Protein AF-A0A7M7Q027-F1 (afdb_monomer)

Foldseek 3Di:
DDDPPPDQDALLNQLLVVVQVVVVVVVDDDPVPSVSSVPDPVNVVCVVPDDVVVSVVSRVVSVVSNVDPPPQDADPVRHRVVVVVVVVVVVVVLQVVQLCVLLVLCVVCLVVVNQQVDKAKAKWWDFLDWDQDPVRAIATHTQKIKIFIAGLQFFTDDMDIFGAQTDDDPPCVVSSVVSCVVAQVRDHRRVRGHHQLQVVLVVVCVVQVVVDDPNAGHAYEYACVDCVTNSNVLNSCCVSCVSNPHHSPNHHYHYPLSSLQSNLQSLQPDPPDDRDDSVNSVVLLVVLPCLLFPPQADPVCNVLVPNRSRHRSNSRSSSSLSSSVSPCVSVVRDQDDPRNHDHDDDPPPVNCVVVCSVVSVVPPDDSVPVVCVVPPDDDQPPVNDDPVVVVVVVPDDPVRVVVVVVVCVVPDDDDDDPVPPPDDDDDDDPDDPDDDPPDDDPPPDDDDDDDDDDDPPPDDDDDDDDDDDDDDDDDDDDDDDDDDDD

Structure (mmCIF, N/CA/C/O backbone):
data_AF-A0A7M7Q027-F1
#
_entry.id   AF-A0A7M7Q027-F1
#
loop_
_atom_site.group_PDB
_atom_site.id
_atom_site.type_symbol
_atom_site.label_atom_id
_atom_site.label_alt_id
_atom_site.label_comp_id
_atom_site.label_asym_id
_atom_site.label_entity_id
_atom_site.label_seq_id
_atom_site.pdbx_PDB_ins_code
_atom_site.Cartn_x
_atom_site.Cartn_y
_atom_site.Cartn_z
_atom_site.occupancy
_atom_site.B_iso_or_equiv
_atom_site.auth_seq_id
_atom_site.auth_comp_id
_atom_site.auth_asym_id
_atom_site.auth_atom_id
_atom_site.pdbx_PDB_model_num
ATOM 1 N N . MET A 1 1 ? 43.836 29.215 -36.217 1.00 33.34 1 MET A N 1
ATOM 2 C CA . MET A 1 1 ? 42.901 29.252 -37.363 1.00 33.34 1 MET A CA 1
ATOM 3 C C . MET A 1 1 ? 41.511 29.609 -36.857 1.00 33.34 1 MET A C 1
ATOM 5 O O . MET A 1 1 ? 41.140 29.168 -35.779 1.00 33.34 1 MET A O 1
ATOM 9 N N . SER A 1 2 ? 40.837 30.492 -37.592 1.00 31.20 2 SER A N 1
ATOM 10 C CA . SER A 1 2 ? 39.708 31.341 -37.185 1.00 31.20 2 SER A CA 1
ATOM 11 C C . SER A 1 2 ? 38.513 30.612 -36.548 1.00 31.20 2 SER A C 1
ATOM 13 O O . SER A 1 2 ? 38.064 29.578 -37.045 1.00 31.20 2 SER A O 1
ATOM 15 N N . SER A 1 3 ? 37.970 31.181 -35.467 1.00 32.88 3 SER A N 1
ATOM 16 C CA . SER A 1 3 ? 36.706 30.764 -34.862 1.00 32.88 3 SER A CA 1
ATOM 17 C C . SER A 1 3 ? 35.560 31.060 -35.834 1.00 32.88 3 SER A C 1
ATOM 19 O O . SER A 1 3 ? 35.255 32.208 -36.151 1.00 32.88 3 SER A O 1
ATOM 21 N N . LYS A 1 4 ? 34.892 30.015 -36.335 1.00 35.41 4 LYS A N 1
ATOM 22 C CA . LYS A 1 4 ? 33.639 30.187 -37.079 1.00 35.41 4 LYS A CA 1
ATOM 23 C C . LYS A 1 4 ? 32.589 30.741 -36.116 1.00 35.41 4 LYS A C 1
ATOM 25 O O . LYS A 1 4 ? 32.043 30.008 -35.293 1.00 35.41 4 LYS A O 1
ATOM 30 N N . ASN A 1 5 ? 32.346 32.047 -36.211 1.00 36.31 5 ASN A N 1
ATOM 31 C CA . ASN A 1 5 ? 31.236 32.743 -35.572 1.00 36.31 5 ASN A CA 1
ATOM 32 C C . ASN A 1 5 ? 29.946 31.958 -35.859 1.00 36.31 5 ASN A C 1
ATOM 34 O O . ASN A 1 5 ? 29.512 31.870 -37.007 1.00 36.31 5 ASN A O 1
ATOM 38 N N . LYS A 1 6 ? 29.333 31.356 -34.835 1.00 45.06 6 LYS A N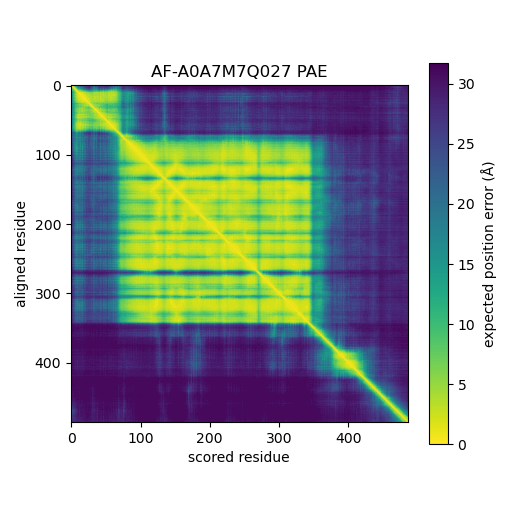 1
ATOM 39 C CA . LYS A 1 6 ? 27.965 30.843 -34.957 1.00 45.06 6 LYS A CA 1
ATOM 40 C C . LYS A 1 6 ? 27.078 32.064 -35.198 1.00 45.06 6 LYS A C 1
ATOM 42 O O . LYS A 1 6 ? 26.952 32.909 -34.312 1.00 45.06 6 LYS A O 1
ATOM 47 N N . ASN A 1 7 ? 26.563 32.196 -36.421 1.00 53.59 7 ASN A N 1
ATOM 48 C CA . ASN A 1 7 ? 25.786 33.350 -36.867 1.00 53.59 7 ASN A CA 1
ATOM 49 C C . ASN A 1 7 ? 24.635 33.615 -35.894 1.00 53.59 7 ASN A C 1
ATOM 51 O O . ASN A 1 7 ? 23.691 32.834 -35.800 1.00 53.59 7 ASN A O 1
ATOM 55 N N . LYS A 1 8 ? 24.740 34.717 -35.148 1.00 56.91 8 LYS A N 1
ATOM 56 C CA . LYS A 1 8 ? 23.686 35.171 -34.242 1.00 56.91 8 LYS A CA 1
ATOM 57 C C . LYS A 1 8 ? 22.424 35.452 -35.073 1.00 56.91 8 LYS A C 1
ATOM 59 O O . LYS A 1 8 ? 22.556 36.054 -36.143 1.00 56.91 8 LYS A O 1
ATOM 64 N N . PRO A 1 9 ? 21.224 35.063 -34.604 1.00 60.81 9 PRO A N 1
ATOM 65 C CA . PRO A 1 9 ? 19.989 35.316 -35.335 1.00 60.81 9 PRO A CA 1
ATOM 66 C C . PRO A 1 9 ? 19.814 36.826 -35.519 1.00 60.81 9 PRO A C 1
ATOM 68 O O . PRO A 1 9 ? 19.776 37.590 -34.557 1.00 60.81 9 PRO A O 1
ATOM 71 N N . ASN A 1 10 ? 19.784 37.269 -36.770 1.00 74.31 10 ASN A N 1
ATOM 72 C CA . ASN A 1 10 ? 19.559 38.659 -37.157 1.00 74.31 10 ASN A CA 1
ATOM 73 C C . ASN A 1 10 ? 18.127 38.811 -37.688 1.00 74.31 10 ASN A C 1
ATOM 75 O O . ASN A 1 10 ? 17.512 37.823 -38.088 1.00 74.31 10 ASN A O 1
ATOM 79 N N . ALA A 1 11 ? 17.601 40.038 -37.737 1.00 76.31 11 ALA A N 1
ATOM 80 C CA . ALA A 1 11 ? 16.235 40.308 -38.211 1.00 76.31 11 ALA A CA 1
ATOM 81 C C . ALA A 1 11 ? 15.940 39.656 -39.578 1.00 76.31 11 ALA A C 1
ATOM 83 O O . ALA A 1 11 ? 14.889 39.055 -39.771 1.00 76.31 11 ALA A O 1
ATOM 84 N N . PHE A 1 12 ? 16.933 39.678 -40.473 1.00 79.19 12 PHE A N 1
ATOM 85 C CA . PHE A 1 12 ? 16.906 39.012 -41.775 1.00 79.19 12 PHE A CA 1
ATOM 86 C C . PHE A 1 12 ? 16.684 37.495 -41.682 1.00 79.19 12 PHE A C 1
ATOM 88 O O . PHE A 1 12 ? 15.884 36.940 -42.423 1.00 79.19 12 PHE A O 1
ATOM 95 N N . SER A 1 13 ? 17.341 36.816 -40.735 1.00 76.12 13 SER A N 1
ATOM 96 C CA . SER A 1 13 ? 17.163 35.372 -40.540 1.00 76.12 13 SER A CA 1
ATOM 97 C C . SER A 1 13 ? 15.782 35.022 -39.981 1.00 76.12 13 SER A C 1
ATOM 99 O O . SER A 1 13 ? 15.212 34.020 -40.390 1.00 76.12 13 SER A O 1
ATOM 101 N N . CYS A 1 14 ? 15.210 35.852 -39.099 1.00 78.62 14 CYS A N 1
ATOM 102 C CA . CYS A 1 14 ? 13.852 35.646 -38.584 1.00 78.62 14 CYS A CA 1
ATOM 103 C C . CYS A 1 14 ? 12.808 35.775 -39.702 1.00 78.62 14 CYS A C 1
ATOM 105 O O . CYS A 1 14 ? 11.932 34.923 -39.821 1.00 78.62 14 CYS A O 1
ATOM 107 N N . PHE A 1 15 ? 12.956 36.787 -40.561 1.00 82.25 15 PHE A N 1
ATOM 108 C CA . PHE A 1 15 ? 12.108 36.964 -41.740 1.00 82.25 15 PHE A CA 1
ATOM 109 C C . PHE A 1 15 ? 12.245 35.807 -42.736 1.00 82.25 15 PHE A C 1
ATOM 111 O O . PHE A 1 15 ? 11.247 35.306 -43.237 1.00 82.25 15 PHE A O 1
ATOM 118 N N . MET A 1 16 ? 13.465 35.317 -42.960 1.00 80.12 16 MET A N 1
ATOM 119 C CA . MET A 1 16 ? 13.737 34.170 -43.833 1.00 80.12 16 MET A CA 1
ATOM 120 C C . MET A 1 16 ? 12.986 32.903 -43.403 1.00 80.12 16 MET A C 1
ATOM 122 O O . MET A 1 16 ? 12.447 32.187 -44.243 1.00 80.12 16 MET A O 1
ATOM 126 N N . TRP A 1 17 ? 12.895 32.645 -42.094 1.00 79.31 17 TRP A N 1
ATOM 127 C CA . TRP A 1 17 ? 12.111 31.530 -41.554 1.00 79.31 17 TRP A CA 1
ATOM 128 C C . TRP A 1 17 ? 10.600 31.718 -41.722 1.00 79.31 17 TRP A C 1
ATOM 130 O O . TRP A 1 17 ? 9.898 30.752 -42.025 1.00 79.31 17 TRP A O 1
ATOM 140 N N . GLU A 1 18 ? 10.087 32.933 -41.518 1.00 81.69 18 GLU A N 1
ATOM 141 C CA . GLU A 1 18 ? 8.658 33.228 -41.679 1.00 81.69 18 GLU A CA 1
ATOM 142 C C . GLU A 1 18 ? 8.237 33.160 -43.153 1.00 81.69 18 GLU A C 1
ATOM 144 O O . GLU A 1 18 ? 7.243 32.509 -43.472 1.00 81.69 18 GLU A O 1
ATOM 149 N N . TRP A 1 19 ? 9.041 33.725 -44.054 1.00 79.62 19 TRP A N 1
ATOM 150 C CA . TRP A 1 19 ? 8.811 33.696 -45.498 1.00 79.62 19 TRP A CA 1
ATOM 151 C C . TRP A 1 19 ? 8.858 32.273 -46.058 1.00 79.62 19 TRP A C 1
ATOM 153 O O . TRP A 1 19 ? 7.939 31.857 -46.761 1.00 79.62 19 TRP A O 1
ATOM 163 N N . LYS A 1 20 ? 9.854 31.471 -45.652 1.00 80.25 20 LYS A N 1
ATOM 164 C CA . LYS A 1 20 ? 9.921 30.048 -46.012 1.00 80.25 20 LYS A CA 1
ATOM 165 C C . LYS A 1 20 ? 8.629 29.313 -45.633 1.00 80.25 20 LYS A C 1
ATOM 167 O O . LYS A 1 20 ? 8.063 28.607 -46.459 1.00 80.25 20 LYS A O 1
ATOM 172 N N . ARG A 1 21 ? 8.123 29.520 -44.411 1.00 80.81 21 ARG A N 1
ATOM 173 C CA . ARG A 1 21 ? 6.864 28.909 -43.942 1.00 80.81 21 ARG A CA 1
ATOM 174 C C . ARG A 1 21 ? 5.630 29.398 -44.700 1.00 80.81 21 ARG A C 1
ATOM 176 O O . ARG A 1 21 ? 4.622 28.695 -44.724 1.00 80.81 21 ARG A O 1
ATOM 183 N N . GLN A 1 22 ? 5.648 30.616 -45.232 1.00 79.44 22 GLN A N 1
ATOM 184 C CA . GLN A 1 22 ? 4.553 31.134 -46.053 1.00 79.44 22 GLN A CA 1
ATOM 185 C C . GLN A 1 22 ? 4.570 30.502 -47.448 1.00 79.44 22 GLN A C 1
ATOM 187 O O . GLN A 1 22 ? 3.522 30.077 -47.925 1.00 79.44 22 GLN A O 1
ATOM 192 N N . GLU A 1 23 ? 5.742 30.357 -48.060 1.00 78.94 23 GLU A N 1
ATOM 193 C CA . GLU A 1 23 ? 5.886 29.734 -49.381 1.00 78.94 23 GLU A CA 1
ATOM 194 C C . GLU A 1 23 ? 5.695 28.208 -49.345 1.00 78.94 23 GLU A C 1
ATOM 196 O O . GLU A 1 23 ? 5.073 27.648 -50.247 1.00 78.94 23 GLU A O 1
ATOM 201 N N . GLU A 1 24 ? 6.093 27.537 -48.259 1.00 80.19 24 GLU A N 1
ATOM 202 C CA . GLU A 1 24 ? 5.768 26.120 -48.029 1.00 80.19 24 GLU A CA 1
ATOM 203 C C . GLU A 1 24 ? 4.256 25.890 -47.898 1.00 80.19 24 GLU A C 1
ATOM 205 O O . GLU A 1 24 ? 3.734 24.908 -48.422 1.00 80.19 24 GLU A O 1
ATOM 210 N N . ARG A 1 25 ? 3.513 26.827 -47.288 1.00 78.19 25 ARG A N 1
ATOM 211 C CA . ARG A 1 25 ? 2.037 26.769 -47.259 1.00 78.19 25 ARG A CA 1
ATOM 212 C C . ARG A 1 25 ? 1.396 26.992 -48.626 1.00 78.19 25 ARG A C 1
ATOM 214 O O . ARG A 1 25 ? 0.297 26.501 -48.852 1.00 78.19 25 ARG A O 1
ATOM 221 N N . LYS A 1 26 ? 2.070 27.711 -49.525 1.00 79.19 26 LYS A N 1
ATOM 222 C CA . LYS A 1 26 ? 1.652 27.884 -50.924 1.00 79.19 26 LYS A CA 1
ATOM 223 C C . LYS A 1 26 ? 2.100 26.722 -51.823 1.00 79.19 26 LYS A C 1
ATOM 225 O O . LYS A 1 26 ? 1.848 26.761 -53.023 1.00 79.19 26 LYS A O 1
ATOM 230 N N . GLY A 1 27 ? 2.742 25.692 -51.260 1.00 73.19 27 GLY A N 1
ATOM 231 C CA . GLY A 1 27 ? 3.119 24.464 -51.962 1.00 73.19 27 GLY A CA 1
ATOM 232 C C . GLY A 1 27 ? 4.525 24.456 -52.569 1.00 73.19 27 GLY A C 1
ATOM 233 O O . GLY A 1 27 ? 4.861 23.508 -53.274 1.00 73.19 27 GLY A O 1
ATOM 234 N N . ARG A 1 28 ? 5.371 25.466 -52.309 1.00 76.00 28 ARG A N 1
ATOM 235 C CA . ARG A 1 28 ? 6.786 25.446 -52.725 1.00 76.00 28 ARG A CA 1
ATOM 236 C C . ARG A 1 28 ? 7.643 24.671 -51.727 1.00 76.00 28 ARG A C 1
ATOM 238 O O . ARG A 1 28 ? 7.561 24.890 -50.525 1.00 76.00 28 ARG A O 1
ATOM 245 N N . THR A 1 29 ? 8.523 23.808 -52.223 1.00 70.38 29 THR A N 1
ATOM 246 C CA . THR A 1 29 ? 9.447 23.024 -51.390 1.00 70.38 29 THR A CA 1
ATOM 247 C C . THR A 1 29 ? 10.884 23.510 -51.549 1.00 70.38 29 THR A C 1
ATOM 249 O O . THR A 1 29 ? 11.347 23.681 -52.674 1.00 70.38 29 THR A O 1
ATOM 252 N N . PHE A 1 30 ? 11.608 23.668 -50.437 1.00 76.75 30 PHE A N 1
ATOM 253 C CA . PHE A 1 30 ? 13.013 24.103 -50.420 1.00 76.75 30 PHE A CA 1
ATOM 254 C C . PHE A 1 30 ? 13.936 22.958 -49.955 1.00 76.75 30 PHE A C 1
ATOM 256 O O . PHE A 1 30 ? 14.151 22.810 -48.744 1.00 76.75 30 PHE A O 1
ATOM 263 N N . PRO A 1 31 ? 14.463 22.128 -50.876 1.00 65.19 31 PRO A N 1
ATOM 264 C CA . PRO A 1 31 ? 15.184 20.897 -50.544 1.00 65.19 31 PRO A CA 1
ATOM 265 C C . PRO A 1 31 ? 16.536 21.117 -49.841 1.00 65.19 31 PRO A C 1
ATOM 267 O O . PRO A 1 31 ? 16.859 20.355 -48.933 1.00 65.19 31 PRO A O 1
ATOM 270 N N . ASN A 1 32 ? 17.291 22.183 -50.143 1.00 66.75 32 ASN A N 1
ATOM 271 C CA . ASN A 1 32 ? 18.522 22.536 -49.408 1.00 66.75 32 ASN A CA 1
ATOM 272 C C . ASN A 1 32 ? 18.268 23.547 -48.272 1.00 66.75 32 ASN A C 1
ATOM 274 O O . ASN A 1 32 ? 19.195 24.154 -47.718 1.00 66.75 32 ASN A O 1
ATOM 278 N N . GLY A 1 33 ? 17.000 23.734 -47.899 1.00 70.69 33 GLY A N 1
ATOM 279 C CA . GLY A 1 33 ? 16.585 24.524 -46.751 1.00 70.69 33 GLY A CA 1
ATOM 280 C C . GLY A 1 33 ? 16.830 26.024 -46.913 1.00 70.69 33 GLY A C 1
ATOM 281 O O . GLY A 1 33 ? 16.451 26.636 -47.904 1.00 70.69 33 GLY A O 1
ATOM 282 N N . LEU A 1 34 ? 17.416 26.644 -45.887 1.00 66.94 34 LEU A N 1
ATOM 283 C CA . LEU A 1 34 ? 17.512 28.104 -45.770 1.00 66.94 34 LEU A CA 1
ATOM 284 C C . LEU A 1 34 ? 18.456 28.752 -46.808 1.00 66.94 34 LEU A C 1
ATOM 286 O O . LEU A 1 34 ? 18.393 29.958 -47.023 1.00 66.94 34 LEU A O 1
ATOM 290 N N . LYS A 1 35 ? 19.320 27.955 -47.455 1.00 70.69 35 LYS A N 1
ATOM 291 C CA . LYS A 1 35 ? 20.225 28.424 -48.516 1.00 70.69 35 LYS A CA 1
ATOM 292 C C . LYS A 1 35 ? 19.478 28.721 -49.815 1.00 70.69 35 LYS A C 1
ATOM 294 O O . LYS A 1 35 ? 19.736 29.763 -50.404 1.00 70.69 35 LYS A O 1
ATOM 299 N N . ASP A 1 36 ? 18.526 27.865 -50.192 1.00 72.06 36 ASP A N 1
ATOM 300 C CA . ASP A 1 36 ? 17.724 28.041 -51.412 1.00 72.06 36 ASP A CA 1
ATOM 301 C C . ASP A 1 36 ? 16.839 29.293 -51.315 1.00 72.06 36 ASP A C 1
ATOM 303 O O . ASP A 1 36 ? 16.705 30.046 -52.276 1.00 72.06 36 ASP A O 1
ATOM 307 N N . VAL A 1 37 ? 16.310 29.564 -50.115 1.00 71.81 37 VAL A N 1
ATOM 308 C CA . VAL A 1 37 ? 15.516 30.768 -49.808 1.00 71.81 37 VAL A CA 1
ATOM 309 C C . VAL A 1 37 ? 16.349 32.048 -49.935 1.00 71.81 37 VAL A C 1
ATOM 311 O O . VAL A 1 37 ? 15.855 33.061 -50.414 1.00 71.81 37 VAL A O 1
ATOM 314 N N . GLN A 1 38 ? 17.622 32.023 -49.529 1.00 72.06 38 GLN A N 1
ATOM 315 C CA . GLN A 1 38 ? 18.504 33.192 -49.613 1.00 72.06 38 GLN A CA 1
ATOM 316 C C . GLN A 1 38 ? 18.889 33.536 -51.061 1.00 72.06 38 GLN A C 1
ATOM 318 O O . GLN A 1 38 ? 19.116 34.706 -51.382 1.00 72.06 38 GLN A O 1
ATOM 323 N N . THR A 1 39 ? 18.986 32.522 -51.921 1.00 72.56 39 THR A N 1
ATOM 324 C CA . THR A 1 39 ? 19.287 32.679 -53.349 1.00 72.56 39 THR A CA 1
ATOM 325 C C . THR A 1 39 ? 18.068 33.041 -54.196 1.00 72.56 39 THR A C 1
ATOM 327 O O . THR A 1 39 ? 18.251 33.424 -55.348 1.00 72.56 39 THR A O 1
ATOM 330 N N . ASP A 1 40 ? 16.849 32.955 -53.651 1.00 75.19 40 ASP A N 1
ATOM 331 C CA . ASP A 1 40 ? 15.620 33.293 -54.372 1.00 75.19 40 ASP A CA 1
ATOM 332 C C . ASP A 1 40 ? 15.508 34.824 -54.582 1.00 75.19 40 ASP A C 1
ATOM 334 O O . ASP A 1 40 ? 15.491 35.589 -53.605 1.00 75.19 40 ASP A O 1
ATOM 338 N N . PRO A 1 41 ? 15.420 35.310 -55.838 1.00 73.19 41 PRO A N 1
ATOM 339 C CA . PRO A 1 41 ? 15.224 36.730 -56.130 1.00 73.19 41 PRO A CA 1
ATOM 340 C C . PRO A 1 41 ? 13.964 37.310 -55.473 1.00 73.19 41 PRO A C 1
ATOM 342 O O . PRO A 1 41 ? 13.994 38.441 -54.987 1.00 73.19 41 PRO A O 1
ATOM 345 N N . GLN A 1 42 ? 12.886 36.521 -55.370 1.00 75.50 42 GLN A N 1
ATOM 346 C CA . GLN A 1 42 ? 11.607 36.971 -54.806 1.00 75.50 42 GLN A CA 1
ATOM 347 C C . GLN A 1 42 ? 11.717 37.281 -53.309 1.00 75.50 42 GLN A C 1
ATOM 349 O O . GLN A 1 42 ? 11.074 38.206 -52.812 1.00 75.50 42 GLN A O 1
ATOM 354 N N . PHE A 1 43 ? 12.569 36.549 -52.589 1.00 78.44 43 PHE A N 1
ATOM 355 C CA . PHE A 1 43 ? 12.828 36.787 -51.173 1.00 78.44 43 PHE A CA 1
ATOM 356 C C . PHE A 1 43 ? 13.636 38.073 -50.943 1.00 78.44 43 PHE A C 1
ATOM 358 O O . PHE A 1 43 ? 13.308 38.871 -50.059 1.00 78.44 43 PHE A O 1
ATOM 365 N N . ASN A 1 44 ? 14.680 38.302 -51.748 1.00 76.38 44 ASN A N 1
ATOM 366 C CA . ASN A 1 44 ? 15.516 39.499 -51.623 1.00 76.38 44 ASN A CA 1
ATOM 367 C C . ASN A 1 44 ? 14.740 40.781 -51.956 1.00 76.38 44 ASN A C 1
ATOM 369 O O . ASN A 1 44 ? 14.924 41.794 -51.273 1.00 76.38 44 ASN A O 1
ATOM 373 N N . ASP A 1 45 ? 13.840 40.730 -52.938 1.00 79.31 45 ASP A N 1
ATOM 374 C CA . ASP A 1 45 ? 12.960 41.853 -53.269 1.00 79.31 45 ASP A CA 1
ATOM 375 C C . ASP A 1 45 ? 11.890 42.076 -52.191 1.00 79.31 45 ASP A C 1
ATOM 377 O O . ASP A 1 45 ? 11.668 43.216 -51.772 1.00 79.31 45 ASP A O 1
ATOM 381 N N . ALA A 1 46 ? 11.301 41.002 -51.648 1.00 77.94 46 ALA A N 1
ATOM 382 C CA . ALA A 1 46 ? 10.348 41.087 -50.539 1.00 77.94 46 ALA A CA 1
ATOM 383 C C . ALA A 1 46 ? 10.971 41.696 -49.269 1.00 77.94 46 ALA A C 1
ATOM 385 O O . ALA A 1 46 ? 10.329 42.492 -48.588 1.00 77.94 46 ALA A O 1
ATOM 386 N N . TRP A 1 47 ? 12.233 41.382 -48.957 1.00 77.88 47 TRP A N 1
ATOM 387 C CA . TRP A 1 47 ? 12.936 41.982 -47.817 1.00 77.88 47 TRP A CA 1
ATOM 388 C C . TRP A 1 47 ? 13.294 43.459 -48.042 1.00 77.88 47 TRP A C 1
ATOM 390 O O . TRP A 1 47 ? 13.196 44.270 -47.113 1.00 77.88 47 TRP A O 1
ATOM 400 N N . LYS A 1 48 ? 13.709 43.835 -49.261 1.00 78.69 48 LYS A N 1
ATOM 401 C CA . LYS A 1 48 ? 14.036 45.231 -49.601 1.00 78.69 48 LYS A CA 1
ATOM 402 C C . LYS A 1 48 ? 12.805 46.130 -49.502 1.00 78.69 48 LYS A C 1
ATOM 404 O O . LYS A 1 48 ? 12.883 47.157 -48.826 1.00 78.69 48 LYS A O 1
ATOM 409 N N . ASN A 1 49 ? 11.683 45.688 -50.069 1.00 80.12 49 ASN A N 1
ATOM 410 C CA . ASN A 1 49 ? 10.425 46.439 -50.129 1.00 80.12 49 ASN A CA 1
ATOM 411 C C . ASN A 1 49 ? 9.591 46.378 -48.837 1.00 80.12 49 ASN A C 1
ATOM 413 O O . ASN A 1 49 ? 8.544 47.015 -48.753 1.00 80.12 49 ASN A O 1
ATOM 417 N N . LEU A 1 50 ? 10.044 45.638 -47.820 1.00 80.25 50 LEU A N 1
ATOM 418 C CA . LEU A 1 50 ? 9.341 45.533 -46.544 1.00 80.25 50 LEU A CA 1
ATOM 419 C C . LEU A 1 50 ? 9.318 46.896 -45.813 1.00 80.25 50 LEU A C 1
ATOM 421 O O . LEU A 1 50 ? 10.385 47.514 -45.671 1.00 80.25 50 LEU A O 1
ATOM 425 N N . PRO A 1 51 ? 8.159 47.357 -45.305 1.00 82.12 51 PRO A N 1
ATOM 426 C CA . PRO A 1 51 ? 8.060 48.617 -44.575 1.00 82.12 51 PRO A CA 1
ATOM 427 C C . PRO A 1 51 ? 8.873 48.591 -43.274 1.00 82.12 51 PRO A C 1
ATOM 429 O O . PRO A 1 51 ? 9.022 47.555 -42.615 1.00 82.12 51 PRO A O 1
ATOM 432 N N . ASP A 1 52 ? 9.383 49.754 -42.865 1.00 75.12 52 ASP A N 1
ATOM 433 C CA . ASP A 1 52 ? 10.298 49.864 -41.720 1.00 75.12 52 ASP A CA 1
ATOM 434 C C . ASP A 1 52 ? 9.675 49.420 -40.386 1.00 75.12 52 ASP A C 1
ATOM 436 O O . ASP A 1 52 ? 10.384 48.913 -39.511 1.00 75.12 52 ASP A O 1
ATOM 440 N N . ASN A 1 53 ? 8.347 49.514 -40.258 1.00 76.00 53 ASN A N 1
ATOM 441 C CA . ASN A 1 53 ? 7.593 49.014 -39.106 1.00 76.00 53 ASN A CA 1
ATOM 442 C C . ASN A 1 53 ? 7.695 47.478 -38.964 1.00 76.00 53 ASN A C 1
ATOM 444 O O . ASN A 1 53 ? 7.967 46.945 -37.888 1.00 76.00 53 ASN A O 1
ATOM 448 N N . GLU A 1 54 ? 7.590 46.737 -40.068 1.00 77.06 54 GLU A N 1
ATOM 449 C CA . GLU A 1 54 ? 7.724 45.277 -40.042 1.00 77.06 54 GLU A CA 1
ATOM 450 C C . GLU A 1 54 ? 9.182 44.849 -39.861 1.00 77.06 54 GLU A C 1
ATOM 452 O O . GLU A 1 54 ? 9.472 43.933 -39.087 1.00 77.06 54 GLU A O 1
ATOM 457 N N . LYS A 1 55 ? 10.136 45.574 -40.461 1.00 78.94 55 LYS A N 1
ATOM 458 C CA . LYS A 1 55 ? 11.569 45.376 -40.183 1.00 78.94 55 LYS A CA 1
ATOM 459 C C . LYS A 1 55 ? 11.885 45.571 -38.692 1.00 78.94 55 LYS A C 1
ATOM 461 O O . LYS A 1 55 ? 12.730 44.850 -38.153 1.00 78.94 55 LYS A O 1
ATOM 466 N N . ALA A 1 56 ? 11.211 46.498 -38.003 1.00 78.62 56 ALA A N 1
ATOM 467 C CA . ALA A 1 56 ? 11.338 46.684 -36.556 1.00 78.62 56 ALA A CA 1
ATOM 468 C C . ALA A 1 56 ? 10.784 45.487 -35.761 1.00 78.62 56 ALA A C 1
ATOM 470 O O . ALA A 1 56 ? 11.461 45.018 -34.843 1.00 78.62 56 ALA A O 1
ATOM 471 N N . ARG A 1 57 ? 9.643 44.911 -36.170 1.00 83.94 57 ARG A N 1
ATOM 472 C CA . ARG A 1 57 ? 9.091 43.667 -35.591 1.00 83.94 57 ARG A CA 1
ATOM 473 C C . ARG A 1 57 ? 10.115 42.529 -35.610 1.00 83.94 57 ARG A C 1
ATOM 475 O O . ARG A 1 57 ? 10.381 41.912 -34.578 1.00 83.94 57 ARG A O 1
ATOM 482 N N . TYR A 1 58 ? 10.764 42.303 -36.755 1.00 80.75 58 TYR A N 1
ATOM 483 C CA . TYR A 1 58 ? 11.793 41.265 -36.893 1.00 80.75 58 TYR A CA 1
ATOM 484 C C . TYR A 1 58 ? 13.078 41.572 -36.113 1.00 80.75 58 TYR A C 1
ATOM 486 O O . TYR A 1 58 ? 13.738 40.651 -35.628 1.00 80.75 58 TYR A O 1
ATOM 494 N N . LYS A 1 59 ? 13.439 42.851 -35.935 1.00 81.25 59 LYS A N 1
ATOM 495 C CA . LYS A 1 59 ? 14.544 43.254 -35.045 1.00 81.25 59 LYS A CA 1
ATOM 496 C C . LYS A 1 59 ? 14.232 42.935 -33.580 1.00 81.25 59 LYS A C 1
ATOM 498 O O . LYS A 1 59 ? 15.124 42.457 -32.880 1.00 81.25 59 LYS A O 1
ATOM 503 N N . THR A 1 60 ? 12.995 43.143 -33.132 1.00 78.31 60 THR A N 1
ATOM 504 C CA . THR A 1 60 ? 12.551 42.792 -31.773 1.00 78.31 60 THR A CA 1
ATOM 505 C C . THR A 1 60 ? 12.537 41.278 -31.565 1.00 78.31 60 THR A C 1
ATOM 507 O O . THR A 1 60 ? 13.106 40.800 -30.587 1.00 78.31 60 THR A O 1
ATOM 510 N N . MET A 1 61 ? 12.020 40.504 -32.527 1.00 72.31 61 MET A N 1
ATOM 511 C CA . MET A 1 61 ? 12.075 39.032 -32.485 1.00 72.31 61 MET A CA 1
ATOM 512 C C . MET A 1 61 ? 13.517 38.502 -32.447 1.00 72.31 61 MET A C 1
ATOM 514 O O . MET A 1 61 ? 13.836 37.595 -31.678 1.00 72.31 61 MET A O 1
ATOM 518 N N . ALA A 1 62 ? 14.424 39.098 -33.226 1.00 73.69 62 ALA A N 1
ATOM 519 C CA . ALA A 1 62 ? 15.839 38.733 -33.206 1.00 73.69 62 ALA A CA 1
ATOM 520 C C . ALA A 1 62 ? 16.523 39.080 -31.871 1.00 73.69 62 ALA A C 1
ATOM 522 O O . ALA A 1 62 ? 17.435 38.366 -31.460 1.00 73.69 62 ALA A O 1
ATOM 523 N N . LYS A 1 63 ? 16.094 40.146 -31.175 1.00 73.00 63 LYS A N 1
ATOM 524 C CA . LYS A 1 63 ? 16.562 40.467 -29.814 1.00 73.00 63 LYS A CA 1
ATOM 525 C C . LYS A 1 63 ? 16.048 39.456 -28.784 1.00 73.00 63 LYS A C 1
ATOM 527 O O . LYS A 1 63 ? 16.867 38.890 -28.070 1.00 73.00 63 LYS A O 1
ATOM 532 N N . GLN A 1 64 ? 14.755 39.128 -28.799 1.00 67.12 64 GLN A N 1
ATOM 533 C CA . GLN A 1 64 ? 14.167 38.104 -27.919 1.00 67.12 64 GLN A CA 1
ATOM 534 C C . GLN A 1 64 ? 14.829 36.727 -28.109 1.00 67.12 64 GLN A C 1
ATOM 536 O O . GLN A 1 64 ? 15.116 36.021 -27.147 1.00 67.12 64 GLN A O 1
ATOM 541 N N . THR A 1 65 ? 15.165 36.371 -29.353 1.00 60.25 65 THR A N 1
ATOM 542 C CA . THR A 1 65 ? 15.869 35.114 -29.668 1.00 60.25 65 THR A CA 1
ATOM 543 C C . THR A 1 65 ? 17.340 35.137 -29.218 1.00 60.25 65 THR A C 1
ATOM 545 O O . THR A 1 65 ? 17.914 34.091 -28.930 1.00 60.25 65 THR A O 1
ATOM 548 N N . LYS A 1 66 ? 17.978 36.317 -29.135 1.00 59.97 66 LYS A N 1
ATOM 549 C CA . LYS A 1 66 ? 19.337 36.476 -28.575 1.00 59.97 66 LYS A CA 1
ATOM 550 C C . LYS A 1 66 ? 19.353 36.405 -27.047 1.00 59.97 66 LYS A C 1
ATOM 552 O O . LYS A 1 66 ? 20.347 35.947 -26.492 1.00 59.97 66 LYS A O 1
ATOM 557 N N . GLU A 1 67 ? 18.284 36.851 -26.393 1.00 56.47 67 GLU A N 1
ATOM 558 C CA . GLU A 1 67 ? 18.113 36.802 -24.934 1.00 56.47 67 GLU A CA 1
ATOM 559 C C . GLU A 1 67 ? 17.757 35.401 -24.419 1.00 56.47 67 GLU A C 1
ATOM 561 O O . GLU A 1 67 ? 17.956 35.116 -23.242 1.00 56.47 67 GLU A O 1
ATOM 566 N N . GLN A 1 68 ? 17.328 34.490 -25.299 1.00 52.62 68 GLN A N 1
ATOM 567 C CA . GLN A 1 68 ? 17.174 33.072 -24.982 1.00 52.62 68 GLN A CA 1
ATOM 568 C C . GLN A 1 68 ? 18.307 32.207 -25.557 1.00 52.62 68 GLN A C 1
ATOM 570 O O . GLN A 1 68 ? 18.119 31.492 -26.543 1.00 52.62 68 GLN A O 1
ATOM 575 N N . PRO A 1 69 ? 19.466 32.108 -24.891 1.00 48.03 69 PRO A N 1
ATOM 576 C CA . PRO A 1 69 ? 20.106 30.822 -24.764 1.00 48.03 69 PRO A CA 1
ATOM 577 C C . PRO A 1 69 ? 19.402 30.119 -23.601 1.00 48.03 69 PRO A C 1
ATOM 579 O O . PRO A 1 69 ? 19.839 30.232 -22.456 1.00 48.03 69 PRO A O 1
ATOM 582 N N . VAL A 1 70 ? 18.319 29.376 -23.855 1.00 56.78 70 VAL A N 1
ATOM 583 C CA . VAL A 1 70 ? 17.898 28.351 -22.887 1.00 56.78 70 VAL A CA 1
ATOM 584 C C . VAL A 1 70 ? 18.956 27.251 -22.954 1.00 56.78 70 VAL A C 1
ATOM 586 O O . VAL A 1 70 ? 18.781 26.203 -23.571 1.00 56.78 70 VAL A O 1
ATOM 589 N N . LEU A 1 71 ? 20.119 27.519 -22.357 1.00 56.38 71 LEU A N 1
ATOM 590 C CA . LEU A 1 71 ? 20.953 26.484 -21.784 1.00 56.38 71 LEU A CA 1
ATOM 591 C C . LEU A 1 71 ? 20.030 25.802 -20.786 1.00 56.38 71 LEU A C 1
ATOM 593 O O . LEU A 1 71 ? 19.804 26.312 -19.692 1.00 56.38 71 LEU A O 1
ATOM 597 N N . VAL A 1 72 ? 19.400 24.713 -21.228 1.00 61.38 72 VAL A N 1
ATOM 598 C CA . VAL A 1 72 ? 18.617 23.839 -20.367 1.00 61.38 72 VAL A CA 1
ATOM 599 C C . VAL A 1 72 ? 19.559 23.472 -19.235 1.00 61.38 72 VAL A C 1
ATOM 601 O O . VAL A 1 72 ? 20.524 22.738 -19.454 1.00 61.38 72 VAL A O 1
ATOM 604 N N . LYS A 1 73 ? 19.354 24.091 -18.069 1.00 72.81 73 LYS A N 1
ATOM 605 C CA . LYS A 1 73 ? 20.199 23.856 -16.909 1.00 72.81 73 LYS A CA 1
ATOM 606 C C . LYS A 1 73 ? 20.073 22.370 -16.604 1.00 72.81 73 LYS A C 1
ATOM 608 O O . LYS A 1 73 ? 18.961 21.851 -16.498 1.00 72.81 73 LYS A O 1
ATOM 613 N N . ARG A 1 74 ? 21.209 21.685 -16.580 1.00 77.31 74 ARG A N 1
ATOM 614 C CA . ARG A 1 74 ? 21.289 20.252 -16.324 1.00 77.31 74 ARG A CA 1
ATOM 615 C C . ARG A 1 74 ? 22.013 20.019 -15.012 1.00 77.31 74 ARG A C 1
ATOM 617 O O . ARG A 1 74 ? 22.902 20.797 -14.666 1.00 77.31 74 ARG A O 1
ATOM 624 N N . THR A 1 75 ? 21.634 18.972 -14.296 1.00 78.50 75 THR A N 1
ATOM 625 C CA . THR A 1 75 ? 22.381 18.510 -13.123 1.00 78.50 75 THR A CA 1
ATOM 626 C C . THR A 1 75 ? 23.749 17.971 -13.542 1.00 78.50 75 THR A C 1
ATOM 628 O O . THR A 1 75 ? 24.012 17.746 -14.727 1.00 78.50 75 THR A O 1
ATOM 631 N N . GLY A 1 76 ? 24.628 17.708 -12.568 1.00 76.44 76 GLY A N 1
ATOM 632 C CA . GLY A 1 76 ? 25.893 17.002 -12.815 1.00 76.44 76 GLY A CA 1
ATOM 633 C C . GLY A 1 76 ? 25.713 15.607 -13.436 1.00 76.44 76 GLY A C 1
ATOM 634 O O . GLY A 1 76 ? 26.658 15.077 -14.009 1.00 76.44 76 GLY A O 1
ATOM 635 N N . LEU A 1 77 ? 24.494 15.055 -13.376 1.00 75.88 77 LEU A N 1
ATOM 636 C CA . LEU A 1 77 ? 24.088 13.774 -13.961 1.00 75.88 77 LEU A CA 1
ATOM 637 C C . LEU A 1 77 ? 23.437 13.921 -15.352 1.00 75.88 77 LEU A C 1
ATOM 639 O O . LEU A 1 77 ? 23.053 12.932 -15.965 1.00 75.88 77 LEU A O 1
ATOM 643 N N . GLY A 1 78 ? 23.327 15.144 -15.883 1.00 75.25 78 GLY A N 1
ATOM 644 C CA . GLY A 1 78 ? 22.800 15.408 -17.227 1.00 75.25 78 GLY A CA 1
ATOM 645 C C . GLY A 1 78 ? 21.273 15.516 -17.325 1.00 75.25 78 GLY A C 1
ATOM 646 O O . GLY A 1 78 ? 20.758 15.811 -18.409 1.00 75.25 78 GLY A O 1
ATOM 647 N N . GLU A 1 79 ? 20.552 15.351 -16.217 1.00 79.19 79 GLU A N 1
ATOM 648 C CA . GLU A 1 79 ? 19.096 15.508 -16.138 1.00 79.19 79 GLU A CA 1
ATOM 649 C C . GLU A 1 79 ? 18.709 16.982 -16.253 1.00 79.19 79 GLU A C 1
ATOM 651 O O . GLU A 1 79 ? 19.414 17.861 -15.758 1.00 79.19 79 GLU A O 1
ATOM 656 N N . LYS A 1 80 ? 17.589 17.286 -16.912 1.00 81.56 80 LYS A N 1
ATOM 657 C CA . LYS A 1 80 ? 17.124 18.671 -17.058 1.00 81.56 80 LYS A CA 1
ATOM 658 C C . LYS A 1 80 ? 16.505 19.142 -15.737 1.00 81.56 80 LYS A C 1
ATOM 660 O O . LYS A 1 80 ? 15.575 18.506 -15.253 1.00 81.56 80 LYS A O 1
ATOM 665 N N . LEU A 1 81 ? 16.943 20.289 -15.207 1.00 80.94 81 LEU A N 1
ATOM 666 C CA . LEU A 1 81 ? 16.391 20.847 -13.961 1.00 80.94 81 LEU A CA 1
ATOM 667 C C . LEU A 1 81 ? 14.874 21.057 -14.036 1.00 80.94 81 LEU A C 1
ATOM 669 O O . LEU A 1 81 ? 14.177 20.747 -13.082 1.00 80.94 81 LEU A O 1
ATOM 673 N N . CYS A 1 82 ? 14.350 21.477 -15.191 1.00 81.50 82 CYS A N 1
ATOM 674 C CA . CYS A 1 82 ? 12.910 21.670 -15.372 1.00 81.50 82 CYS A CA 1
ATOM 675 C C . CYS A 1 82 ? 12.088 20.382 -15.209 1.00 81.50 82 CYS A C 1
ATOM 677 O O . CYS A 1 82 ? 10.910 20.446 -14.868 1.00 81.50 82 CYS A O 1
ATOM 679 N N . ASP A 1 83 ? 12.676 19.219 -15.500 1.00 82.56 83 ASP A N 1
ATOM 680 C CA . ASP A 1 83 ? 11.982 17.940 -15.361 1.00 82.56 83 ASP A CA 1
ATOM 681 C C . ASP A 1 83 ? 12.032 17.456 -13.905 1.00 82.56 83 ASP A C 1
ATOM 683 O O . ASP A 1 83 ? 11.036 16.924 -13.419 1.00 82.56 83 ASP A O 1
ATOM 687 N N . ILE A 1 84 ? 13.130 17.733 -13.188 1.00 83.00 84 ILE A N 1
ATOM 688 C CA . ILE A 1 84 ? 13.261 17.476 -11.744 1.00 83.00 84 ILE A CA 1
ATOM 689 C C . ILE A 1 84 ? 12.283 18.347 -10.955 1.00 83.00 84 ILE A C 1
ATOM 691 O O . ILE A 1 84 ? 11.500 17.817 -10.175 1.00 83.00 84 ILE A O 1
ATOM 695 N N . GLU A 1 85 ? 12.263 19.657 -11.213 1.00 86.19 85 GLU A N 1
ATOM 696 C CA . GLU A 1 85 ? 11.336 20.598 -10.569 1.00 86.19 85 GLU A CA 1
ATOM 697 C C . GLU A 1 85 ? 9.877 20.188 -10.816 1.00 86.19 85 GLU A C 1
ATOM 699 O O . GLU A 1 85 ? 9.053 20.204 -9.906 1.00 86.19 85 GLU A O 1
ATOM 704 N N . ARG A 1 86 ? 9.544 19.742 -12.037 1.00 85.38 86 ARG A N 1
ATOM 705 C CA . ARG A 1 86 ? 8.198 19.241 -12.351 1.00 85.38 86 ARG A CA 1
ATOM 706 C C . ARG A 1 86 ? 7.873 17.945 -11.603 1.00 85.38 86 ARG A C 1
ATOM 708 O O . ARG A 1 86 ? 6.731 17.766 -11.187 1.00 85.38 86 ARG A O 1
ATOM 715 N N . ALA A 1 87 ? 8.827 17.025 -11.471 1.00 84.75 87 ALA A N 1
ATOM 716 C CA . ALA A 1 87 ? 8.628 15.777 -10.734 1.00 84.75 87 ALA A CA 1
ATOM 717 C C . ALA A 1 87 ? 8.447 16.033 -9.229 1.00 84.75 87 ALA A C 1
ATOM 719 O O . ALA A 1 87 ? 7.566 15.439 -8.607 1.00 84.75 87 ALA A O 1
ATOM 720 N N . GLU A 1 88 ? 9.227 16.955 -8.667 1.00 87.44 88 GLU A N 1
ATOM 721 C CA . GLU A 1 88 ? 9.102 17.404 -7.282 1.00 87.44 88 GLU A CA 1
ATOM 722 C C . GLU A 1 88 ? 7.753 18.087 -7.039 1.00 87.44 88 GLU A C 1
ATOM 724 O O . GLU A 1 88 ? 7.033 17.701 -6.120 1.00 87.44 88 GLU A O 1
ATOM 729 N N . GLN A 1 89 ? 7.344 19.001 -7.921 1.00 88.94 89 GLN A N 1
ATOM 730 C CA . GLN A 1 89 ? 6.043 19.662 -7.843 1.00 88.94 89 GLN A CA 1
ATOM 731 C C . GLN A 1 89 ? 4.887 18.652 -7.877 1.00 88.94 89 GLN A C 1
ATOM 733 O O . GLN A 1 89 ? 4.003 18.694 -7.027 1.00 88.94 89 GLN A O 1
ATOM 738 N N . LYS A 1 90 ? 4.923 17.676 -8.796 1.00 87.44 90 LYS A N 1
ATOM 739 C CA . LYS A 1 90 ? 3.922 16.596 -8.843 1.00 87.44 90 LYS A CA 1
ATOM 740 C C . LYS A 1 90 ? 3.888 15.773 -7.556 1.00 87.44 90 LYS A C 1
ATOM 742 O O . LYS A 1 90 ? 2.816 15.360 -7.119 1.00 87.44 90 LYS A O 1
ATOM 747 N N . ARG A 1 91 ? 5.051 15.514 -6.950 1.00 86.75 91 ARG A N 1
ATOM 748 C CA . ARG A 1 91 ? 5.145 14.798 -5.673 1.00 86.75 91 ARG A CA 1
ATOM 749 C C . ARG A 1 91 ? 4.508 15.607 -4.543 1.00 86.75 91 ARG A C 1
ATOM 751 O O . ARG A 1 91 ? 3.771 15.028 -3.753 1.00 86.75 91 ARG A O 1
ATOM 758 N N . LEU A 1 92 ? 4.771 16.910 -4.473 1.00 89.81 92 LEU A N 1
ATOM 759 C CA . LEU A 1 92 ? 4.180 17.794 -3.466 1.00 89.81 92 LEU A CA 1
ATOM 760 C C . LEU A 1 92 ? 2.660 17.885 -3.625 1.00 89.81 92 LEU A C 1
ATOM 762 O O . LEU A 1 92 ? 1.940 17.648 -2.661 1.00 89.81 92 LEU A O 1
ATOM 766 N N . GLU A 1 93 ? 2.170 18.098 -4.849 1.00 91.25 93 GLU A N 1
ATOM 767 C CA . GLU A 1 93 ? 0.732 18.120 -5.152 1.00 91.25 93 GLU A CA 1
ATOM 768 C C . GLU A 1 93 ? 0.040 16.804 -4.778 1.00 91.25 93 GLU A C 1
ATOM 770 O O . GLU A 1 93 ? -1.096 16.797 -4.305 1.00 91.25 93 GLU A O 1
ATOM 775 N N . PHE A 1 94 ? 0.712 15.669 -4.983 1.00 90.75 94 PHE A N 1
ATOM 776 C CA . PHE A 1 94 ? 0.192 14.370 -4.572 1.00 90.75 94 PHE A CA 1
ATOM 777 C C . PHE A 1 94 ? 0.063 14.257 -3.047 1.00 90.75 94 PHE A C 1
ATOM 779 O O . PHE A 1 94 ? -0.967 13.796 -2.553 1.00 90.75 94 PHE A O 1
ATOM 786 N N . LEU A 1 95 ? 1.089 14.683 -2.302 1.00 90.62 95 LEU A N 1
ATOM 787 C CA . LEU A 1 95 ? 1.096 14.645 -0.836 1.00 90.62 95 LEU A CA 1
ATOM 788 C C . LEU A 1 95 ? 0.057 15.597 -0.228 1.00 90.62 95 LEU A C 1
ATOM 790 O O . LEU A 1 95 ? -0.607 15.238 0.746 1.00 90.62 95 LEU A O 1
ATOM 794 N N . GLU A 1 96 ? -0.120 16.776 -0.821 1.00 92.00 96 GLU A N 1
ATOM 795 C CA . GLU A 1 96 ? -1.143 17.742 -0.417 1.00 92.00 96 GLU A CA 1
ATOM 796 C C . GLU A 1 96 ? -2.543 17.159 -0.631 1.00 92.00 96 GLU A C 1
ATOM 798 O O . GLU A 1 96 ? -3.298 17.014 0.330 1.00 92.00 96 GLU A O 1
ATOM 803 N N . LYS A 1 97 ? -2.840 16.661 -1.841 1.00 92.62 97 LYS A N 1
ATOM 804 C CA . LYS A 1 97 ? -4.117 15.991 -2.150 1.00 92.62 97 LYS A CA 1
ATOM 805 C C . LYS A 1 97 ? -4.395 14.801 -1.234 1.00 92.62 97 LYS A C 1
ATOM 807 O O . LYS A 1 97 ? -5.538 14.582 -0.840 1.00 92.62 97 LYS A O 1
ATOM 812 N N . MET A 1 98 ? -3.371 14.011 -0.909 1.00 94.44 98 MET A N 1
ATOM 813 C CA . MET A 1 98 ? -3.482 12.892 0.029 1.00 94.44 98 MET A CA 1
ATOM 814 C C . MET A 1 98 ? -3.886 13.381 1.423 1.00 94.44 98 MET A C 1
ATOM 816 O O . MET A 1 98 ? -4.848 12.873 2.000 1.00 94.44 98 MET A O 1
ATOM 820 N N . THR A 1 99 ? -3.175 14.374 1.954 1.00 93.06 99 THR A N 1
ATOM 821 C CA . THR A 1 99 ? -3.420 14.913 3.298 1.00 93.06 99 THR A CA 1
ATOM 822 C C . THR A 1 99 ? -4.800 15.562 3.385 1.00 93.06 99 THR A C 1
ATOM 824 O O . THR A 1 99 ? -5.556 15.308 4.324 1.00 93.06 99 THR A O 1
ATOM 827 N N . GLU A 1 100 ? -5.185 16.343 2.377 1.00 94.38 100 GLU A N 1
ATOM 828 C CA . GLU A 1 100 ? -6.520 16.935 2.263 1.00 94.38 100 GLU A CA 1
ATOM 829 C C . GLU A 1 100 ? -7.618 15.869 2.194 1.00 94.38 100 GLU A C 1
ATOM 831 O O . GLU A 1 100 ? -8.644 15.979 2.869 1.00 94.38 100 GLU A O 1
ATOM 836 N N . HIS A 1 101 ? -7.407 14.798 1.425 1.00 93.94 101 HIS A N 1
ATOM 837 C CA . HIS A 1 101 ? -8.368 13.704 1.331 1.00 93.94 101 HIS A CA 1
ATOM 838 C C . HIS A 1 101 ? -8.565 13.000 2.677 1.00 93.94 101 HIS A C 1
ATOM 840 O O . HIS A 1 101 ? -9.694 12.867 3.142 1.00 93.94 101 HIS A O 1
ATOM 846 N N . ILE A 1 102 ? -7.472 12.601 3.334 1.00 94.75 102 ILE A N 1
ATOM 847 C CA . ILE A 1 102 ? -7.519 11.910 4.629 1.00 94.75 102 ILE A CA 1
ATOM 848 C C . ILE A 1 102 ? -8.188 12.798 5.683 1.00 94.75 102 ILE A C 1
ATOM 850 O O . ILE A 1 102 ? -9.099 12.364 6.391 1.00 94.75 102 ILE A O 1
ATOM 854 N N . THR A 1 103 ? -7.770 14.061 5.775 1.00 93.81 103 THR A N 1
ATOM 855 C CA . THR A 1 103 ? -8.311 14.996 6.770 1.00 93.81 103 THR A CA 1
ATOM 856 C C . THR A 1 103 ? -9.777 15.326 6.521 1.00 93.81 103 THR A C 1
ATOM 858 O O . THR A 1 103 ? -10.541 15.388 7.483 1.00 93.81 103 THR A O 1
ATOM 861 N N . SER A 1 104 ? -10.199 15.503 5.266 1.00 93.19 104 SER A N 1
ATOM 862 C CA . SER A 1 104 ? -11.606 15.754 4.928 1.00 93.19 104 SER A CA 1
ATOM 863 C C . SER A 1 104 ? -12.494 14.540 5.201 1.00 93.19 104 SER A C 1
ATOM 865 O O . SER A 1 104 ? -13.576 14.704 5.764 1.00 93.19 104 SER A O 1
ATOM 867 N N . GLU A 1 105 ? -12.040 13.325 4.886 1.00 92.62 105 GLU A N 1
ATOM 868 C CA . GLU A 1 105 ? -12.803 12.100 5.136 1.00 92.62 105 GLU A CA 1
ATOM 869 C C . GLU A 1 105 ? -12.984 11.833 6.635 1.00 92.62 105 GLU A C 1
ATOM 871 O O . GLU A 1 105 ? -14.106 11.592 7.093 1.00 92.62 105 GLU A O 1
ATOM 876 N N . VAL A 1 106 ? -11.906 11.944 7.418 1.00 92.31 106 VAL A N 1
ATOM 877 C CA . VAL A 1 106 ? -11.969 11.766 8.876 1.00 92.31 106 VAL A CA 1
ATOM 878 C C . VAL A 1 106 ? -12.809 12.870 9.522 1.00 92.31 106 VAL A C 1
ATOM 880 O O . VAL A 1 106 ? -13.651 12.575 10.371 1.00 92.31 106 VAL A O 1
ATOM 883 N N . ARG A 1 107 ? -12.659 14.131 9.092 1.00 92.00 107 ARG A N 1
ATOM 884 C CA . ARG A 1 107 ? -13.464 15.259 9.593 1.00 92.00 107 ARG A CA 1
ATOM 885 C C . ARG A 1 107 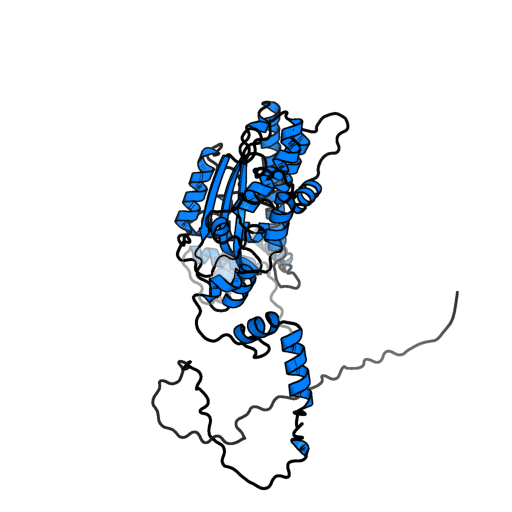? -14.950 15.075 9.299 1.00 92.00 107 ARG A C 1
ATOM 887 O O . ARG A 1 107 ? -15.760 15.193 10.212 1.00 92.00 107 ARG A O 1
ATOM 894 N N . ALA A 1 108 ? -15.306 14.699 8.072 1.00 90.62 108 ALA A N 1
ATOM 895 C CA . ALA A 1 108 ? -16.691 14.413 7.707 1.00 90.62 108 ALA A CA 1
ATOM 896 C C . ALA A 1 108 ? -17.268 13.244 8.526 1.00 90.62 108 ALA A C 1
ATOM 898 O O . ALA A 1 108 ? -18.438 13.266 8.911 1.00 90.62 108 ALA A O 1
ATOM 899 N N . GLY A 1 109 ? -16.452 12.228 8.829 1.00 89.50 109 GLY A N 1
ATOM 900 C CA . GLY A 1 109 ? -16.828 11.161 9.754 1.00 89.50 109 GLY A CA 1
ATOM 901 C C . GLY A 1 109 ? -17.063 11.669 11.176 1.00 89.50 109 GLY A C 1
ATOM 902 O O . GLY A 1 109 ? -18.007 11.222 11.829 1.00 89.50 109 GLY A O 1
ATOM 903 N N . LYS A 1 110 ? -16.233 12.606 11.651 1.00 88.88 110 LYS A N 1
ATOM 904 C CA . LYS A 1 110 ? -16.335 13.201 12.990 1.00 88.88 110 LYS A CA 1
ATOM 905 C C . LYS A 1 110 ? -17.617 13.996 13.157 1.00 88.88 110 LYS A C 1
ATOM 907 O O . LYS A 1 110 ? -18.360 13.755 14.099 1.00 88.88 110 LYS A O 1
ATOM 912 N N . GLU A 1 111 ? -17.899 14.887 12.212 1.00 89.94 111 GLU A N 1
ATOM 913 C CA . GLU A 1 111 ? -19.100 15.730 12.204 1.00 89.94 111 GLU A CA 1
ATOM 914 C C . GLU A 1 111 ? -20.388 14.895 12.219 1.00 89.94 111 GLU A C 1
ATOM 916 O O . GLU A 1 111 ? -21.395 15.294 12.796 1.00 89.94 111 GLU A O 1
ATOM 921 N N . ARG A 1 112 ? -20.343 13.695 11.629 1.00 89.88 112 ARG A N 1
ATOM 922 C CA . ARG A 1 112 ? -21.463 12.743 11.594 1.00 89.88 112 ARG A CA 1
ATOM 923 C C . ARG A 1 112 ? -21.478 11.759 12.767 1.00 89.88 112 ARG A C 1
ATOM 925 O O . ARG A 1 112 ? -22.310 10.855 12.762 1.00 89.88 112 ARG A O 1
ATOM 932 N N . ASN A 1 113 ? -20.559 11.879 13.731 1.00 85.75 113 ASN A N 1
ATOM 933 C CA . ASN A 1 113 ? -20.342 10.904 14.811 1.00 85.75 113 ASN A CA 1
ATOM 934 C C . ASN A 1 113 ? -20.237 9.452 14.299 1.00 85.75 113 ASN A C 1
ATOM 936 O O . ASN A 1 113 ? -20.729 8.507 14.911 1.00 85.75 113 ASN A O 1
ATOM 940 N N . ALA A 1 114 ? -19.613 9.277 13.133 1.00 89.56 114 ALA A N 1
ATOM 941 C CA . ALA A 1 114 ? -19.564 8.019 12.396 1.00 89.56 114 ALA A CA 1
ATOM 942 C C . ALA A 1 114 ? -18.132 7.598 12.034 1.00 89.56 114 ALA A C 1
ATOM 944 O O . ALA A 1 114 ? -17.957 6.743 11.167 1.00 89.56 114 ALA A O 1
ATOM 945 N N . ILE A 1 115 ? -17.106 8.145 12.704 1.00 89.56 115 ILE A N 1
ATOM 946 C CA . ILE A 1 115 ? -15.698 7.757 12.480 1.00 89.56 115 ILE A CA 1
ATOM 947 C C . ILE A 1 115 ? -15.519 6.247 12.618 1.00 89.56 115 ILE A C 1
ATOM 949 O O . ILE A 1 115 ? -14.870 5.627 11.781 1.00 89.56 115 ILE A O 1
ATOM 953 N N . GLN A 1 116 ? -16.158 5.638 13.617 1.00 90.62 116 GLN A N 1
ATOM 954 C CA . GLN A 1 116 ? -16.066 4.197 13.845 1.00 90.62 116 GLN A CA 1
ATOM 955 C C . GLN A 1 116 ? -16.607 3.337 12.690 1.00 90.62 116 GLN A C 1
ATOM 957 O O . GLN A 1 116 ? -16.173 2.199 12.520 1.00 90.62 116 GLN A O 1
ATOM 962 N N . LYS A 1 117 ? -17.504 3.900 11.870 1.00 92.38 117 LYS A N 1
ATOM 963 C CA . LYS A 1 117 ? -18.140 3.248 10.716 1.00 92.38 117 LYS A CA 1
ATOM 964 C C . LYS A 1 117 ? -17.390 3.476 9.406 1.00 92.38 117 LYS A C 1
ATOM 966 O O . LYS A 1 117 ? -17.719 2.829 8.411 1.00 92.38 117 LYS A O 1
ATOM 971 N N . LEU A 1 118 ? -16.418 4.392 9.377 1.00 93.19 118 LEU A N 1
ATOM 972 C CA . LEU A 1 118 ? -15.610 4.622 8.184 1.00 93.19 118 LEU A CA 1
ATOM 973 C C . LEU A 1 118 ? -14.840 3.351 7.831 1.00 93.19 118 LEU A C 1
ATOM 975 O O . LEU A 1 118 ? -14.287 2.683 8.702 1.00 93.19 118 LEU A O 1
ATOM 979 N N . THR A 1 119 ? -14.856 3.020 6.545 1.00 95.31 119 THR A N 1
ATOM 980 C CA . THR A 1 119 ? -14.221 1.822 6.002 1.00 95.31 119 THR A CA 1
ATOM 981 C C . THR A 1 119 ? -13.006 2.237 5.189 1.00 95.31 119 THR A C 1
ATOM 983 O O . THR A 1 119 ? -13.113 3.120 4.339 1.00 95.31 119 THR A O 1
ATOM 986 N N . PHE A 1 120 ? -11.871 1.600 5.453 1.00 96.69 120 PHE A N 1
ATOM 987 C CA . PHE A 1 120 ? -10.590 1.872 4.810 1.00 96.69 120 PHE A CA 1
ATOM 988 C C . PHE A 1 120 ? -9.963 0.568 4.302 1.00 96.69 120 PHE A C 1
ATOM 990 O O . PHE A 1 120 ? -10.283 -0.518 4.793 1.00 96.69 120 PHE A O 1
ATOM 997 N N . TYR A 1 121 ? -9.048 0.679 3.336 1.00 97.75 121 TYR A N 1
ATOM 998 C CA . TYR A 1 121 ? -8.398 -0.462 2.686 1.00 97.75 121 TYR A CA 1
ATOM 999 C C . TYR A 1 121 ? -6.883 -0.383 2.847 1.00 97.75 121 TYR A C 1
ATOM 1001 O O . TYR A 1 121 ? -6.280 0.605 2.454 1.00 97.75 121 TYR A O 1
ATOM 1009 N N . VAL A 1 122 ? -6.247 -1.411 3.395 1.00 97.88 122 VAL A N 1
ATOM 1010 C CA . VAL A 1 122 ? -4.800 -1.442 3.659 1.00 97.88 122 VAL A CA 1
ATOM 1011 C C . VAL A 1 122 ? -4.144 -2.501 2.796 1.00 97.88 122 VAL A C 1
ATOM 1013 O O . VAL A 1 122 ? -4.657 -3.611 2.716 1.00 97.88 122 VAL A O 1
ATOM 1016 N N . VAL A 1 123 ? -3.011 -2.181 2.174 1.00 98.06 123 VAL A N 1
ATOM 1017 C CA . VAL A 1 123 ? -2.305 -3.069 1.246 1.00 98.06 123 VAL A CA 1
ATOM 1018 C C . VAL A 1 123 ? -0.854 -3.305 1.660 1.00 98.06 123 VAL A C 1
ATOM 1020 O O . VAL A 1 123 ? -0.120 -2.372 1.999 1.00 98.06 123 VAL A O 1
A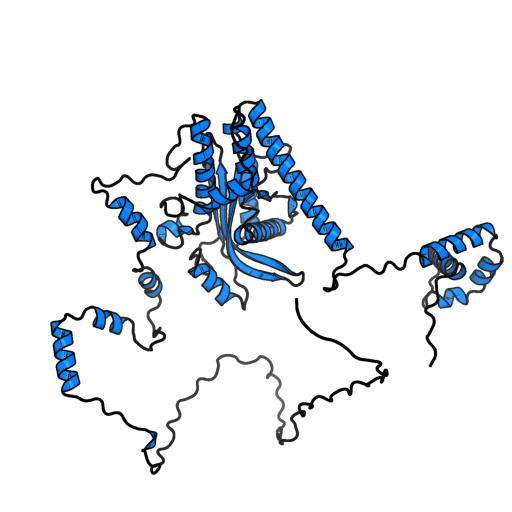TOM 1023 N N . HIS A 1 124 ? -0.434 -4.566 1.583 1.00 97.81 124 HIS A N 1
ATOM 1024 C CA . HIS A 1 124 ? 0.961 -4.992 1.681 1.00 97.81 124 HIS A CA 1
ATOM 1025 C C . HIS A 1 124 ? 1.302 -5.935 0.525 1.00 97.81 124 HIS A C 1
ATOM 1027 O O . HIS A 1 124 ? 0.463 -6.735 0.102 1.00 97.81 124 HIS A O 1
ATOM 1033 N N . ILE A 1 125 ? 2.539 -5.849 0.033 1.00 97.50 125 ILE A N 1
ATOM 1034 C CA . ILE A 1 125 ? 3.054 -6.678 -1.056 1.00 97.50 125 ILE A CA 1
ATOM 1035 C C . ILE A 1 125 ? 4.443 -7.191 -0.685 1.00 97.50 125 ILE A C 1
ATOM 1037 O O . ILE A 1 125 ? 5.331 -6.398 -0.383 1.00 97.50 125 ILE A O 1
ATOM 1041 N N . ASN A 1 126 ? 4.636 -8.507 -0.766 1.00 96.88 126 ASN A N 1
ATOM 1042 C CA . ASN A 1 126 ? 5.968 -9.105 -0.823 1.00 96.88 126 ASN A CA 1
ATOM 1043 C C . ASN A 1 126 ? 6.429 -9.232 -2.269 1.00 96.88 126 ASN A C 1
ATOM 1045 O O . ASN A 1 126 ? 5.623 -9.390 -3.188 1.00 96.88 126 ASN A O 1
ATOM 1049 N N . TYR A 1 127 ? 7.740 -9.233 -2.464 1.00 96.38 127 TYR A N 1
ATOM 1050 C CA . TYR A 1 127 ? 8.372 -9.312 -3.772 1.00 96.38 127 TYR A CA 1
ATOM 1051 C C . TYR A 1 127 ? 9.496 -10.344 -3.758 1.00 96.38 127 TYR A C 1
ATOM 1053 O O . TYR A 1 127 ? 10.145 -10.532 -2.744 1.00 96.38 127 TYR A O 1
ATOM 1061 N N . PHE A 1 128 ? 9.772 -10.976 -4.894 1.00 95.62 128 PHE A N 1
ATOM 1062 C CA . PHE A 1 128 ? 10.933 -11.846 -5.050 1.00 95.62 128 PHE A CA 1
ATOM 1063 C C . PHE A 1 128 ? 12.222 -11.040 -5.211 1.00 95.62 128 PHE A C 1
ATOM 1065 O O . PHE A 1 128 ? 13.221 -11.332 -4.565 1.00 95.62 128 PHE A O 1
ATOM 1072 N N . TYR A 1 129 ? 12.233 -10.039 -6.096 1.00 94.62 129 TYR A N 1
ATOM 1073 C CA . TYR A 1 129 ? 13.418 -9.215 -6.347 1.00 94.62 129 TYR A CA 1
ATOM 1074 C C . TYR A 1 129 ? 13.057 -7.833 -6.906 1.00 94.62 129 TYR A C 1
ATOM 1076 O O . TYR A 1 129 ? 11.961 -7.624 -7.434 1.00 94.62 129 TYR A O 1
ATOM 1084 N N . GLY A 1 130 ? 14.006 -6.902 -6.793 1.00 93.12 130 GLY A N 1
ATOM 1085 C CA . GLY A 1 130 ? 13.962 -5.580 -7.413 1.00 93.12 130 GLY A CA 1
ATOM 1086 C C . GLY A 1 130 ? 14.970 -5.471 -8.561 1.00 93.12 130 GLY A C 1
ATOM 1087 O O . GLY A 1 130 ? 16.045 -6.071 -8.514 1.00 93.12 130 GLY A O 1
ATOM 1088 N N . ARG A 1 131 ? 14.638 -4.708 -9.601 1.00 91.69 131 ARG A N 1
ATOM 1089 C CA . ARG A 1 131 ? 15.505 -4.421 -10.749 1.00 91.69 131 ARG A CA 1
ATOM 1090 C C . ARG A 1 131 ? 15.535 -2.922 -11.008 1.00 91.69 131 ARG A C 1
ATOM 1092 O O . ARG A 1 131 ? 14.488 -2.303 -11.141 1.00 91.69 131 ARG A O 1
ATOM 1099 N N . VAL A 1 132 ? 16.733 -2.371 -11.176 1.00 89.88 132 VAL A N 1
ATOM 1100 C CA . VAL A 1 132 ? 16.912 -1.005 -11.684 1.00 89.88 132 VAL A CA 1
ATOM 1101 C C . VAL A 1 132 ? 16.692 -1.001 -13.200 1.00 89.88 132 VAL A C 1
ATOM 1103 O O . VAL A 1 132 ? 17.263 -1.826 -13.922 1.00 89.88 132 VAL A O 1
ATOM 1106 N N . MET A 1 133 ? 15.832 -0.106 -13.668 1.00 85.38 133 MET A N 1
ATOM 1107 C CA . MET A 1 133 ? 15.512 0.123 -15.075 1.00 85.38 133 MET A CA 1
ATOM 1108 C C . MET A 1 133 ? 16.386 1.240 -15.664 1.00 85.38 133 MET A C 1
ATOM 1110 O O . MET A 1 133 ? 17.031 1.992 -14.935 1.00 85.38 133 MET A O 1
ATOM 1114 N N . ASP A 1 134 ? 16.408 1.362 -16.994 1.00 78.88 134 ASP A N 1
ATOM 1115 C CA . ASP A 1 134 ? 17.287 2.301 -17.719 1.00 78.88 134 ASP A CA 1
ATOM 1116 C C . ASP A 1 134 ? 17.004 3.782 -17.399 1.00 78.88 134 ASP A C 1
ATOM 1118 O O . ASP A 1 134 ? 17.849 4.649 -17.601 1.00 78.88 134 ASP A O 1
ATOM 1122 N N . ASN A 1 135 ? 15.810 4.073 -16.885 1.00 76.56 135 ASN A N 1
ATOM 1123 C CA . ASN A 1 135 ? 15.376 5.385 -16.408 1.00 76.56 135 ASN A CA 1
ATOM 1124 C C . ASN A 1 135 ? 15.692 5.628 -14.917 1.00 76.56 135 ASN A C 1
ATOM 1126 O O . ASN A 1 135 ? 15.133 6.550 -14.330 1.00 76.56 135 ASN A O 1
ATOM 1130 N N . ASN A 1 136 ? 16.555 4.808 -14.303 1.00 75.44 136 ASN A N 1
ATOM 1131 C CA . ASN A 1 136 ? 16.844 4.784 -12.865 1.00 75.44 136 ASN A CA 1
ATOM 1132 C C . ASN A 1 136 ? 15.627 4.482 -11.964 1.00 75.44 136 ASN A C 1
ATOM 1134 O O . ASN A 1 136 ? 15.707 4.665 -10.749 1.00 75.44 136 ASN A O 1
ATOM 1138 N N . GLU A 1 137 ? 14.513 3.987 -12.510 1.00 81.06 137 GLU A N 1
ATOM 1139 C CA . GLU A 1 137 ? 13.379 3.543 -11.697 1.00 81.06 137 GLU A CA 1
ATOM 1140 C C . GLU A 1 137 ? 13.585 2.110 -11.201 1.00 81.06 137 GLU A C 1
ATOM 1142 O O . GLU A 1 137 ? 14.176 1.266 -11.878 1.00 81.06 137 GLU A O 1
ATOM 1147 N N . LEU A 1 138 ? 13.097 1.830 -9.994 1.00 88.50 138 LEU A N 1
ATOM 1148 C CA . LEU A 1 138 ? 13.204 0.517 -9.373 1.00 88.50 138 LEU A CA 1
ATOM 1149 C C . LEU A 1 138 ? 11.902 -0.264 -9.578 1.00 88.50 138 LEU A C 1
ATOM 1151 O O . LEU A 1 138 ? 10.845 0.111 -9.072 1.00 88.50 138 LEU A O 1
ATOM 1155 N N . GLU A 1 139 ? 11.989 -1.358 -10.326 1.00 92.31 139 GLU A N 1
ATOM 1156 C CA . GLU A 1 139 ? 10.890 -2.286 -10.567 1.00 92.31 139 GLU A CA 1
ATOM 1157 C C . GLU A 1 139 ? 10.942 -3.477 -9.614 1.00 92.31 139 GLU A C 1
ATOM 1159 O O . GLU A 1 139 ? 11.929 -4.211 -9.593 1.00 92.31 139 GLU A O 1
ATOM 1164 N N . TYR A 1 140 ? 9.844 -3.750 -8.918 1.00 95.19 140 TYR A N 1
ATOM 1165 C CA . TYR A 1 140 ? 9.716 -4.909 -8.039 1.00 95.19 140 TYR A CA 1
ATOM 1166 C C . TYR A 1 140 ? 8.844 -5.999 -8.659 1.00 95.19 140 TYR A C 1
ATOM 1168 O O . TYR A 1 140 ? 7.890 -5.727 -9.386 1.00 95.19 140 TYR A O 1
ATOM 1176 N N . TYR A 1 141 ? 9.204 -7.251 -8.390 1.00 95.12 141 TYR A N 1
ATOM 1177 C CA . TYR A 1 141 ? 8.564 -8.443 -8.943 1.00 95.12 141 TYR A CA 1
ATOM 1178 C C . TYR A 1 141 ? 7.806 -9.167 -7.826 1.00 95.12 141 TYR A C 1
ATOM 1180 O O . TYR A 1 141 ? 8.458 -9.664 -6.911 1.00 95.12 141 TYR A O 1
ATOM 1188 N N . PRO A 1 142 ? 6.463 -9.184 -7.842 1.00 96.25 142 PRO A N 1
ATOM 1189 C CA . PRO A 1 142 ? 5.660 -9.577 -6.687 1.00 96.25 142 PRO A CA 1
ATOM 1190 C C . PRO A 1 142 ? 5.719 -11.080 -6.394 1.00 96.25 142 PRO A C 1
ATOM 1192 O O . PRO A 1 142 ? 5.805 -11.898 -7.305 1.00 96.25 142 PRO A O 1
ATOM 1195 N N . ALA A 1 143 ? 5.618 -11.425 -5.112 1.00 96.44 143 ALA A N 1
ATOM 1196 C CA . ALA A 1 143 ? 5.508 -12.792 -4.602 1.00 96.44 143 ALA A CA 1
ATOM 1197 C C . ALA A 1 143 ? 4.166 -13.037 -3.895 1.00 96.44 143 ALA A C 1
ATOM 1199 O O . ALA A 1 143 ? 3.608 -14.129 -3.961 1.00 96.44 143 ALA A O 1
ATOM 1200 N N . GLU A 1 144 ? 3.624 -12.018 -3.229 1.00 97.31 144 GLU A N 1
ATOM 1201 C CA . GLU A 1 144 ? 2.379 -12.104 -2.465 1.00 97.31 144 GLU A CA 1
ATOM 1202 C C . GLU A 1 144 ? 1.745 -10.719 -2.375 1.00 97.31 144 GLU A C 1
ATOM 1204 O O . GLU A 1 144 ? 2.455 -9.722 -2.244 1.00 97.31 144 GLU A O 1
ATOM 1209 N N . ILE A 1 145 ? 0.419 -10.654 -2.395 1.00 97.56 145 ILE A N 1
ATOM 1210 C CA . ILE A 1 145 ? -0.344 -9.429 -2.168 1.00 97.56 145 ILE A CA 1
ATOM 1211 C C . ILE A 1 145 ? -1.451 -9.689 -1.153 1.00 97.56 145 ILE A C 1
ATOM 1213 O O . ILE A 1 145 ? -2.109 -10.728 -1.184 1.00 97.56 145 ILE A O 1
ATOM 1217 N N . ALA A 1 146 ? -1.674 -8.728 -0.260 1.00 98.06 146 ALA A N 1
ATOM 1218 C CA . ALA A 1 146 ? -2.832 -8.719 0.618 1.00 98.06 146 ALA A CA 1
ATOM 1219 C C . ALA A 1 146 ? -3.456 -7.325 0.675 1.00 98.06 146 ALA A C 1
ATOM 1221 O O . ALA A 1 146 ? -2.744 -6.335 0.848 1.00 98.06 146 ALA A O 1
ATOM 1222 N N . VAL A 1 147 ? -4.783 -7.262 0.569 1.00 98.31 147 VAL A N 1
ATOM 1223 C CA . VAL A 1 147 ? -5.588 -6.054 0.766 1.00 98.31 147 VAL A CA 1
ATOM 1224 C C . VAL A 1 147 ? -6.639 -6.345 1.832 1.00 98.31 147 VAL A C 1
ATOM 1226 O O . VAL A 1 147 ? -7.491 -7.210 1.645 1.00 98.31 147 VAL A O 1
ATOM 1229 N N . ALA A 1 148 ? -6.590 -5.632 2.951 1.00 98.00 148 ALA A N 1
ATOM 1230 C CA . ALA A 1 148 ? -7.529 -5.780 4.055 1.00 98.00 148 ALA A CA 1
ATOM 1231 C C . ALA A 1 148 ? -8.497 -4.597 4.111 1.00 98.00 148 ALA A C 1
ATOM 1233 O O . ALA A 1 148 ? -8.079 -3.443 4.069 1.00 98.00 148 ALA A O 1
ATOM 1234 N N . GLU A 1 149 ? -9.786 -4.885 4.240 1.00 97.81 149 GLU A N 1
ATOM 1235 C CA . GLU A 1 149 ? -10.833 -3.905 4.516 1.00 97.81 149 GLU A CA 1
ATOM 1236 C C . GLU A 1 149 ? -11.103 -3.856 6.018 1.00 97.81 149 GLU A C 1
ATOM 1238 O O . GLU A 1 149 ? -11.311 -4.896 6.655 1.00 97.81 149 GLU A O 1
AT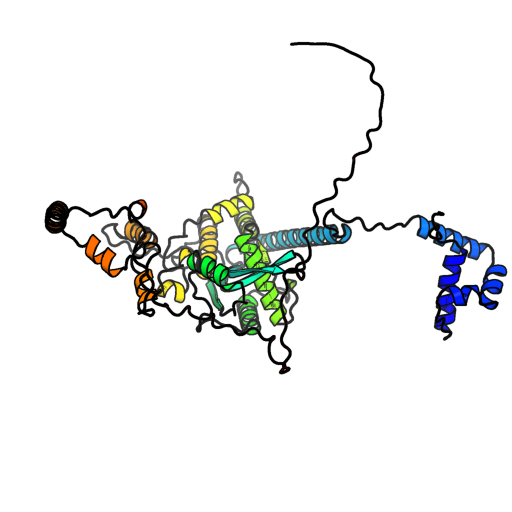OM 1243 N N . PHE A 1 150 ? -11.156 -2.657 6.593 1.00 97.06 150 PHE A N 1
ATOM 1244 C CA . PHE A 1 150 ? -11.410 -2.506 8.020 1.00 97.06 150 PHE A CA 1
ATOM 1245 C C . PHE A 1 150 ? -12.203 -1.249 8.370 1.00 97.06 150 PHE A C 1
ATOM 1247 O O . PHE A 1 150 ? -12.189 -0.257 7.643 1.00 97.06 150 PHE A O 1
ATOM 1254 N N . SER A 1 151 ? -12.858 -1.293 9.528 1.00 95.75 151 SER A N 1
ATOM 1255 C CA . SER A 1 151 ? -13.396 -0.126 10.232 1.00 95.75 151 SER A CA 1
ATOM 1256 C C . SER A 1 151 ? -13.048 -0.223 11.715 1.00 95.75 151 SER A C 1
ATOM 1258 O O . SER A 1 151 ? -12.703 -1.298 12.199 1.00 95.75 151 SER A O 1
ATOM 1260 N N . LEU A 1 152 ? -13.126 0.869 12.479 1.00 93.94 152 LEU A N 1
ATOM 1261 C CA . LEU A 1 152 ? -12.830 0.777 13.918 1.00 93.94 152 LEU A CA 1
ATOM 1262 C C . LEU A 1 152 ? -13.913 -0.015 14.665 1.00 93.94 152 LEU A C 1
ATOM 1264 O O . LEU A 1 152 ? -13.600 -0.744 15.601 1.00 93.94 152 LEU A O 1
ATOM 1268 N N . GLU A 1 153 ? -15.177 0.099 14.245 1.00 93.75 153 GLU A N 1
ATOM 1269 C CA . GLU A 1 153 ? -16.302 -0.626 14.845 1.00 93.75 153 GLU A CA 1
ATOM 1270 C C . GLU A 1 153 ? -16.199 -2.130 14.588 1.00 93.75 153 GLU A C 1
ATOM 1272 O O . GLU A 1 153 ? -16.312 -2.921 15.520 1.00 93.75 153 GLU A O 1
ATOM 1277 N N . LYS A 1 154 ? -15.938 -2.530 13.338 1.00 94.56 154 LYS A N 1
ATOM 1278 C CA . LYS A 1 154 ? -15.939 -3.941 12.928 1.00 94.56 154 LYS A CA 1
ATOM 1279 C C . LYS A 1 154 ? -14.550 -4.566 12.842 1.00 94.56 154 LYS A C 1
ATOM 1281 O O . LYS A 1 154 ? -14.470 -5.726 12.468 1.00 94.56 154 LYS A O 1
ATOM 1286 N N . GLY A 1 155 ? -13.485 -3.823 13.142 1.00 94.56 155 GLY A N 1
ATOM 1287 C CA . GLY A 1 155 ? -12.101 -4.268 12.976 1.00 94.56 155 GLY A CA 1
ATOM 1288 C C . GLY A 1 155 ? -11.815 -4.710 11.541 1.00 94.56 155 GLY A C 1
ATOM 1289 O O . GLY A 1 155 ? -12.336 -4.126 10.588 1.00 94.56 155 GLY A O 1
ATOM 1290 N N . VAL A 1 156 ? -10.988 -5.744 11.383 1.00 96.31 156 VAL A N 1
ATOM 1291 C CA . VAL A 1 156 ? -10.717 -6.375 10.085 1.00 96.31 156 VAL A CA 1
ATOM 1292 C C . VAL A 1 156 ? -11.965 -7.125 9.611 1.00 96.31 156 VAL A C 1
ATOM 1294 O O . VAL A 1 156 ? -12.408 -8.072 10.254 1.00 96.31 156 VAL A O 1
ATOM 1297 N N . THR A 1 157 ? -12.523 -6.717 8.471 1.00 95.19 157 THR A N 1
ATOM 1298 C CA . THR A 1 157 ? -13.799 -7.248 7.957 1.00 95.19 157 THR A CA 1
ATOM 1299 C C . THR A 1 157 ? -13.616 -8.270 6.845 1.00 95.19 157 THR A C 1
ATOM 1301 O O . THR A 1 157 ? -14.170 -9.366 6.911 1.00 95.19 157 THR A O 1
ATOM 1304 N N . ARG A 1 158 ? -12.839 -7.928 5.816 1.00 96.44 158 ARG A N 1
ATOM 1305 C CA . ARG A 1 158 ? -12.534 -8.803 4.682 1.00 96.44 158 ARG A CA 1
ATOM 1306 C C . ARG A 1 158 ? -11.064 -8.672 4.320 1.00 96.44 158 ARG A C 1
ATOM 1308 O O . ARG A 1 158 ? -10.465 -7.616 4.516 1.00 96.44 158 ARG A O 1
ATOM 1315 N N . ILE A 1 159 ? -10.492 -9.734 3.766 1.00 97.12 159 ILE A N 1
ATOM 1316 C CA . ILE A 1 159 ? -9.126 -9.730 3.245 1.00 97.12 159 ILE A CA 1
ATOM 1317 C C . ILE A 1 159 ? -9.136 -10.401 1.880 1.00 97.12 159 ILE A C 1
ATOM 1319 O O . ILE A 1 159 ? -9.609 -11.526 1.741 1.00 97.12 159 ILE A O 1
ATOM 1323 N N . TYR A 1 160 ? -8.605 -9.700 0.891 1.00 97.75 160 TYR A N 1
ATOM 1324 C CA . TYR A 1 160 ? -8.157 -10.283 -0.359 1.00 97.75 160 TYR A CA 1
ATOM 1325 C C . TYR A 1 160 ? -6.682 -10.653 -0.212 1.00 97.75 160 TYR A C 1
ATOM 1327 O O . TYR A 1 160 ? -5.878 -9.815 0.193 1.00 97.75 160 TYR A O 1
ATOM 1335 N N . HIS A 1 161 ? -6.325 -11.895 -0.514 1.00 97.12 161 HIS A N 1
ATOM 1336 C CA . HIS A 1 161 ? -4.960 -12.403 -0.420 1.00 97.12 161 HIS A CA 1
ATOM 1337 C C . HIS A 1 161 ? -4.677 -13.298 -1.616 1.00 97.12 161 HIS A C 1
ATOM 1339 O O . HIS A 1 161 ? -5.507 -14.135 -1.956 1.00 97.12 161 HIS A O 1
ATOM 1345 N N . GLU A 1 162 ? -3.515 -13.115 -2.239 1.00 96.88 162 GLU A N 1
ATOM 1346 C CA . GLU A 1 162 ? -3.057 -13.962 -3.336 1.00 96.88 162 GLU A CA 1
ATOM 1347 C C . GLU A 1 162 ? -1.540 -14.145 -3.298 1.00 96.88 162 GLU A C 1
ATOM 1349 O O . GLU A 1 162 ? -0.780 -13.195 -3.088 1.00 96.88 162 GLU A O 1
ATOM 1354 N N . ILE A 1 163 ? -1.099 -15.372 -3.577 1.00 96.44 163 ILE A N 1
ATOM 1355 C CA . ILE A 1 163 ? 0.304 -15.680 -3.876 1.00 96.44 163 ILE A CA 1
ATOM 1356 C C . ILE A 1 163 ? 0.482 -15.575 -5.384 1.00 96.44 163 ILE A C 1
ATOM 1358 O O . ILE A 1 163 ? -0.313 -16.111 -6.157 1.00 96.44 163 ILE A O 1
ATOM 1362 N N . ILE A 1 164 ? 1.536 -14.887 -5.804 1.00 96.00 164 ILE A N 1
ATOM 1363 C CA . ILE A 1 164 ? 1.783 -14.572 -7.203 1.00 96.00 164 ILE A CA 1
ATOM 1364 C C . ILE A 1 164 ? 2.900 -15.462 -7.745 1.00 96.00 164 ILE A C 1
ATOM 1366 O O . ILE A 1 164 ? 3.991 -15.557 -7.183 1.00 96.00 164 ILE A O 1
ATOM 1370 N N . ASN A 1 165 ? 2.619 -16.116 -8.868 1.00 94.31 165 ASN A N 1
ATOM 1371 C CA . ASN A 1 165 ? 3.587 -16.900 -9.617 1.00 94.31 165 ASN A CA 1
ATOM 1372 C C . ASN A 1 165 ? 4.251 -16.029 -10.689 1.00 94.31 165 ASN A C 1
ATOM 1374 O O . ASN A 1 165 ? 3.820 -15.990 -11.843 1.00 94.31 165 ASN A O 1
ATOM 1378 N N . GLU A 1 166 ? 5.290 -15.307 -10.274 1.00 92.38 166 GLU A N 1
ATOM 1379 C CA . GLU A 1 166 ? 6.095 -14.459 -11.151 1.00 92.38 166 GLU A CA 1
ATOM 1380 C C . GLU A 1 166 ? 7.272 -15.236 -11.759 1.00 92.38 166 GLU A C 1
ATOM 1382 O O . GLU A 1 166 ? 8.021 -15.932 -11.067 1.00 92.38 166 GLU A O 1
ATOM 1387 N N . LYS A 1 167 ? 7.468 -15.068 -13.071 1.00 90.50 167 LYS A N 1
ATOM 1388 C CA . LYS A 1 167 ? 8.564 -15.693 -13.813 1.00 90.50 167 LYS A CA 1
ATOM 1389 C C . LYS A 1 167 ? 9.844 -14.901 -13.592 1.00 90.50 167 LYS A C 1
ATOM 1391 O O . LYS A 1 167 ? 10.031 -13.806 -14.122 1.00 90.50 167 LYS A O 1
ATOM 1396 N N . ILE A 1 168 ? 10.769 -15.498 -12.852 1.00 91.06 168 ILE A N 1
ATOM 1397 C CA . ILE A 1 168 ? 12.041 -14.857 -12.512 1.00 91.06 168 ILE A CA 1
ATOM 1398 C C . ILE A 1 168 ? 12.911 -14.706 -13.760 1.00 91.06 168 ILE A C 1
ATOM 1400 O O . ILE A 1 168 ? 13.232 -15.684 -14.441 1.00 91.06 168 ILE A O 1
ATOM 1404 N N . LYS A 1 169 ? 13.322 -13.468 -14.050 1.00 90.38 169 LYS A N 1
ATOM 1405 C CA . LYS A 1 169 ? 14.207 -13.165 -15.180 1.00 90.38 169 LYS A CA 1
ATOM 1406 C C . LYS A 1 169 ? 15.607 -13.748 -14.960 1.00 90.38 169 LYS A C 1
ATOM 1408 O O . LYS A 1 169 ? 16.121 -13.789 -13.840 1.00 90.38 169 LYS A O 1
ATOM 1413 N N . LEU A 1 170 ? 16.247 -14.152 -16.059 1.00 90.56 170 LEU A N 1
ATOM 1414 C CA . LEU A 1 170 ? 17.630 -14.635 -16.052 1.00 90.56 170 LEU A CA 1
ATOM 1415 C C . LEU A 1 170 ? 18.557 -13.599 -15.394 1.00 90.56 170 LEU A C 1
ATOM 1417 O O . LEU A 1 170 ? 18.449 -12.405 -15.660 1.00 90.56 170 LEU A O 1
ATOM 1421 N N . GLY A 1 171 ? 19.449 -14.069 -14.520 1.00 91.56 171 GLY A N 1
ATOM 1422 C CA . GLY A 1 171 ? 20.374 -13.228 -13.750 1.00 91.56 171 GLY A CA 1
ATOM 1423 C C . GLY A 1 171 ? 19.878 -12.821 -12.357 1.00 91.56 171 GLY A C 1
ATOM 1424 O O . GLY A 1 171 ? 20.698 -12.457 -11.521 1.00 91.56 171 GLY A O 1
ATOM 1425 N N . PHE A 1 172 ? 18.580 -12.956 -12.057 1.00 93.12 172 PHE A N 1
ATOM 1426 C CA . PHE A 1 172 ? 18.005 -12.557 -10.760 1.00 93.12 172 PHE A CA 1
ATOM 1427 C C . PHE A 1 172 ? 17.683 -13.731 -9.826 1.00 93.12 172 PHE A C 1
ATOM 1429 O O . PHE A 1 172 ? 17.267 -13.518 -8.690 1.00 93.12 172 PHE A O 1
ATOM 1436 N N . THR A 1 173 ? 17.912 -14.975 -10.256 1.00 94.12 173 THR A N 1
ATOM 1437 C CA . THR A 1 173 ? 17.571 -16.181 -9.482 1.00 94.12 173 THR A CA 1
ATOM 1438 C C . THR A 1 173 ? 18.223 -16.222 -8.101 1.00 94.12 173 THR A C 1
ATOM 1440 O O . THR A 1 173 ? 17.549 -16.581 -7.141 1.00 94.12 173 THR A O 1
ATOM 1443 N N . SER A 1 174 ? 19.505 -15.848 -7.979 1.00 94.12 174 SER A N 1
ATOM 1444 C CA . SER A 1 174 ? 20.184 -15.831 -6.671 1.00 94.12 174 SER A CA 1
ATOM 1445 C C . SER A 1 174 ? 19.533 -14.818 -5.738 1.00 94.12 174 SER A C 1
ATOM 1447 O O . SER A 1 174 ? 19.105 -15.184 -4.655 1.00 94.12 174 SER A O 1
ATOM 1449 N N . MET A 1 175 ? 19.355 -13.578 -6.206 1.00 94.19 175 MET A N 1
ATOM 1450 C CA . MET A 1 175 ? 18.727 -12.507 -5.431 1.00 94.19 175 MET A CA 1
ATOM 1451 C C . MET A 1 175 ? 17.312 -12.885 -4.981 1.00 94.19 175 MET A C 1
ATOM 1453 O O . MET A 1 175 ? 16.971 -12.693 -3.819 1.00 94.19 175 MET A O 1
ATOM 1457 N N . ALA A 1 176 ? 16.514 -13.466 -5.880 1.00 95.00 176 ALA A N 1
ATOM 1458 C CA . ALA A 1 176 ? 15.164 -13.919 -5.567 1.00 95.00 176 ALA A CA 1
ATOM 1459 C C . ALA A 1 176 ? 15.152 -15.036 -4.515 1.00 95.00 176 ALA A C 1
ATOM 1461 O O . ALA A 1 176 ? 14.319 -15.037 -3.609 1.00 95.00 176 ALA A O 1
ATOM 1462 N N . LYS A 1 177 ? 16.090 -15.984 -4.619 1.00 95.19 177 LYS A N 1
ATOM 1463 C CA . LYS A 1 177 ? 16.241 -17.075 -3.654 1.00 95.19 177 LYS A CA 1
ATOM 1464 C C . LYS A 1 177 ? 16.684 -16.561 -2.287 1.00 95.19 177 LYS A C 1
ATOM 1466 O O . LYS A 1 177 ? 16.134 -16.996 -1.278 1.00 95.19 177 LYS A O 1
ATOM 1471 N N . ASP A 1 178 ? 17.652 -15.652 -2.264 1.00 95.38 178 ASP A N 1
ATOM 1472 C CA . ASP A 1 178 ? 18.198 -15.069 -1.042 1.00 95.38 178 ASP A CA 1
ATOM 1473 C C . ASP A 1 178 ? 17.146 -14.212 -0.337 1.00 95.38 178 ASP A C 1
ATOM 1475 O O . ASP A 1 178 ? 16.959 -14.351 0.868 1.00 95.38 178 ASP A O 1
ATOM 1479 N N . HIS A 1 179 ? 16.407 -13.374 -1.071 1.00 94.75 179 HIS A N 1
ATOM 1480 C CA . HIS A 1 179 ? 15.320 -12.594 -0.487 1.00 94.75 179 HIS A CA 1
ATOM 1481 C C . HIS A 1 179 ? 14.225 -13.510 0.064 1.00 94.75 179 HIS A C 1
ATOM 1483 O O . HIS A 1 179 ? 13.924 -13.427 1.249 1.00 94.75 179 HIS A O 1
ATOM 1489 N N . SER A 1 180 ? 13.723 -14.449 -0.748 1.00 94.75 180 SER A N 1
ATOM 1490 C CA . SER A 1 180 ? 12.690 -15.394 -0.312 1.00 94.75 180 SER A CA 1
ATOM 1491 C C . SER A 1 180 ? 13.095 -16.150 0.955 1.00 94.75 180 SER A C 1
ATOM 1493 O O . SER A 1 180 ? 12.346 -16.160 1.926 1.00 94.75 180 SER A O 1
ATOM 1495 N N . SER A 1 181 ? 14.307 -16.709 0.994 1.00 93.25 181 SER A N 1
ATOM 1496 C CA . SER A 1 181 ? 14.774 -17.508 2.138 1.00 93.25 181 SER A CA 1
ATOM 1497 C C . SER A 1 181 ? 14.950 -16.692 3.424 1.00 93.25 181 SER A C 1
ATOM 1499 O O . SER A 1 181 ? 14.947 -17.269 4.506 1.00 93.25 181 SER A O 1
ATOM 1501 N N . ASN A 1 182 ? 15.142 -15.373 3.315 1.00 92.94 182 ASN A N 1
ATOM 1502 C CA . ASN A 1 182 ? 15.325 -14.479 4.459 1.00 92.94 182 ASN A CA 1
ATOM 1503 C C . ASN A 1 182 ? 14.031 -13.772 4.891 1.00 92.94 182 ASN A C 1
ATOM 1505 O O . ASN A 1 182 ? 14.009 -13.177 5.967 1.00 92.94 182 ASN A O 1
ATOM 1509 N N . THR A 1 183 ? 12.985 -13.787 4.058 1.00 92.88 183 THR A N 1
ATOM 1510 C CA . THR A 1 183 ? 11.727 -13.080 4.319 1.00 92.88 183 THR A CA 1
ATOM 1511 C C . THR A 1 183 ? 10.531 -14.031 4.244 1.00 92.88 183 THR A C 1
ATOM 1513 O O . THR A 1 183 ? 10.224 -14.746 5.193 1.00 92.88 183 THR A O 1
ATOM 1516 N N . HIS A 1 184 ? 9.817 -14.039 3.127 1.00 92.00 184 HIS A N 1
ATOM 1517 C CA . HIS A 1 184 ? 8.506 -14.655 2.987 1.00 92.00 184 HIS A CA 1
ATOM 1518 C C . HIS A 1 184 ? 8.546 -16.170 2.770 1.00 92.00 184 HIS A C 1
ATOM 1520 O O . HIS A 1 184 ? 7.496 -16.797 2.799 1.00 92.00 184 HIS A O 1
ATOM 1526 N N . GLU A 1 185 ? 9.696 -16.775 2.481 1.00 93.31 185 GLU A N 1
ATOM 1527 C CA . GLU A 1 185 ? 9.890 -18.221 2.259 1.00 93.31 185 GLU A CA 1
ATOM 1528 C C . GLU A 1 185 ? 9.007 -18.864 1.165 1.00 93.31 185 GLU A C 1
ATOM 1530 O O . GLU A 1 185 ? 8.993 -20.080 0.979 1.00 93.31 185 GLU A O 1
ATOM 1535 N N . ILE A 1 186 ? 8.291 -18.054 0.382 1.00 94.06 186 ILE A N 1
ATOM 1536 C CA . ILE A 1 186 ? 7.550 -18.495 -0.806 1.00 94.06 186 ILE A CA 1
ATOM 1537 C C . ILE A 1 186 ? 8.539 -19.057 -1.843 1.00 94.06 186 ILE A C 1
ATOM 1539 O O . ILE A 1 186 ? 9.468 -18.345 -2.249 1.00 94.06 186 ILE A O 1
ATOM 1543 N N . PRO A 1 187 ? 8.357 -20.304 -2.315 1.00 92.12 187 PRO A N 1
ATOM 1544 C CA . PRO A 1 187 ? 9.256 -20.905 -3.288 1.00 92.12 187 PRO A CA 1
ATOM 1545 C C . PRO A 1 187 ? 9.230 -20.134 -4.607 1.00 92.12 187 PRO A C 1
ATOM 1547 O O . PRO A 1 187 ? 8.229 -19.533 -4.986 1.00 92.12 187 PRO A O 1
ATOM 1550 N N . LEU A 1 188 ? 10.344 -20.183 -5.332 1.00 91.69 188 LEU A N 1
ATOM 1551 C CA . LEU A 1 188 ? 10.431 -19.593 -6.664 1.00 91.69 188 LEU A CA 1
ATOM 1552 C C . LEU A 1 188 ? 9.520 -20.361 -7.633 1.00 91.69 188 LEU A C 1
ATOM 1554 O O . LEU A 1 188 ? 9.563 -21.590 -7.664 1.00 91.69 188 LEU A O 1
ATOM 1558 N N . ASN A 1 189 ? 8.753 -19.640 -8.453 1.00 87.88 189 ASN A N 1
ATOM 1559 C CA . ASN A 1 189 ? 7.746 -20.195 -9.366 1.00 87.88 189 ASN A CA 1
ATOM 1560 C C . ASN A 1 189 ? 6.727 -21.126 -8.662 1.00 87.88 189 ASN A C 1
ATOM 1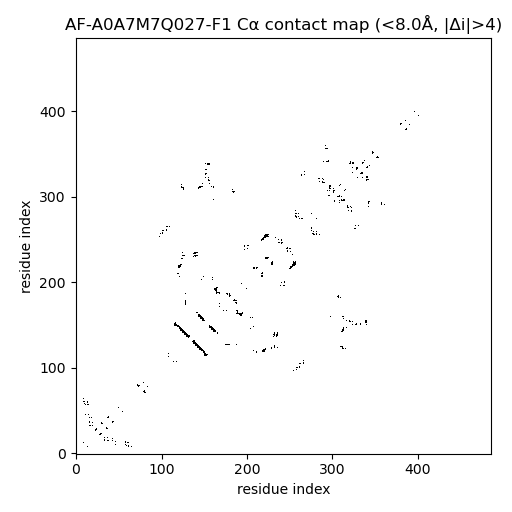562 O O . ASN A 1 189 ? 6.649 -22.316 -8.989 1.00 87.88 189 ASN A O 1
ATOM 1566 N N . PRO A 1 190 ? 5.953 -20.621 -7.684 1.00 87.69 190 PRO A N 1
ATOM 1567 C CA . PRO A 1 190 ? 4.980 -21.432 -6.961 1.00 87.69 190 PRO A CA 1
ATOM 1568 C C . PRO A 1 190 ? 3.875 -21.910 -7.923 1.00 87.69 190 PRO A C 1
ATOM 1570 O O . PRO A 1 190 ? 3.168 -21.077 -8.492 1.00 87.69 190 PRO A O 1
ATOM 1573 N N . PRO A 1 191 ? 3.660 -23.227 -8.111 1.00 85.81 191 PRO A N 1
ATOM 1574 C CA . PRO A 1 191 ? 2.672 -23.730 -9.073 1.00 85.81 191 PRO A CA 1
ATOM 1575 C C . PRO A 1 191 ? 1.227 -23.379 -8.688 1.00 85.81 191 PRO A C 1
ATOM 1577 O O . PRO A 1 191 ? 0.353 -23.351 -9.547 1.00 85.81 191 PRO A O 1
ATOM 1580 N N . PHE A 1 192 ? 0.988 -23.096 -7.407 1.00 88.25 192 PHE A N 1
ATOM 1581 C CA . PHE A 1 192 ? -0.300 -22.685 -6.848 1.00 88.25 192 PHE A CA 1
ATOM 1582 C C . PHE A 1 192 ? -0.548 -21.170 -6.920 1.00 88.25 192 PHE A C 1
ATOM 1584 O O . PHE A 1 192 ? -1.643 -20.724 -6.589 1.00 88.25 192 PHE A O 1
ATOM 1591 N N . GLY A 1 193 ? 0.450 -20.368 -7.308 1.00 90.25 193 GLY A N 1
ATOM 1592 C CA . GLY A 1 193 ? 0.300 -18.917 -7.387 1.00 90.25 193 GLY A CA 1
ATOM 1593 C C . GLY A 1 193 ? -0.403 -18.465 -8.669 1.00 90.25 193 GLY A C 1
ATOM 1594 O O . GLY A 1 193 ? -0.212 -19.049 -9.740 1.00 90.25 193 GLY A O 1
ATOM 1595 N N . LYS A 1 194 ? -1.170 -17.374 -8.584 1.00 93.19 194 LYS A N 1
ATOM 1596 C CA . LYS A 1 194 ? -1.777 -16.719 -9.751 1.00 93.19 194 LYS A CA 1
ATOM 1597 C C . LYS A 1 194 ? -0.706 -16.028 -10.594 1.00 93.19 194 LYS A C 1
ATOM 1599 O O . LYS A 1 194 ? 0.172 -15.358 -10.062 1.00 93.19 194 LYS A O 1
ATOM 1604 N N . ASN A 1 195 ? -0.790 -16.151 -11.916 1.00 92.62 195 ASN A N 1
ATOM 1605 C CA . ASN A 1 195 ? 0.165 -15.544 -12.854 1.00 92.62 195 ASN A CA 1
ATOM 1606 C C . ASN A 1 195 ? -0.451 -14.456 -13.755 1.00 92.62 195 ASN A C 1
ATOM 1608 O O . ASN A 1 195 ? 0.283 -13.752 -14.446 1.00 92.62 195 ASN A O 1
ATOM 1612 N N . ASN A 1 196 ? -1.781 -14.302 -13.765 1.00 93.62 196 ASN A N 1
ATOM 1613 C CA . ASN A 1 196 ? -2.460 -13.320 -14.602 1.00 93.62 196 ASN A CA 1
ATOM 1614 C C . ASN A 1 196 ? -2.648 -11.987 -13.859 1.00 93.62 196 ASN A C 1
ATOM 1616 O O . ASN A 1 196 ? -3.553 -11.827 -13.040 1.00 93.62 196 ASN A O 1
ATOM 1620 N N . TYR A 1 197 ? -1.805 -11.004 -14.182 1.00 94.88 197 TYR A N 1
ATOM 1621 C CA . TYR A 1 197 ? -1.844 -9.661 -13.587 1.00 94.88 197 TYR A CA 1
ATOM 1622 C C . TYR A 1 197 ? -3.136 -8.905 -13.851 1.00 94.88 197 TYR A C 1
ATOM 1624 O O . TYR A 1 197 ? -3.600 -8.179 -12.974 1.00 94.88 197 TYR A O 1
ATOM 1632 N N . GLN A 1 198 ? -3.754 -9.119 -15.010 1.00 95.12 198 GLN A N 1
ATOM 1633 C CA . GLN A 1 198 ? -5.018 -8.473 -15.327 1.00 95.12 198 GLN A CA 1
ATOM 1634 C C . GLN A 1 198 ? -6.150 -8.989 -14.427 1.00 95.12 198 GLN A C 1
ATOM 1636 O O . GLN A 1 198 ? -6.968 -8.206 -13.949 1.00 95.12 198 GLN A O 1
ATOM 1641 N N . GLU A 1 199 ? -6.193 -10.299 -14.175 1.00 95.81 199 GLU A N 1
ATOM 1642 C CA . GLU A 1 199 ? -7.179 -10.903 -13.270 1.00 95.81 199 GLU A CA 1
ATOM 1643 C C . GLU A 1 199 ? -6.961 -10.442 -11.832 1.00 95.81 199 GLU A C 1
ATOM 1645 O O . GLU A 1 199 ? -7.899 -9.955 -11.210 1.00 95.81 199 GLU A O 1
ATOM 1650 N N . ILE A 1 200 ? -5.716 -10.485 -11.343 1.00 96.06 200 ILE A N 1
ATOM 1651 C CA . ILE A 1 200 ? -5.369 -10.017 -9.993 1.00 96.06 200 ILE A CA 1
ATOM 1652 C C . ILE A 1 200 ? -5.801 -8.557 -9.801 1.00 96.06 200 ILE A C 1
ATOM 1654 O O . ILE A 1 200 ? -6.387 -8.210 -8.778 1.00 96.06 200 ILE A O 1
ATOM 1658 N N . PHE A 1 201 ? -5.550 -7.691 -10.786 1.00 96.06 201 PHE A N 1
ATOM 1659 C CA . PHE A 1 201 ? -5.949 -6.288 -10.708 1.00 96.06 201 PHE A CA 1
ATOM 1660 C C . PHE A 1 201 ? -7.473 -6.103 -10.686 1.00 96.06 201 PHE A C 1
ATOM 1662 O O . PHE A 1 201 ? -7.990 -5.309 -9.895 1.00 96.06 201 PHE A O 1
ATOM 1669 N N . LYS A 1 202 ? -8.207 -6.848 -11.523 1.00 95.56 202 LYS A N 1
ATOM 1670 C CA . LYS A 1 202 ? -9.679 -6.827 -11.540 1.00 95.56 202 LYS A CA 1
ATOM 1671 C C . LYS A 1 202 ? -10.269 -7.334 -10.230 1.00 95.56 202 LYS A C 1
ATOM 1673 O O . LYS A 1 202 ? -11.213 -6.724 -9.731 1.00 95.56 202 LYS A O 1
ATOM 1678 N N . ASP A 1 203 ? -9.696 -8.389 -9.660 1.00 96.75 203 ASP A N 1
ATOM 1679 C CA . ASP A 1 203 ? -10.106 -8.945 -8.372 1.00 96.75 203 ASP A CA 1
ATOM 1680 C C . ASP A 1 203 ? -9.919 -7.914 -7.247 1.00 96.75 203 ASP A C 1
ATOM 1682 O O . ASP A 1 203 ? -10.842 -7.686 -6.462 1.00 96.75 203 ASP A O 1
ATOM 1686 N N . ILE A 1 204 ? -8.783 -7.204 -7.224 1.00 96.56 204 ILE A N 1
ATOM 1687 C CA . ILE A 1 204 ? -8.531 -6.101 -6.279 1.00 96.56 204 ILE A CA 1
ATOM 1688 C C . ILE A 1 204 ? -9.545 -4.971 -6.474 1.00 96.56 204 ILE A C 1
ATOM 1690 O O . ILE A 1 204 ? -10.142 -4.498 -5.507 1.00 96.56 204 ILE A O 1
ATOM 1694 N N . CYS A 1 205 ? -9.787 -4.545 -7.716 1.00 95.06 205 CYS A N 1
ATOM 1695 C CA . CYS A 1 205 ? -10.763 -3.493 -7.998 1.00 95.06 205 CYS A CA 1
ATOM 1696 C C . CYS A 1 205 ? -12.166 -3.888 -7.524 1.00 95.06 205 CYS A C 1
ATOM 1698 O O . CYS A 1 205 ? -12.836 -3.086 -6.879 1.00 95.06 205 CYS A O 1
ATOM 1700 N N . LYS A 1 206 ? -12.585 -5.132 -7.782 1.00 96.00 206 LYS A N 1
ATOM 1701 C CA . LYS A 1 206 ? -13.871 -5.688 -7.342 1.00 96.00 206 LYS A CA 1
ATOM 1702 C C . LYS A 1 206 ? -13.964 -5.796 -5.819 1.00 96.00 206 LYS A C 1
ATOM 1704 O O . LYS A 1 206 ? -15.027 -5.571 -5.247 1.00 96.00 206 LYS A O 1
ATOM 1709 N N . PHE A 1 207 ? -12.862 -6.127 -5.148 1.00 96.88 207 PHE A N 1
ATOM 1710 C CA . PHE A 1 207 ? -12.801 -6.191 -3.688 1.00 96.88 207 PHE A CA 1
ATOM 1711 C C . PHE A 1 207 ? -13.058 -4.821 -3.039 1.00 96.88 207 PHE A C 1
ATOM 1713 O O . PHE A 1 207 ? -13.784 -4.733 -2.043 1.00 96.88 207 PHE A O 1
ATOM 1720 N N . ILE A 1 208 ? -12.496 -3.770 -3.641 1.00 95.50 208 ILE A N 1
ATOM 1721 C CA . ILE A 1 208 ? -12.515 -2.384 -3.154 1.00 95.50 208 ILE A CA 1
ATOM 1722 C C . ILE A 1 208 ? -13.764 -1.610 -3.632 1.00 95.50 208 ILE A C 1
ATOM 1724 O O . ILE A 1 208 ? -14.177 -0.628 -3.013 1.00 95.50 208 ILE A O 1
ATOM 1728 N N . GLU A 1 209 ? -14.409 -2.062 -4.709 1.00 93.50 209 GLU A N 1
ATOM 1729 C CA . GLU A 1 209 ? -15.590 -1.436 -5.320 1.00 93.50 209 GLU A CA 1
ATOM 1730 C C . GLU A 1 209 ? -16.732 -1.079 -4.345 1.00 93.50 209 GLU A C 1
ATOM 1732 O O . GLU A 1 209 ? -17.308 -0.000 -4.507 1.00 93.50 209 GLU A O 1
ATOM 1737 N N . PRO A 1 210 ? -17.053 -1.872 -3.301 1.00 92.00 210 PRO A N 1
ATOM 1738 C CA . PRO A 1 210 ? -18.082 -1.500 -2.327 1.00 92.00 210 PRO A CA 1
ATOM 1739 C C . PRO A 1 210 ? -17.823 -0.170 -1.599 1.00 92.00 210 PRO A C 1
ATOM 1741 O O . PRO A 1 210 ? -18.771 0.477 -1.161 1.00 92.00 210 PRO A O 1
ATOM 1744 N N . GLY A 1 211 ? -16.564 0.267 -1.490 1.00 86.50 211 GLY A N 1
ATOM 1745 C CA . GLY A 1 211 ? -16.185 1.542 -0.876 1.00 86.50 211 GLY A CA 1
ATOM 1746 C C . GLY A 1 211 ? -16.194 2.742 -1.833 1.00 86.50 211 GLY A C 1
ATOM 1747 O O . GLY A 1 211 ? -15.745 3.827 -1.461 1.00 86.50 211 GLY A O 1
ATOM 1748 N N . LYS A 1 212 ? -16.661 2.570 -3.076 1.00 90.56 212 LYS A N 1
ATOM 1749 C CA . LYS A 1 212 ? -16.665 3.603 -4.123 1.00 90.56 212 LYS A CA 1
ATOM 1750 C C . LYS A 1 212 ? -17.521 4.810 -3.728 1.00 90.56 212 LYS A C 1
ATOM 1752 O O . LYS A 1 212 ? -18.695 4.679 -3.388 1.00 90.56 212 LYS A O 1
ATOM 1757 N N . LYS A 1 213 ? -16.948 6.012 -3.842 1.00 85.31 213 LYS A N 1
ATOM 1758 C CA . LYS A 1 213 ? -17.620 7.296 -3.568 1.00 85.31 213 LYS A CA 1
ATOM 1759 C C . LYS A 1 213 ? -17.500 8.203 -4.789 1.00 85.31 213 LYS A C 1
ATOM 1761 O O . LYS A 1 213 ? -16.423 8.330 -5.362 1.00 85.31 213 LYS A O 1
ATOM 1766 N N . ASN A 1 214 ? -18.600 8.840 -5.196 1.00 82.50 214 ASN A N 1
ATOM 1767 C CA . ASN A 1 214 ? -18.644 9.779 -6.330 1.00 82.50 214 ASN A CA 1
ATOM 1768 C C . ASN A 1 214 ? -18.055 9.215 -7.639 1.00 82.50 214 ASN A C 1
ATOM 1770 O O . ASN A 1 214 ? -17.381 9.918 -8.384 1.00 82.50 214 ASN A O 1
ATOM 1774 N N . GLY A 1 215 ? -18.260 7.921 -7.906 1.00 81.38 215 GLY A N 1
ATOM 1775 C CA . GLY A 1 215 ? -17.729 7.272 -9.107 1.00 81.38 215 GLY A CA 1
ATOM 1776 C C . GLY A 1 215 ? -16.239 6.900 -9.045 1.00 81.38 215 GLY A C 1
ATOM 1777 O O . GLY A 1 215 ? -15.770 6.212 -9.950 1.00 81.38 215 GLY A O 1
ATOM 1778 N N . LEU A 1 216 ? -15.520 7.265 -7.978 1.00 88.25 216 LEU A N 1
ATOM 1779 C CA . LEU A 1 216 ? -14.097 6.973 -7.782 1.00 88.25 216 LEU A CA 1
ATOM 1780 C C . LEU A 1 216 ? -13.891 5.844 -6.771 1.00 88.25 216 LEU A C 1
ATOM 1782 O O . LEU A 1 216 ? -14.561 5.792 -5.736 1.00 88.25 216 LEU A O 1
ATOM 1786 N N . LEU A 1 217 ? -12.933 4.959 -7.060 1.00 91.94 217 LEU A N 1
ATOM 1787 C CA . LEU A 1 217 ? -12.504 3.941 -6.104 1.00 91.94 217 LEU A CA 1
ATOM 1788 C C . LEU A 1 217 ? -11.865 4.611 -4.873 1.00 91.94 217 LEU A C 1
ATOM 1790 O O . LEU A 1 217 ? -11.167 5.629 -5.017 1.00 91.94 217 LEU A O 1
ATOM 1794 N N . PRO A 1 218 ? -12.110 4.081 -3.664 1.00 93.94 218 PRO A N 1
ATOM 1795 C CA . PRO A 1 218 ? -11.462 4.565 -2.457 1.00 93.94 218 PRO A CA 1
ATOM 1796 C C . PRO A 1 218 ? -9.946 4.309 -2.531 1.00 93.94 218 PRO A C 1
ATOM 1798 O O . PRO A 1 218 ? -9.499 3.401 -3.240 1.00 93.94 218 PRO A O 1
ATOM 1801 N N . PRO A 1 219 ? -9.142 5.131 -1.843 1.00 95.25 219 PRO A N 1
ATOM 1802 C CA . PRO A 1 219 ? -7.706 4.916 -1.773 1.00 95.25 219 PRO A CA 1
ATOM 1803 C C . PRO A 1 219 ? -7.363 3.648 -0.985 1.00 95.25 219 PRO A C 1
ATOM 1805 O O . PRO A 1 219 ? -8.107 3.212 -0.103 1.00 95.25 219 PRO A O 1
ATOM 1808 N N . VAL A 1 220 ? -6.193 3.093 -1.288 1.00 96.88 220 VAL A N 1
ATOM 1809 C CA . VAL A 1 220 ? -5.554 2.037 -0.500 1.00 96.88 220 VAL A CA 1
ATOM 1810 C C . VAL A 1 220 ? -4.392 2.625 0.283 1.00 96.88 220 VAL A C 1
ATOM 1812 O O . VAL A 1 220 ? -3.683 3.499 -0.208 1.00 96.88 220 VAL A O 1
ATOM 1815 N N . TYR A 1 221 ? -4.188 2.146 1.500 1.00 97.62 221 TYR A N 1
ATOM 1816 C CA . TYR A 1 221 ? -3.205 2.676 2.431 1.00 97.62 221 TYR A CA 1
ATOM 1817 C C . TYR A 1 221 ? -2.056 1.688 2.630 1.00 97.62 221 TYR A C 1
ATOM 1819 O O . TYR A 1 221 ? -2.275 0.488 2.781 1.00 97.62 221 TYR A O 1
ATOM 1827 N N . THR A 1 222 ? -0.826 2.187 2.660 1.00 97.25 222 THR A N 1
ATOM 1828 C CA . THR A 1 222 ? 0.366 1.406 3.019 1.00 97.25 222 THR A CA 1
ATOM 1829 C C . THR A 1 222 ? 1.339 2.268 3.818 1.00 97.25 222 THR A C 1
ATOM 1831 O O . THR A 1 222 ? 1.128 3.474 3.940 1.00 97.25 222 THR A O 1
ATOM 1834 N N . MET A 1 223 ? 2.405 1.677 4.360 1.00 94.56 223 MET A N 1
ATOM 1835 C CA . MET A 1 223 ? 3.447 2.446 5.045 1.00 94.56 223 MET A CA 1
ATOM 1836 C C . MET A 1 223 ? 4.269 3.264 4.043 1.00 94.56 223 MET A C 1
ATOM 1838 O O . MET A 1 223 ? 5.162 2.728 3.390 1.00 94.56 223 MET A O 1
ATOM 1842 N N . HIS A 1 224 ? 3.977 4.559 3.913 1.00 88.50 224 HIS A N 1
ATOM 1843 C CA . HIS A 1 224 ? 4.576 5.433 2.892 1.00 88.50 224 HIS A CA 1
ATOM 1844 C C . HIS A 1 224 ? 6.012 5.830 3.231 1.00 88.50 224 HIS A C 1
ATOM 1846 O O . HIS A 1 224 ? 6.859 5.991 2.356 1.00 88.50 224 HIS A O 1
ATOM 1852 N N . THR A 1 225 ? 6.313 5.943 4.525 1.00 86.38 225 THR A N 1
ATOM 1853 C CA . THR A 1 225 ? 7.606 6.446 5.013 1.00 86.38 225 THR A CA 1
ATOM 1854 C C . THR A 1 225 ? 8.680 5.360 5.148 1.00 86.38 225 THR A C 1
ATOM 1856 O O . THR A 1 225 ? 9.789 5.631 5.631 1.00 86.38 225 THR A O 1
ATOM 1859 N N . VAL A 1 226 ? 8.346 4.116 4.800 1.00 88.25 226 VAL A N 1
ATOM 1860 C CA . VAL A 1 226 ? 9.244 2.959 4.822 1.00 88.25 226 VAL A CA 1
ATOM 1861 C C . VAL A 1 226 ? 9.481 2.538 3.380 1.00 88.25 226 VAL A C 1
ATOM 1863 O O . VAL A 1 226 ? 8.639 1.876 2.785 1.00 88.25 226 VAL A O 1
ATOM 1866 N N . GLU A 1 227 ? 10.618 2.942 2.813 1.00 85.62 227 GLU A N 1
ATOM 1867 C CA . GLU A 1 227 ? 10.918 2.751 1.385 1.00 85.62 227 GLU A CA 1
ATOM 1868 C C . GLU A 1 227 ? 10.841 1.281 0.956 1.00 85.62 227 GLU A C 1
ATOM 1870 O O . GLU A 1 227 ? 10.221 0.983 -0.064 1.00 85.62 227 GLU A O 1
ATOM 1875 N N . ASP A 1 228 ? 11.347 0.367 1.790 1.00 87.44 228 ASP A N 1
ATOM 1876 C CA . ASP A 1 228 ? 11.311 -1.084 1.552 1.00 87.44 228 ASP A CA 1
ATOM 1877 C C . ASP A 1 228 ? 9.892 -1.683 1.530 1.00 87.44 228 ASP A C 1
ATOM 1879 O O . ASP A 1 228 ? 9.718 -2.826 1.121 1.00 87.44 228 ASP A O 1
ATOM 1883 N N . VAL A 1 229 ? 8.872 -0.930 1.957 1.00 93.00 229 VAL A N 1
ATOM 1884 C CA . VAL A 1 229 ? 7.452 -1.318 1.882 1.00 93.00 229 VAL A CA 1
ATOM 1885 C C . VAL A 1 229 ? 6.742 -0.524 0.787 1.00 93.00 229 VAL A C 1
ATOM 1887 O O . VAL A 1 229 ? 6.063 -1.092 -0.067 1.00 93.00 229 VAL A O 1
ATOM 1890 N N . TYR A 1 230 ? 6.927 0.796 0.769 1.00 94.44 230 TYR A N 1
ATOM 1891 C CA . TYR A 1 230 ? 6.252 1.688 -0.165 1.00 94.44 230 TYR A CA 1
ATOM 1892 C C . TYR A 1 230 ? 6.651 1.447 -1.625 1.00 94.44 230 TYR A C 1
ATOM 1894 O O . TYR A 1 230 ? 5.777 1.382 -2.493 1.00 94.44 230 TYR A O 1
ATOM 1902 N N . LEU A 1 231 ? 7.951 1.319 -1.920 1.00 93.75 231 LEU A N 1
ATOM 1903 C CA . LEU A 1 231 ? 8.433 1.195 -3.299 1.00 93.75 231 LEU A CA 1
ATOM 1904 C C . LEU A 1 231 ? 7.960 -0.106 -3.969 1.00 93.75 231 LEU A C 1
ATOM 1906 O O . LEU A 1 231 ? 7.451 -0.012 -5.092 1.00 93.75 231 LEU A O 1
ATOM 1910 N N . PRO A 1 232 ? 8.030 -1.287 -3.316 1.00 95.25 232 PRO A N 1
ATOM 1911 C CA . PRO A 1 232 ? 7.437 -2.500 -3.868 1.00 95.25 232 PRO A CA 1
ATOM 1912 C C . PRO A 1 232 ? 5.939 -2.365 -4.114 1.00 95.25 232 PRO A C 1
ATOM 1914 O O . PRO A 1 232 ? 5.470 -2.716 -5.196 1.00 95.25 232 PRO A O 1
ATOM 1917 N N . VAL A 1 233 ? 5.192 -1.810 -3.151 1.00 96.44 233 VAL A N 1
ATOM 1918 C CA . VAL A 1 233 ? 3.739 -1.661 -3.287 1.00 96.44 233 VAL A CA 1
ATOM 1919 C C . VAL A 1 233 ? 3.399 -0.762 -4.473 1.00 96.44 233 VAL A C 1
ATOM 1921 O O . VAL A 1 233 ? 2.609 -1.150 -5.332 1.00 96.44 233 VAL A O 1
ATOM 1924 N N . LYS A 1 234 ? 4.045 0.404 -4.574 1.00 94.75 234 LYS A N 1
ATOM 1925 C CA . LYS A 1 234 ? 3.860 1.332 -5.693 1.00 94.75 234 LYS A CA 1
ATOM 1926 C C . LYS A 1 234 ? 4.190 0.667 -7.032 1.00 94.75 234 LYS A C 1
ATOM 1928 O O . LYS A 1 234 ? 3.375 0.705 -7.947 1.00 94.75 234 LYS A O 1
ATOM 1933 N N . SER A 1 235 ? 5.365 0.044 -7.137 1.00 94.69 235 SER A N 1
ATOM 1934 C CA . SER A 1 235 ? 5.840 -0.575 -8.380 1.00 94.69 235 SER A CA 1
ATOM 1935 C C . SER A 1 235 ? 4.907 -1.689 -8.863 1.00 94.69 235 SER A C 1
ATOM 1937 O O . SER A 1 235 ? 4.557 -1.745 -10.044 1.00 94.69 235 SER A O 1
ATOM 1939 N N . VAL A 1 236 ? 4.455 -2.550 -7.949 1.00 95.50 236 VAL A N 1
ATOM 1940 C CA . VAL A 1 236 ? 3.571 -3.667 -8.289 1.00 95.50 236 VAL A CA 1
ATOM 1941 C C . VAL A 1 236 ? 2.170 -3.176 -8.642 1.00 95.50 236 VAL A C 1
ATOM 1943 O O . VAL A 1 236 ? 1.613 -3.647 -9.630 1.00 95.50 236 VAL A O 1
ATOM 1946 N N . LEU A 1 237 ? 1.607 -2.207 -7.913 1.00 95.44 237 LEU A N 1
ATOM 1947 C CA . LEU A 1 237 ? 0.294 -1.648 -8.256 1.00 95.44 237 LEU A CA 1
ATOM 1948 C C . LEU A 1 237 ? 0.300 -0.963 -9.631 1.00 95.44 237 LEU A C 1
ATOM 1950 O O . LEU A 1 237 ? -0.617 -1.213 -10.413 1.00 95.44 237 LEU A O 1
ATOM 1954 N N . SER A 1 238 ? 1.343 -0.193 -9.970 1.00 93.94 238 SER A N 1
ATOM 1955 C CA . SER A 1 238 ? 1.512 0.372 -11.320 1.00 93.94 238 SER A CA 1
ATOM 1956 C C . SER A 1 238 ? 1.579 -0.727 -12.386 1.00 93.94 238 SER A C 1
ATOM 1958 O O . SER A 1 238 ? 0.931 -0.631 -13.426 1.00 93.94 238 SER A O 1
ATOM 1960 N N . ARG A 1 239 ? 2.297 -1.830 -12.124 1.00 92.62 239 ARG A N 1
ATOM 1961 C CA . ARG A 1 239 ? 2.381 -2.969 -13.056 1.00 92.62 239 ARG A CA 1
ATOM 1962 C C . ARG A 1 239 ? 1.033 -3.665 -13.261 1.00 92.62 239 ARG A C 1
ATOM 1964 O O . ARG A 1 239 ? 0.686 -3.999 -14.393 1.00 92.62 239 ARG A O 1
ATOM 1971 N N . LEU A 1 240 ? 0.287 -3.889 -12.183 1.00 94.31 240 LEU A N 1
ATOM 1972 C CA . LEU A 1 240 ? -1.046 -4.489 -12.231 1.00 94.31 240 LEU A CA 1
ATOM 1973 C C . LEU A 1 240 ? -2.031 -3.586 -12.995 1.00 94.31 240 LEU A C 1
ATOM 1975 O O . LEU A 1 240 ? -2.771 -4.074 -13.847 1.00 94.31 240 LEU A O 1
ATOM 1979 N N . ALA A 1 241 ? -1.987 -2.271 -12.760 1.00 94.12 241 ALA A N 1
ATOM 1980 C CA . ALA A 1 241 ? -2.804 -1.295 -13.481 1.00 94.12 241 ALA A CA 1
ATOM 1981 C C . ALA A 1 241 ? -2.457 -1.245 -14.979 1.00 94.12 241 ALA A C 1
ATOM 1983 O O . ALA A 1 241 ? -3.355 -1.280 -15.824 1.00 94.12 241 ALA A O 1
ATOM 1984 N N . ALA A 1 242 ? -1.164 -1.249 -15.318 1.00 93.44 242 ALA A N 1
ATOM 1985 C CA . ALA A 1 242 ? -0.694 -1.271 -16.700 1.00 93.44 242 ALA A CA 1
ATOM 1986 C C . ALA A 1 242 ? -1.146 -2.535 -17.455 1.00 93.44 242 ALA A C 1
ATOM 1988 O O . ALA A 1 242 ? -1.489 -2.451 -18.636 1.00 93.44 242 ALA A O 1
ATOM 1989 N N . ALA A 1 243 ? -1.217 -3.689 -16.779 1.00 92.50 243 ALA A N 1
ATOM 1990 C CA . ALA A 1 243 ? -1.720 -4.933 -17.365 1.00 92.50 243 ALA A CA 1
ATOM 1991 C C . ALA A 1 243 ? -3.204 -4.854 -17.782 1.00 92.50 243 ALA A C 1
ATOM 1993 O O . ALA A 1 243 ? -3.603 -5.524 -18.732 1.00 92.50 243 ALA A O 1
ATOM 1994 N N . ASP A 1 244 ? -4.010 -4.011 -17.124 1.00 92.00 244 ASP A N 1
ATOM 1995 C CA . ASP A 1 244 ? -5.409 -3.732 -17.493 1.00 92.00 244 ASP A CA 1
ATOM 1996 C C . ASP A 1 244 ? -5.583 -2.398 -18.253 1.00 92.00 244 ASP A C 1
ATOM 1998 O O . ASP A 1 244 ? -6.698 -1.894 -18.392 1.00 92.00 244 ASP A O 1
ATOM 2002 N N . GLN A 1 245 ? -4.489 -1.812 -18.761 1.00 92.00 245 GLN A N 1
ATOM 2003 C CA . GLN A 1 245 ? -4.483 -0.538 -19.502 1.00 92.00 245 GLN A CA 1
ATOM 2004 C C . GLN A 1 245 ? -5.090 0.634 -18.704 1.00 92.00 245 GLN A C 1
ATOM 2006 O O . GLN A 1 245 ? -5.697 1.549 -19.270 1.00 92.00 245 GLN A O 1
ATOM 2011 N N . LYS A 1 246 ? -4.947 0.613 -17.374 1.00 90.31 246 LYS A N 1
ATOM 2012 C CA . LYS A 1 246 ? -5.352 1.707 -16.487 1.00 90.31 246 LYS A CA 1
ATOM 2013 C C . LYS A 1 246 ? -4.165 2.617 -16.169 1.00 90.31 246 LYS A C 1
ATOM 2015 O O . LYS A 1 246 ? -3.038 2.133 -16.092 1.00 90.31 246 LYS A O 1
ATOM 2020 N N . PRO A 1 247 ? -4.399 3.926 -15.971 1.00 88.44 247 PRO A N 1
ATOM 2021 C CA . PRO A 1 247 ? -3.350 4.824 -15.505 1.00 88.44 247 PRO A CA 1
ATOM 2022 C C . PRO A 1 247 ? -2.961 4.497 -14.058 1.00 88.44 247 PRO A C 1
ATOM 2024 O O . PRO A 1 247 ? -3.805 4.064 -13.276 1.00 88.44 247 PRO A O 1
ATOM 2027 N N . ASP A 1 248 ? -1.718 4.794 -13.680 1.00 79.50 248 ASP A N 1
ATOM 2028 C CA . ASP A 1 248 ? -1.198 4.602 -12.316 1.00 79.50 248 ASP A CA 1
ATOM 2029 C C . ASP A 1 248 ? -2.063 5.276 -11.236 1.00 79.50 248 ASP A C 1
ATOM 2031 O O . ASP A 1 248 ? -2.207 4.767 -10.129 1.00 79.50 248 ASP A O 1
ATOM 2035 N N . GLU A 1 249 ? -2.700 6.403 -11.565 1.00 81.19 249 GLU A N 1
ATOM 2036 C CA . GLU A 1 249 ? -3.572 7.149 -10.649 1.00 81.19 249 GLU A CA 1
ATOM 2037 C C . GLU A 1 249 ? -4.957 6.505 -10.445 1.00 81.19 249 GLU A C 1
ATOM 2039 O O . GLU A 1 249 ? -5.745 6.987 -9.629 1.00 81.19 249 GLU A O 1
ATOM 2044 N N . TYR A 1 250 ? -5.274 5.419 -11.163 1.00 87.12 250 TYR A N 1
ATOM 2045 C CA . TYR A 1 250 ? -6.565 4.733 -11.053 1.00 87.12 250 TYR A CA 1
ATOM 2046 C C . TYR A 1 250 ? -6.802 4.173 -9.645 1.00 87.12 250 TYR A C 1
ATOM 2048 O O . TYR A 1 250 ? -7.914 4.271 -9.121 1.00 87.12 250 TYR A O 1
ATOM 2056 N N . LEU A 1 251 ? -5.753 3.631 -9.016 1.00 91.00 251 LEU A N 1
ATOM 2057 C CA . LEU A 1 251 ? -5.772 3.184 -7.627 1.00 91.00 251 LEU A CA 1
ATOM 2058 C C . LEU A 1 251 ? -4.821 4.055 -6.800 1.00 91.00 251 LEU A C 1
ATOM 2060 O O . LEU A 1 251 ? -3.603 3.917 -6.856 1.00 91.00 251 LEU A O 1
ATOM 2064 N N . ARG A 1 252 ? -5.394 4.973 -6.020 1.00 93.19 252 ARG A N 1
ATOM 2065 C CA . ARG A 1 252 ? -4.628 5.942 -5.228 1.00 93.19 252 ARG A CA 1
ATOM 2066 C C . ARG A 1 252 ? -4.007 5.261 -4.010 1.00 93.19 252 ARG A C 1
ATOM 2068 O O . ARG A 1 252 ? -4.735 4.715 -3.185 1.00 93.19 252 ARG A O 1
ATOM 2075 N N . LEU A 1 253 ? -2.680 5.326 -3.901 1.00 95.31 253 LEU A N 1
ATOM 2076 C CA . LEU A 1 253 ? -1.910 4.759 -2.793 1.00 95.31 253 LEU A CA 1
ATOM 2077 C C . LEU A 1 253 ? -1.545 5.842 -1.773 1.00 95.31 253 LEU A C 1
ATOM 2079 O O . LEU A 1 253 ? -0.699 6.689 -2.046 1.00 95.31 253 LEU A O 1
ATOM 2083 N N . TYR A 1 254 ? -2.165 5.811 -0.600 1.00 96.12 254 TYR A N 1
ATOM 2084 C CA . TYR A 1 254 ? -1.980 6.799 0.460 1.00 96.12 254 TYR A CA 1
ATOM 2085 C C . TYR A 1 254 ? -1.216 6.249 1.667 1.00 96.12 254 TYR A C 1
ATOM 2087 O O . TYR A 1 254 ? -0.991 5.048 1.815 1.00 96.12 254 TYR A O 1
ATOM 2095 N N . SER A 1 255 ? -0.790 7.172 2.522 1.00 96.62 255 SER A N 1
ATOM 2096 C CA . SER A 1 255 ? -0.014 6.906 3.728 1.00 96.62 255 SER A CA 1
ATOM 2097 C C . SER A 1 255 ? -0.900 6.416 4.867 1.00 96.62 255 SER A C 1
ATOM 2099 O O . SER A 1 255 ? -1.836 7.097 5.299 1.00 96.62 255 SER A O 1
ATOM 2101 N N . PHE A 1 256 ? -0.608 5.211 5.352 1.00 96.75 256 PHE A N 1
ATOM 2102 C CA . PHE A 1 256 ? -1.289 4.637 6.505 1.00 96.75 256 PHE A CA 1
ATOM 2103 C C . PHE A 1 256 ? -0.890 5.349 7.801 1.00 96.75 256 PHE A C 1
ATOM 2105 O O . PHE A 1 256 ? -1.720 5.494 8.694 1.00 96.75 256 PHE A O 1
ATOM 2112 N N . GLU A 1 257 ? 0.345 5.845 7.900 1.00 95.12 257 GLU A N 1
ATOM 2113 C CA . GLU A 1 257 ? 0.819 6.605 9.058 1.00 95.12 257 GLU A CA 1
ATOM 2114 C C . GLU A 1 257 ? 0.075 7.943 9.200 1.00 95.12 257 GLU A C 1
ATOM 2116 O O . GLU A 1 257 ? -0.307 8.326 10.308 1.00 95.12 257 GLU A O 1
ATOM 2121 N N . ASP A 1 258 ? -0.202 8.619 8.079 1.00 95.00 258 ASP A N 1
ATOM 2122 C CA . ASP A 1 258 ? -0.986 9.862 8.064 1.00 95.00 258 ASP A CA 1
ATOM 2123 C C . ASP A 1 258 ? -2.454 9.605 8.416 1.00 95.00 258 ASP A C 1
ATOM 2125 O O . ASP A 1 258 ? -3.055 10.360 9.188 1.00 95.00 258 ASP A O 1
ATOM 2129 N N . LEU A 1 259 ? -3.033 8.509 7.908 1.00 95.75 259 LEU A N 1
ATOM 2130 C CA . LEU A 1 259 ? -4.377 8.074 8.291 1.00 95.75 259 LEU A CA 1
ATOM 2131 C C . LEU A 1 259 ? -4.452 7.777 9.793 1.00 95.75 259 LEU A C 1
ATOM 2133 O O . LEU A 1 259 ? -5.350 8.272 10.474 1.00 95.75 259 LEU A O 1
ATOM 2137 N N . PHE A 1 260 ? -3.490 7.014 10.314 1.00 94.62 260 PHE A N 1
ATOM 2138 C CA . PHE A 1 260 ? -3.392 6.659 11.726 1.00 94.62 260 PHE A CA 1
ATOM 2139 C C . PHE A 1 260 ? -3.355 7.910 12.607 1.00 94.62 260 PHE A C 1
ATOM 2141 O O . PHE A 1 260 ? -4.157 8.041 13.535 1.00 94.62 260 PHE A O 1
ATOM 2148 N N . ALA A 1 261 ? -2.444 8.841 12.307 1.00 93.50 261 ALA A N 1
ATOM 2149 C CA . ALA A 1 261 ? -2.290 10.082 13.055 1.00 93.50 261 ALA A CA 1
ATOM 2150 C C . ALA A 1 261 ? -3.563 10.937 12.990 1.00 93.50 261 ALA A C 1
ATOM 2152 O O . ALA A 1 261 ? -4.020 11.450 14.011 1.00 93.50 261 ALA A O 1
ATOM 2153 N N . THR A 1 262 ? -4.184 11.041 11.813 1.00 93.62 262 THR A N 1
ATOM 2154 C CA . THR A 1 262 ? -5.402 11.839 11.622 1.00 93.62 262 THR A CA 1
ATOM 2155 C C . THR A 1 262 ? -6.592 11.263 12.388 1.00 93.62 262 THR A C 1
ATOM 2157 O O . THR A 1 262 ? -7.296 12.016 13.062 1.00 93.62 262 THR A O 1
ATOM 2160 N N . ILE A 1 263 ? -6.804 9.942 12.341 1.00 92.12 263 ILE A N 1
ATOM 2161 C CA . ILE A 1 263 ? -7.859 9.269 13.116 1.00 92.12 263 ILE A CA 1
ATOM 2162 C C . ILE A 1 263 ? -7.620 9.481 14.611 1.00 92.12 263 ILE A C 1
ATOM 2164 O O . ILE A 1 263 ? -8.527 9.914 15.316 1.00 92.12 263 ILE A O 1
ATOM 2168 N N . CYS A 1 264 ? -6.401 9.229 15.089 1.00 89.62 264 CYS A N 1
ATOM 2169 C CA . CYS A 1 264 ? -6.025 9.445 16.483 1.00 89.62 264 CYS A CA 1
ATOM 2170 C C . CYS A 1 264 ? -6.330 10.877 16.941 1.00 89.62 264 CYS A C 1
ATOM 2172 O O . CYS A 1 264 ? -7.066 11.081 17.903 1.00 89.62 264 CYS A O 1
ATOM 2174 N N . ASN A 1 265 ? -5.838 11.875 16.208 1.00 89.56 265 ASN A N 1
ATOM 2175 C CA . ASN A 1 265 ? -6.026 13.284 16.548 1.00 89.56 265 ASN A CA 1
ATOM 2176 C C . ASN A 1 265 ? -7.495 13.702 16.540 1.00 89.56 265 ASN A C 1
ATOM 2178 O O . ASN A 1 265 ? -7.922 14.425 17.434 1.00 89.56 265 ASN A O 1
ATOM 2182 N N . ALA A 1 266 ? -8.289 13.203 15.591 1.00 87.50 266 ALA A N 1
ATOM 2183 C CA . ALA A 1 266 ? -9.721 13.474 15.560 1.00 87.50 266 ALA A CA 1
ATOM 2184 C C . ALA A 1 266 ? -10.442 12.956 16.821 1.00 87.50 266 ALA A C 1
ATOM 2186 O O . ALA A 1 266 ? -11.459 13.531 17.217 1.00 87.50 266 ALA A O 1
ATOM 2187 N N . MET A 1 267 ? -9.919 11.903 17.457 1.00 80.75 267 MET A N 1
ATOM 2188 C CA . MET A 1 267 ? -10.472 11.294 18.674 1.00 80.75 267 MET A CA 1
ATOM 2189 C C . MET A 1 267 ? -9.904 11.880 19.971 1.00 80.75 267 MET A C 1
ATOM 2191 O O . MET A 1 267 ? -10.584 11.843 20.993 1.00 80.75 267 MET A O 1
ATOM 2195 N N . PHE A 1 268 ? -8.690 12.431 19.944 1.00 75.06 268 PHE A N 1
ATOM 2196 C CA . PHE A 1 268 ? -7.979 12.940 21.124 1.00 75.06 268 PHE A CA 1
ATOM 2197 C C . PHE A 1 268 ? -8.148 14.447 21.362 1.00 75.06 268 PHE A C 1
ATOM 2199 O O . PHE A 1 268 ? -7.449 15.012 22.184 1.00 75.06 268 PHE A O 1
ATOM 2206 N N . GLU A 1 269 ? -9.090 15.124 20.704 1.00 64.44 269 GLU A N 1
ATOM 2207 C CA . GLU A 1 269 ? -9.320 16.577 20.859 1.00 64.44 269 GLU A CA 1
ATOM 2208 C C . GLU A 1 269 ? -9.834 17.036 22.252 1.00 64.44 269 GLU A C 1
ATOM 2210 O O . GLU A 1 269 ? -10.293 18.167 22.403 1.00 64.44 269 GLU A O 1
ATOM 2215 N N . GLN A 1 270 ? -9.746 16.202 23.292 1.00 58.12 270 GLN A N 1
ATOM 2216 C CA . GLN A 1 270 ? -9.967 16.635 24.674 1.00 58.12 270 GLN A CA 1
ATOM 2217 C C . GLN A 1 270 ? -8.838 17.586 25.119 1.00 58.12 270 GLN A C 1
ATOM 2219 O O . GLN A 1 270 ? -7.685 17.463 24.702 1.00 58.12 270 GLN A O 1
ATOM 2224 N N . VAL A 1 271 ? -9.171 18.562 25.969 1.00 45.56 271 VAL A N 1
ATOM 2225 C CA . VAL A 1 271 ? -8.241 19.611 26.420 1.00 45.56 271 VAL A CA 1
ATOM 2226 C C . VAL A 1 271 ? -7.051 18.986 27.164 1.00 45.56 271 VAL A C 1
ATOM 2228 O O . VAL A 1 271 ? -7.214 18.489 28.274 1.00 45.56 271 VAL A O 1
ATOM 2231 N N . GLY A 1 272 ? -5.856 19.037 26.562 1.00 56.88 272 GLY A N 1
ATOM 2232 C CA . GLY A 1 272 ? -4.588 18.609 27.178 1.00 56.88 272 GLY A CA 1
ATOM 2233 C C . GLY A 1 272 ? -3.845 17.472 26.467 1.00 56.88 272 GLY A C 1
ATOM 2234 O O . GLY A 1 272 ? -2.695 17.210 26.815 1.00 56.88 272 GLY A O 1
ATOM 2235 N N . ASP A 1 273 ? -4.447 16.830 25.462 1.00 65.81 273 ASP A N 1
ATOM 2236 C CA . ASP A 1 273 ? -3.802 15.733 24.732 1.00 65.81 273 ASP A CA 1
ATOM 2237 C C . ASP A 1 273 ? -2.826 16.246 23.653 1.00 65.81 273 ASP A C 1
ATOM 2239 O O . ASP A 1 273 ? -3.129 17.132 22.848 1.00 65.81 273 ASP A O 1
ATOM 2243 N N . VAL A 1 274 ? -1.620 15.668 23.632 1.00 72.88 274 VAL A N 1
ATOM 2244 C CA . VAL A 1 274 ? -0.584 15.954 22.629 1.00 72.88 274 VAL A CA 1
ATOM 2245 C C . VAL A 1 274 ? -1.007 15.357 21.286 1.00 72.88 274 VAL A C 1
ATOM 2247 O O . VAL A 1 274 ? -1.310 14.166 21.198 1.00 72.88 274 VAL A O 1
ATOM 2250 N N . LYS A 1 275 ? -1.001 16.176 20.226 1.00 80.56 275 LYS A N 1
ATOM 2251 C CA . LYS A 1 275 ? -1.281 15.709 18.862 1.00 80.56 275 LYS A CA 1
ATOM 2252 C C . LYS A 1 275 ? -0.242 14.672 18.437 1.00 80.56 275 LYS A C 1
ATOM 2254 O O . LYS A 1 275 ? 0.959 14.894 18.556 1.00 80.56 275 LYS A O 1
ATOM 2259 N N . ILE A 1 276 ? -0.718 13.557 17.899 1.00 84.12 276 ILE A N 1
ATOM 2260 C CA . ILE A 1 276 ? 0.112 12.518 17.302 1.00 84.12 276 ILE A CA 1
ATOM 2261 C C . ILE A 1 276 ? 0.540 12.985 15.915 1.00 84.12 276 ILE A C 1
ATOM 2263 O O . ILE A 1 276 ? -0.292 13.205 15.036 1.00 84.12 276 ILE A O 1
ATOM 2267 N N . GLU A 1 277 ? 1.845 13.123 15.714 1.00 88.94 277 GLU A N 1
ATOM 2268 C CA . GLU A 1 277 ? 2.420 13.336 14.389 1.00 88.94 277 GLU A CA 1
ATOM 2269 C C . GLU A 1 277 ? 2.540 12.004 13.623 1.00 88.94 277 GLU A C 1
ATOM 2271 O O . GLU A 1 277 ? 2.728 10.952 14.247 1.00 88.94 277 GLU A O 1
ATOM 2276 N N . PRO A 1 278 ? 2.523 12.017 12.277 1.00 88.00 278 PRO A N 1
ATOM 2277 C CA . PRO A 1 278 ? 2.735 10.815 11.460 1.00 88.00 278 PRO A CA 1
ATOM 2278 C C . PRO A 1 278 ? 4.035 10.065 11.793 1.00 88.00 278 PRO A C 1
ATOM 2280 O O . PRO A 1 278 ? 4.099 8.839 11.702 1.00 88.00 278 PRO A O 1
ATOM 2283 N N . LEU A 1 279 ? 5.069 10.780 12.253 1.00 90.25 279 LEU A N 1
ATOM 2284 C CA . LEU A 1 279 ? 6.321 10.174 12.708 1.00 90.25 279 LEU A CA 1
ATOM 2285 C C . LEU A 1 279 ? 6.130 9.291 13.952 1.00 90.25 279 LEU A C 1
ATOM 2287 O O . LEU A 1 279 ? 6.729 8.221 14.041 1.00 90.25 279 LEU A O 1
ATOM 2291 N N . VAL A 1 280 ? 5.279 9.705 14.893 1.00 90.56 280 VAL A N 1
ATOM 2292 C CA . VAL A 1 280 ? 4.952 8.907 16.083 1.00 90.56 280 VAL A CA 1
ATOM 2293 C C . VAL A 1 280 ? 4.156 7.670 15.672 1.00 90.56 280 VAL A C 1
ATOM 2295 O O . VAL A 1 280 ? 4.488 6.564 16.092 1.00 90.56 280 VAL A O 1
ATOM 2298 N N . ALA A 1 281 ? 3.183 7.827 14.767 1.00 90.38 281 ALA A N 1
ATOM 2299 C CA . ALA A 1 281 ? 2.431 6.702 14.207 1.00 90.38 281 ALA A CA 1
ATOM 2300 C C . ALA A 1 281 ? 3.352 5.673 13.524 1.00 90.38 281 ALA A C 1
ATOM 2302 O O . ALA A 1 281 ? 3.218 4.471 13.747 1.00 90.38 281 ALA A O 1
ATOM 2303 N N . LYS A 1 282 ? 4.350 6.134 12.759 1.00 92.31 282 LYS A N 1
ATOM 2304 C CA . LYS A 1 282 ? 5.381 5.272 12.162 1.00 92.31 282 LYS A CA 1
ATOM 2305 C C . LYS A 1 282 ? 6.138 4.461 13.213 1.00 92.31 282 LYS A C 1
ATOM 2307 O O . LYS A 1 282 ? 6.387 3.276 12.996 1.00 92.31 282 LYS A O 1
ATOM 2312 N N . ILE A 1 283 ? 6.551 5.091 14.314 1.00 91.31 283 ILE A N 1
ATOM 2313 C CA . ILE A 1 283 ? 7.303 4.420 15.386 1.00 91.31 283 ILE A CA 1
ATOM 2314 C C . ILE A 1 283 ? 6.448 3.319 16.020 1.00 91.31 283 ILE A C 1
ATOM 2316 O O . ILE A 1 283 ? 6.934 2.200 16.183 1.00 91.31 283 ILE A O 1
ATOM 2320 N N . GLU A 1 284 ? 5.177 3.600 16.307 1.00 90.38 284 GLU A N 1
ATOM 2321 C CA . GLU A 1 284 ? 4.259 2.609 16.880 1.00 90.38 284 GLU A CA 1
ATOM 2322 C C . GLU A 1 284 ? 3.995 1.441 15.920 1.00 90.38 284 GLU A C 1
ATOM 2324 O O . GLU A 1 284 ? 4.060 0.278 16.320 1.00 90.38 284 GLU A O 1
ATOM 2329 N N . LEU A 1 285 ? 3.804 1.720 14.628 1.00 92.25 285 LEU A N 1
ATOM 2330 C CA . LEU A 1 285 ? 3.648 0.674 13.612 1.00 92.25 285 LEU A CA 1
ATOM 2331 C C . LEU A 1 285 ? 4.913 -0.179 13.452 1.00 92.25 285 LEU A C 1
ATOM 2333 O O . LEU A 1 285 ? 4.811 -1.387 13.254 1.00 92.25 285 LEU A O 1
ATOM 2337 N N . LYS A 1 286 ? 6.104 0.419 13.580 1.00 90.62 286 LYS A N 1
ATOM 2338 C CA . LYS A 1 286 ? 7.384 -0.306 13.529 1.00 90.62 286 LYS A CA 1
ATOM 2339 C C . LYS A 1 286 ? 7.681 -1.126 14.780 1.00 90.62 286 LYS A C 1
ATOM 2341 O O . LYS A 1 286 ? 8.403 -2.114 14.672 1.00 90.62 286 LYS A O 1
ATOM 2346 N N . ARG A 1 287 ? 7.173 -0.733 15.954 1.00 89.44 287 ARG A N 1
ATOM 2347 C CA . ARG A 1 287 ? 7.310 -1.545 17.176 1.00 89.44 287 ARG A CA 1
ATOM 2348 C C . ARG A 1 287 ? 6.646 -2.909 17.031 1.00 89.44 287 ARG A C 1
ATOM 2350 O O . ARG A 1 287 ? 7.097 -3.840 17.689 1.00 89.44 287 ARG A O 1
ATOM 2357 N N . ASP A 1 288 ? 5.588 -2.982 16.220 1.00 85.88 288 ASP A N 1
ATOM 2358 C CA . ASP A 1 288 ? 4.829 -4.186 15.874 1.00 85.88 288 ASP A CA 1
ATOM 2359 C C . ASP A 1 288 ? 4.697 -5.189 17.042 1.00 85.88 288 ASP A C 1
ATOM 2361 O O . ASP A 1 288 ? 5.287 -6.276 17.030 1.00 85.88 288 ASP A O 1
ATOM 2365 N N . PRO A 1 289 ? 3.915 -4.848 18.087 1.00 86.62 289 PRO A N 1
ATOM 2366 C CA . PRO A 1 289 ? 3.764 -5.698 19.271 1.00 86.62 289 PRO A CA 1
ATOM 2367 C C . PRO A 1 289 ? 3.122 -7.061 18.962 1.00 86.62 289 PRO A C 1
ATOM 2369 O O . PRO A 1 289 ? 3.122 -7.957 19.810 1.00 86.62 289 PRO A O 1
ATOM 2372 N N . PHE A 1 290 ? 2.557 -7.222 17.764 1.00 86.94 290 PHE A N 1
ATOM 2373 C CA . PHE A 1 290 ? 1.841 -8.413 17.331 1.00 86.94 290 PHE A CA 1
ATOM 2374 C C . PHE A 1 290 ? 2.644 -9.270 16.348 1.00 86.94 290 PHE A C 1
ATOM 2376 O O . PHE A 1 290 ? 2.116 -10.282 15.894 1.00 86.94 290 PHE A O 1
ATOM 2383 N N . ALA A 1 291 ? 3.906 -8.924 16.062 1.00 83.25 291 ALA A N 1
ATOM 2384 C CA . ALA A 1 291 ? 4.744 -9.631 15.094 1.00 83.25 291 ALA A CA 1
ATOM 2385 C C . ALA A 1 291 ? 4.767 -11.152 15.310 1.00 83.25 291 ALA A C 1
ATOM 2387 O O . ALA A 1 291 ? 4.539 -11.915 14.381 1.00 83.25 291 ALA A O 1
ATOM 2388 N N . TYR A 1 292 ? 4.969 -11.592 16.555 1.00 81.69 292 TYR A N 1
ATOM 2389 C CA . TYR A 1 292 ? 5.126 -13.007 16.916 1.00 81.69 292 TYR A CA 1
ATOM 2390 C C . TYR A 1 292 ? 3.806 -13.711 17.275 1.00 81.69 292 TYR A C 1
ATOM 2392 O O . TYR A 1 292 ? 3.812 -14.769 17.907 1.00 81.69 292 TYR A O 1
ATOM 2400 N N . LYS A 1 293 ? 2.654 -13.117 16.942 1.00 83.44 293 LYS A N 1
ATOM 2401 C CA . LYS A 1 293 ? 1.345 -13.736 17.185 1.00 83.44 293 LYS A CA 1
ATOM 2402 C C . LYS A 1 293 ? 0.975 -14.645 16.015 1.00 83.44 293 LYS A C 1
ATOM 2404 O O . LYS A 1 293 ? 0.943 -14.210 14.870 1.00 83.44 293 LYS A O 1
ATOM 2409 N N . LEU A 1 294 ? 0.686 -15.905 16.332 1.00 81.00 294 LEU A N 1
ATOM 2410 C CA . LEU A 1 294 ? 0.277 -16.931 15.369 1.00 81.00 294 LEU A CA 1
ATOM 2411 C C . LEU A 1 294 ? -1.216 -16.807 15.023 1.00 81.00 294 LEU A C 1
ATOM 2413 O O . LEU A 1 294 ? -1.992 -16.273 15.817 1.00 81.00 294 LEU A O 1
ATOM 2417 N N . GLY A 1 295 ? -1.618 -17.337 13.866 1.00 83.25 295 GLY A N 1
ATOM 2418 C CA . GLY A 1 295 ? -3.008 -17.342 13.394 1.00 83.25 295 GLY A CA 1
ATOM 2419 C C . GLY A 1 295 ? -3.403 -16.088 12.606 1.00 83.25 295 GLY A C 1
ATOM 2420 O O . GLY A 1 295 ? -4.590 -15.829 12.390 1.00 83.25 295 GLY A O 1
ATOM 2421 N N . LEU A 1 296 ? -2.426 -15.280 12.189 1.00 87.88 296 LEU A N 1
ATOM 2422 C CA . LEU A 1 296 ? -2.644 -14.073 11.382 1.00 87.88 296 LEU A CA 1
ATOM 2423 C C . LEU A 1 296 ? -2.319 -14.302 9.908 1.00 87.88 296 LEU A C 1
ATOM 2425 O O . LEU A 1 296 ? -2.906 -13.651 9.039 1.00 87.88 296 LEU A O 1
ATOM 2429 N N . GLU A 1 297 ? -1.421 -15.237 9.645 1.00 91.06 297 GLU A N 1
ATOM 2430 C CA . GLU A 1 297 ? -0.878 -15.590 8.349 1.00 91.06 297 GLU A CA 1
ATOM 2431 C C . GLU A 1 297 ? -1.911 -16.145 7.362 1.00 91.06 297 GLU A C 1
ATOM 2433 O O . GLU A 1 297 ? -3.074 -16.386 7.700 1.00 91.06 297 GLU A O 1
ATOM 2438 N N . CYS A 1 298 ? -1.496 -16.278 6.103 1.00 92.62 298 CYS A N 1
ATOM 2439 C CA . CYS A 1 298 ? -2.278 -16.955 5.079 1.00 92.62 298 CYS A CA 1
ATOM 2440 C C . CYS A 1 298 ? -2.159 -18.481 5.215 1.00 92.62 298 CYS A C 1
ATOM 2442 O O . CYS A 1 298 ? -1.289 -18.985 5.925 1.00 92.62 298 CYS A O 1
ATOM 2444 N N . GLN A 1 299 ? -3.010 -19.219 4.499 1.00 90.81 299 GLN A N 1
ATOM 2445 C CA . GLN A 1 299 ? -3.041 -20.687 4.549 1.00 90.81 299 GLN A CA 1
ATOM 2446 C C . GLN A 1 299 ? -1.667 -21.304 4.249 1.00 90.81 299 GLN A C 1
ATOM 2448 O O . GLN A 1 299 ? -1.177 -22.110 5.030 1.00 90.81 299 GLN A O 1
ATOM 2453 N N . PHE A 1 300 ? -0.989 -20.830 3.199 1.00 91.12 300 PHE A N 1
ATOM 2454 C CA . PHE A 1 300 ? 0.346 -21.305 2.825 1.00 91.12 300 PHE A CA 1
ATOM 2455 C C . PHE A 1 300 ? 1.375 -21.168 3.959 1.00 91.12 300 PHE A C 1
ATOM 2457 O O . PHE A 1 300 ? 2.074 -22.125 4.287 1.00 91.12 300 PHE A O 1
ATOM 2464 N N . HIS A 1 301 ? 1.470 -19.987 4.575 1.00 91.31 301 HIS A N 1
ATOM 2465 C CA . HIS A 1 301 ? 2.418 -19.753 5.669 1.00 91.31 301 HIS A CA 1
ATOM 2466 C C . HIS A 1 301 ? 2.012 -20.474 6.958 1.00 91.31 301 HIS A C 1
ATOM 2468 O O . HIS A 1 301 ? 2.886 -20.826 7.750 1.00 91.31 301 HIS A O 1
ATOM 2474 N N . SER A 1 302 ? 0.716 -20.731 7.157 1.00 89.31 302 SER A N 1
ATOM 2475 C CA . SER A 1 302 ? 0.222 -21.536 8.280 1.00 89.31 302 SER A CA 1
ATOM 2476 C C . SER A 1 302 ? 0.645 -23.001 8.134 1.00 89.31 302 SER A C 1
ATOM 2478 O O . SER A 1 302 ? 1.169 -23.593 9.080 1.00 89.31 302 SER A O 1
ATOM 2480 N N . ASP A 1 303 ? 0.518 -23.553 6.924 1.00 87.19 303 ASP A N 1
ATOM 2481 C CA . ASP A 1 303 ? 0.879 -24.939 6.609 1.00 87.19 303 ASP A CA 1
ATOM 2482 C C . ASP A 1 303 ? 2.396 -25.166 6.668 1.00 87.19 303 ASP A C 1
ATOM 2484 O O . ASP A 1 303 ? 2.865 -26.164 7.219 1.00 87.19 303 ASP A O 1
ATOM 2488 N N . LEU A 1 304 ? 3.180 -24.219 6.139 1.00 81.25 304 LEU A N 1
ATOM 2489 C CA . LEU A 1 304 ? 4.642 -24.302 6.129 1.00 81.25 304 LEU A CA 1
ATOM 2490 C C . LEU A 1 304 ? 5.257 -24.033 7.515 1.00 81.25 304 LEU A C 1
ATOM 2492 O O . LEU A 1 304 ? 6.391 -24.438 7.772 1.00 81.25 304 LEU A O 1
ATOM 2496 N N . LYS A 1 305 ? 4.527 -23.337 8.403 1.00 76.25 305 LYS A N 1
ATOM 2497 C CA . LYS A 1 305 ? 5.012 -22.804 9.693 1.00 76.25 305 LYS A CA 1
ATOM 2498 C C . LYS A 1 305 ? 6.302 -21.981 9.575 1.00 76.25 305 LYS A C 1
ATOM 2500 O O . LYS A 1 305 ? 7.060 -21.864 10.536 1.00 76.25 305 LYS A O 1
ATOM 2505 N N . ALA A 1 306 ? 6.547 -21.410 8.403 1.00 71.75 306 ALA A N 1
ATOM 2506 C CA . ALA A 1 306 ? 7.745 -20.652 8.072 1.00 71.75 306 ALA A CA 1
ATOM 2507 C C . ALA A 1 306 ? 7.344 -19.371 7.325 1.00 71.75 306 ALA A C 1
ATOM 2509 O O . ALA A 1 306 ? 6.233 -19.293 6.800 1.00 71.75 306 ALA A O 1
ATOM 2510 N N . GLY A 1 307 ? 8.173 -18.325 7.357 1.00 74.12 307 GLY A N 1
ATOM 2511 C CA . GLY A 1 307 ? 7.826 -17.017 6.775 1.00 74.12 307 GLY A CA 1
ATOM 2512 C C . GLY A 1 307 ? 6.612 -16.289 7.394 1.00 74.12 307 GLY A C 1
ATOM 2513 O O . GLY A 1 307 ? 6.204 -15.246 6.886 1.00 74.12 307 GLY A O 1
ATOM 2514 N N . VAL A 1 308 ? 6.038 -16.781 8.503 1.00 80.75 308 VAL A N 1
ATOM 2515 C CA . VAL A 1 308 ? 4.812 -16.249 9.153 1.00 80.75 308 VAL A CA 1
ATOM 2516 C C . VAL A 1 308 ? 4.930 -14.755 9.491 1.00 80.75 308 VAL A C 1
ATOM 2518 O O . VAL A 1 308 ? 3.986 -13.987 9.290 1.00 80.75 308 VAL A O 1
ATOM 2521 N N . LEU A 1 309 ? 6.114 -14.327 9.945 1.00 87.12 309 LEU A N 1
ATOM 2522 C CA . LEU A 1 309 ? 6.424 -12.931 10.287 1.00 87.12 309 LEU A CA 1
ATOM 2523 C C . LEU A 1 309 ? 6.391 -11.991 9.080 1.00 87.12 309 LEU A C 1
ATOM 2525 O O . LEU A 1 309 ? 6.180 -10.790 9.248 1.00 87.12 309 LEU A O 1
ATOM 2529 N N . TYR A 1 310 ? 6.614 -12.529 7.884 1.00 91.75 310 TYR A N 1
ATOM 2530 C CA . TYR A 1 310 ? 6.733 -11.765 6.652 1.00 91.75 310 TYR A CA 1
ATOM 2531 C C . TYR A 1 310 ? 5.504 -11.911 5.755 1.00 91.75 310 TYR A C 1
ATOM 2533 O O . TYR A 1 310 ? 5.462 -11.297 4.702 1.00 91.75 310 TYR A O 1
ATOM 2541 N N . CYS A 1 311 ? 4.482 -12.670 6.152 1.00 94.88 311 CYS A N 1
ATOM 2542 C CA . CYS A 1 311 ? 3.255 -12.827 5.373 1.00 94.88 311 CYS A CA 1
ATOM 2543 C C . CYS A 1 311 ? 2.527 -11.484 5.164 1.00 94.88 311 CYS A C 1
ATOM 2545 O O . CYS A 1 311 ? 2.240 -10.759 6.123 1.00 94.88 311 CYS A O 1
ATOM 2547 N N . SER A 1 312 ? 2.144 -11.176 3.921 1.00 96.44 312 SER A N 1
ATOM 2548 C CA . SER A 1 312 ? 1.425 -9.939 3.572 1.00 96.44 312 SER A CA 1
ATOM 2549 C C . SER A 1 312 ? 0.067 -9.835 4.266 1.00 96.44 312 SER A C 1
ATOM 2551 O O . SER A 1 312 ? -0.317 -8.764 4.743 1.00 96.44 312 SER A O 1
ATOM 2553 N N . GLN A 1 313 ? -0.647 -10.957 4.403 1.00 95.38 313 GLN A N 1
ATOM 2554 C CA . GLN A 1 313 ? -1.890 -11.004 5.176 1.00 95.38 313 GLN A CA 1
ATOM 2555 C C . GLN A 1 313 ? -1.640 -10.689 6.660 1.00 95.38 313 GLN A C 1
ATOM 2557 O O . GLN A 1 313 ? -2.414 -9.957 7.276 1.00 95.38 313 GLN A O 1
ATOM 2562 N N . SER A 1 314 ? -0.539 -11.188 7.228 1.00 94.25 314 SER A N 1
ATOM 2563 C CA . SER A 1 314 ? -0.161 -10.883 8.609 1.00 94.25 314 SER A CA 1
ATOM 2564 C C . SER A 1 314 ? 0.185 -9.400 8.783 1.00 94.25 314 SER A C 1
ATOM 2566 O O . SER A 1 314 ? -0.277 -8.773 9.733 1.00 94.25 314 SER A O 1
ATOM 2568 N N . TYR A 1 315 ? 0.935 -8.791 7.855 1.00 95.06 315 TYR A N 1
ATOM 2569 C CA . TYR A 1 315 ? 1.241 -7.351 7.892 1.00 95.06 315 TYR A CA 1
ATOM 2570 C C . TYR A 1 315 ? -0.012 -6.478 7.938 1.00 95.06 315 TYR A C 1
ATOM 2572 O O . TYR A 1 315 ? -0.152 -5.661 8.848 1.00 95.06 315 TYR A O 1
ATOM 2580 N N . THR A 1 316 ? -0.945 -6.687 7.005 1.00 96.00 316 THR A N 1
ATOM 2581 C CA . THR A 1 316 ? -2.175 -5.880 6.947 1.00 96.00 316 THR A CA 1
ATOM 2582 C C . THR A 1 316 ? -2.990 -5.989 8.241 1.00 96.00 316 THR A C 1
ATOM 2584 O O . THR A 1 316 ? -3.384 -4.963 8.796 1.00 96.00 316 THR A O 1
ATOM 2587 N N . LYS A 1 317 ? -3.164 -7.201 8.794 1.00 95.19 317 LYS A N 1
ATOM 2588 C CA . LYS A 1 317 ? -3.839 -7.407 10.090 1.00 95.19 317 LYS A CA 1
ATOM 2589 C C . LYS A 1 317 ? -3.113 -6.717 11.244 1.00 95.19 317 LYS A C 1
ATOM 2591 O O . LYS A 1 317 ? -3.753 -6.022 12.027 1.00 95.19 317 LYS A O 1
ATOM 2596 N N . ARG A 1 318 ? -1.789 -6.884 11.353 1.00 94.81 318 ARG A N 1
ATOM 2597 C CA . ARG A 1 318 ? -0.987 -6.307 12.446 1.00 94.81 318 ARG A CA 1
ATOM 2598 C C . ARG A 1 318 ? -1.087 -4.787 12.475 1.00 94.81 318 ARG A C 1
ATOM 2600 O O . ARG A 1 318 ? -1.350 -4.227 13.535 1.00 94.81 318 ARG A O 1
ATOM 2607 N N . TRP A 1 319 ? -0.967 -4.123 11.326 1.00 95.88 319 TRP A N 1
ATOM 2608 C CA . TRP A 1 319 ? -1.110 -2.666 11.237 1.00 95.88 319 TRP A CA 1
ATOM 2609 C C . TRP A 1 319 ? -2.489 -2.184 11.705 1.00 95.88 319 TRP A C 1
ATOM 2611 O O . TRP A 1 319 ? -2.585 -1.218 12.465 1.00 95.88 319 TRP A O 1
ATOM 2621 N N . ILE A 1 320 ? -3.552 -2.894 11.314 1.00 95.75 320 ILE A N 1
ATOM 2622 C CA . ILE A 1 320 ? -4.922 -2.587 11.744 1.00 95.75 320 ILE A CA 1
ATOM 2623 C C . ILE A 1 320 ? -5.084 -2.819 13.251 1.00 95.75 320 ILE A C 1
ATOM 2625 O O . ILE A 1 320 ? -5.660 -1.978 13.935 1.00 95.75 320 ILE A O 1
ATOM 2629 N N . PHE A 1 321 ? -4.532 -3.901 13.802 1.00 95.25 321 PHE A N 1
ATOM 2630 C CA . PHE A 1 321 ? -4.599 -4.176 15.240 1.00 95.25 321 PHE A CA 1
ATOM 2631 C C . PHE A 1 321 ? -3.858 -3.136 16.077 1.00 95.25 321 PHE A C 1
ATOM 2633 O O . PHE A 1 321 ? -4.336 -2.778 17.151 1.00 95.25 321 PHE A O 1
ATOM 2640 N N . VAL A 1 322 ? -2.725 -2.612 15.594 1.00 94.31 322 VAL A N 1
ATOM 2641 C CA . VAL A 1 322 ? -2.038 -1.491 16.255 1.00 94.31 322 VAL A CA 1
ATOM 2642 C C . VAL A 1 322 ? -2.959 -0.270 16.287 1.00 94.31 322 VAL A C 1
ATOM 2644 O O . VAL A 1 322 ? -3.174 0.299 17.354 1.00 94.31 322 VAL A O 1
ATOM 2647 N N . LEU A 1 323 ? -3.599 0.085 15.171 1.00 94.06 323 LEU A N 1
ATOM 2648 C CA . LEU A 1 323 ? -4.570 1.187 15.145 1.00 94.06 323 LEU A CA 1
ATOM 2649 C C . LEU A 1 323 ? -5.752 0.949 16.103 1.00 94.06 323 LEU A C 1
ATOM 2651 O O . LEU A 1 323 ? -6.088 1.825 16.903 1.00 94.06 323 LEU A O 1
ATOM 2655 N N . CYS A 1 324 ? -6.353 -0.243 16.082 1.00 93.31 324 CYS A N 1
ATOM 2656 C CA . CYS A 1 324 ? -7.441 -0.611 16.988 1.00 93.31 324 CYS A CA 1
ATOM 2657 C C . CYS A 1 324 ? -7.017 -0.526 18.461 1.00 93.31 324 CYS A C 1
ATOM 2659 O O . CYS A 1 324 ? -7.773 -0.007 19.281 1.00 93.31 324 CYS A O 1
ATOM 2661 N N . HIS A 1 325 ? -5.798 -0.955 18.799 1.00 90.94 325 HIS A N 1
ATOM 2662 C CA . HIS A 1 325 ? -5.267 -0.876 20.160 1.00 90.94 325 HIS A CA 1
ATOM 2663 C C . HIS A 1 325 ? -5.239 0.566 20.693 1.00 90.94 325 HIS A C 1
ATOM 2665 O O . HIS A 1 325 ? -5.595 0.805 21.849 1.00 90.94 325 HIS A O 1
ATOM 2671 N N . HIS A 1 326 ? -4.880 1.537 19.846 1.00 88.38 326 HIS A N 1
ATOM 2672 C CA . HIS A 1 326 ? -4.843 2.952 20.222 1.00 88.38 326 HIS A CA 1
ATOM 2673 C C . HIS A 1 326 ? -6.231 3.616 20.236 1.00 88.38 326 HIS A C 1
ATOM 2675 O O . HIS A 1 326 ? -6.500 4.450 21.106 1.00 88.38 326 HIS A O 1
ATOM 2681 N N . CYS A 1 327 ? -7.122 3.257 19.306 1.00 88.50 327 CYS A N 1
ATOM 2682 C CA . CYS A 1 327 ? -8.396 3.959 19.112 1.00 88.50 327 CYS A CA 1
ATOM 2683 C C . CYS A 1 327 ? -9.593 3.310 19.831 1.00 88.50 327 CYS A C 1
ATOM 2685 O O . CYS A 1 327 ? -10.395 4.019 20.443 1.00 88.50 327 CYS A O 1
ATOM 2687 N N . CYS A 1 328 ? -9.737 1.980 19.791 1.00 87.81 328 CYS A N 1
ATOM 2688 C CA . CYS A 1 328 ? -10.964 1.291 20.219 1.00 87.81 328 CYS A CA 1
ATOM 2689 C C . CYS A 1 328 ? -11.256 1.482 21.712 1.00 87.81 328 CYS A C 1
ATOM 2691 O O . CYS A 1 328 ? -12.400 1.748 22.077 1.00 87.81 328 CYS A O 1
ATOM 2693 N N . LYS A 1 329 ? -10.223 1.447 22.569 1.00 84.12 329 LYS A N 1
ATOM 2694 C CA . LYS A 1 329 ? -10.384 1.649 24.020 1.00 84.12 329 LYS A CA 1
ATOM 2695 C C . LYS A 1 329 ? -10.984 3.018 24.355 1.00 84.12 329 LYS A C 1
ATOM 2697 O O . LYS A 1 329 ? -11.794 3.115 25.271 1.00 84.12 329 LYS A O 1
ATOM 2702 N N . ARG A 1 330 ? -10.602 4.070 23.622 1.00 81.62 330 ARG A N 1
ATOM 2703 C CA . ARG A 1 330 ? -11.098 5.438 23.864 1.00 81.62 330 ARG A CA 1
ATOM 2704 C C . ARG A 1 330 ? -12.496 5.666 23.296 1.00 81.62 330 ARG A C 1
ATOM 2706 O O . ARG A 1 330 ? -13.257 6.442 23.857 1.00 81.62 330 ARG A O 1
ATOM 2713 N N . LEU A 1 331 ? -12.837 4.959 22.223 1.00 82.06 331 LEU A N 1
ATOM 2714 C CA . LEU A 1 331 ? -14.164 4.982 21.608 1.00 82.06 331 LEU A CA 1
ATOM 2715 C C . LEU A 1 331 ? -15.199 4.112 22.338 1.00 82.06 331 LEU A C 1
ATOM 2717 O O . LEU A 1 331 ? -16.347 4.045 21.908 1.00 82.06 331 LEU A O 1
ATOM 2721 N N . GLY A 1 332 ? -14.806 3.415 23.410 1.00 83.81 332 GLY A N 1
ATOM 2722 C CA . GLY A 1 332 ? -15.678 2.452 24.084 1.00 83.81 332 GLY A CA 1
ATOM 2723 C C . GLY A 1 332 ? -16.035 1.246 23.207 1.00 83.81 332 GLY A C 1
ATOM 2724 O O . GLY A 1 332 ? -17.025 0.570 23.472 1.00 83.81 332 GLY A O 1
ATOM 2725 N N . ILE A 1 333 ? -15.248 0.971 22.162 1.00 89.19 333 ILE A N 1
ATOM 2726 C CA . ILE A 1 333 ? -15.445 -0.180 21.279 1.00 89.19 333 ILE A CA 1
ATOM 2727 C C . ILE A 1 333 ? -14.835 -1.404 21.954 1.00 89.19 333 ILE A C 1
ATOM 2729 O O . ILE A 1 333 ? -13.643 -1.430 22.274 1.00 89.19 333 ILE A O 1
ATOM 2733 N N . THR A 1 334 ? -15.647 -2.439 22.148 1.00 90.56 334 THR A N 1
ATOM 2734 C CA . THR A 1 334 ? -15.173 -3.733 22.638 1.00 90.56 334 THR A CA 1
ATOM 2735 C C . THR A 1 334 ? -14.262 -4.370 21.593 1.00 90.56 334 THR A C 1
ATOM 2737 O O . THR A 1 334 ? -14.692 -4.647 20.477 1.00 90.56 334 THR A O 1
ATOM 2740 N N . MET A 1 335 ? -12.999 -4.603 21.948 1.00 92.12 335 MET A N 1
ATOM 2741 C CA . MET A 1 335 ? -12.057 -5.281 21.059 1.00 92.12 335 MET A CA 1
ATOM 2742 C C . MET A 1 335 ? -12.375 -6.775 21.005 1.00 92.12 335 MET A C 1
ATOM 2744 O O . MET A 1 335 ? -12.367 -7.447 22.036 1.00 92.12 335 MET A O 1
ATOM 2748 N N . ILE A 1 336 ? -12.639 -7.290 19.806 1.00 92.31 336 ILE A N 1
ATOM 2749 C CA . ILE A 1 336 ? -12.968 -8.698 19.582 1.00 92.31 336 ILE A CA 1
ATOM 2750 C C . ILE A 1 336 ? -11.707 -9.448 19.107 1.00 92.31 336 ILE A C 1
ATOM 2752 O O . ILE A 1 336 ? -11.079 -9.024 18.129 1.00 92.31 336 ILE A O 1
ATOM 2756 N N . PRO A 1 337 ? -11.315 -10.564 19.752 1.00 90.75 337 PRO A N 1
ATOM 2757 C CA . PRO A 1 337 ? -10.209 -11.400 19.287 1.00 90.75 337 PRO A CA 1
ATOM 2758 C C . PRO A 1 337 ? -10.434 -11.941 17.869 1.00 90.75 337 PRO A C 1
ATOM 2760 O O . PRO A 1 337 ? -11.531 -12.356 17.511 1.00 90.75 337 PRO A O 1
ATOM 2763 N N . GLY A 1 338 ? -9.386 -11.921 17.049 1.00 86.94 338 GLY A N 1
ATOM 2764 C CA . GLY A 1 338 ? -9.408 -12.254 15.621 1.00 86.94 338 GLY A CA 1
ATOM 2765 C C . GLY A 1 338 ? -9.841 -11.108 14.701 1.00 86.94 338 GLY A C 1
ATOM 2766 O O . GLY A 1 338 ? -9.554 -11.164 13.507 1.00 86.94 338 GLY A O 1
ATOM 2767 N N . ILE A 1 339 ? -10.477 -10.066 15.245 1.00 91.44 339 ILE A N 1
ATOM 2768 C CA . ILE A 1 339 ? -11.081 -8.971 14.473 1.00 91.44 339 ILE A CA 1
ATOM 2769 C C . ILE A 1 339 ? -10.400 -7.627 14.767 1.00 91.44 339 ILE A C 1
ATOM 2771 O O . ILE A 1 339 ? -9.988 -6.927 13.844 1.00 91.44 339 ILE A O 1
ATOM 2775 N N . HIS A 1 340 ? -10.258 -7.263 16.044 1.00 92.12 340 HIS A N 1
ATOM 2776 C CA . HIS A 1 340 ? -9.589 -6.030 16.498 1.00 92.12 340 HIS A CA 1
ATOM 2777 C C . HIS A 1 340 ? -8.214 -6.289 17.106 1.00 92.12 340 HIS A C 1
ATOM 2779 O O . HIS A 1 340 ? -7.391 -5.381 17.198 1.00 92.12 340 HIS A O 1
ATOM 2785 N N . MET A 1 341 ? -7.978 -7.517 17.555 1.00 91.31 341 MET A N 1
ATOM 2786 C CA . MET A 1 341 ? -6.732 -7.956 18.172 1.00 91.31 341 MET A CA 1
ATOM 2787 C C . MET A 1 341 ? -6.460 -9.418 17.804 1.00 91.31 341 MET A C 1
ATOM 2789 O O . MET A 1 341 ? -7.394 -10.121 17.419 1.00 91.31 341 MET A O 1
ATOM 2793 N N . PRO A 1 342 ? -5.222 -9.919 17.934 1.00 89.94 342 PRO A N 1
ATOM 2794 C CA . PRO A 1 342 ? -4.931 -11.331 17.702 1.00 89.94 342 PRO A CA 1
ATOM 2795 C C . PRO A 1 342 ? -5.753 -12.248 18.615 1.00 89.94 342 PRO A C 1
ATOM 2797 O O . PRO A 1 342 ? -6.072 -11.878 19.746 1.00 89.94 342 PRO A O 1
ATOM 2800 N N . ILE A 1 343 ? -6.070 -13.455 18.141 1.00 85.75 343 ILE A N 1
ATOM 2801 C CA . ILE A 1 343 ? -6.712 -14.475 18.977 1.00 85.75 343 ILE A CA 1
ATOM 2802 C C . ILE A 1 343 ? -5.727 -14.875 20.076 1.00 85.75 343 ILE A C 1
ATOM 2804 O O . ILE A 1 343 ? -4.584 -15.252 19.806 1.00 85.75 343 ILE A O 1
ATOM 2808 N N . GLU A 1 344 ? -6.155 -14.776 21.332 1.00 72.19 344 GLU A N 1
ATOM 2809 C CA . GLU A 1 344 ? -5.411 -15.377 22.428 1.00 72.19 344 GLU A CA 1
ATOM 2810 C C . GLU A 1 344 ? -5.659 -16.882 22.382 1.00 72.19 344 GLU A C 1
ATOM 2812 O O . GLU A 1 344 ? -6.752 -17.351 22.695 1.00 72.19 344 GLU A O 1
ATOM 2817 N N . ASN A 1 345 ? -4.655 -17.652 21.957 1.00 59.16 345 ASN A N 1
ATOM 2818 C CA . ASN A 1 345 ? -4.712 -19.098 22.132 1.00 59.16 345 ASN A CA 1
ATOM 2819 C C . ASN A 1 345 ? -4.862 -19.376 23.635 1.00 59.16 345 ASN A C 1
ATOM 2821 O O . ASN A 1 345 ? -4.071 -18.822 24.411 1.00 59.16 345 ASN A O 1
ATOM 2825 N N . PRO A 1 346 ? -5.856 -20.184 24.057 1.00 45.44 346 PRO A N 1
ATOM 2826 C CA . PRO A 1 346 ? -6.074 -20.463 25.462 1.00 45.44 346 PRO A CA 1
ATOM 2827 C C . PRO A 1 346 ? -4.779 -21.006 26.049 1.00 45.44 346 PRO A C 1
ATOM 2829 O O . PRO A 1 346 ? -4.209 -21.993 25.583 1.00 45.44 346 PRO A O 1
ATOM 2832 N N . ILE A 1 347 ? -4.296 -20.283 27.050 1.00 42.66 347 ILE A N 1
ATOM 2833 C CA . ILE A 1 347 ? -3.178 -20.677 27.885 1.00 42.66 347 ILE A CA 1
ATOM 2834 C C . ILE A 1 347 ? -3.561 -22.041 28.462 1.00 42.66 347 ILE A C 1
ATOM 2836 O O . ILE A 1 347 ? -4.510 -22.136 29.239 1.00 42.66 347 ILE A O 1
ATOM 2840 N N . SER A 1 348 ? -2.853 -23.104 28.078 1.00 41.19 348 SER A N 1
ATOM 2841 C CA . SER A 1 348 ? -2.832 -24.310 28.900 1.00 41.19 348 SER A CA 1
ATOM 2842 C C . SER A 1 348 ? -2.426 -23.873 30.318 1.00 41.19 348 SER A C 1
ATOM 2844 O O . SER A 1 348 ? -1.480 -23.087 30.439 1.00 41.19 348 SER A O 1
ATOM 2846 N N . PRO A 1 349 ? -3.138 -24.308 31.375 1.00 47.69 349 PRO A N 1
ATOM 2847 C CA . PRO A 1 349 ? -3.050 -23.741 32.730 1.00 47.69 349 PRO A CA 1
ATOM 2848 C C . PRO A 1 349 ? -1.639 -23.721 33.348 1.00 47.69 349 PRO A C 1
ATOM 2850 O O . PRO A 1 349 ? -1.417 -23.014 34.324 1.00 47.69 349 PRO A O 1
ATOM 2853 N N . ASP A 1 350 ? -0.668 -24.400 32.737 1.00 46.38 350 ASP A N 1
ATOM 2854 C CA . ASP A 1 350 ? 0.733 -24.451 33.162 1.00 46.38 350 ASP A CA 1
ATOM 2855 C C . ASP A 1 350 ? 1.618 -23.291 32.663 1.00 46.38 350 ASP A C 1
ATOM 2857 O O . ASP A 1 350 ? 2.832 -23.313 32.857 1.00 46.38 350 ASP A O 1
ATOM 2861 N N . GLY A 1 351 ? 1.082 -22.270 31.981 1.00 44.91 351 GLY A N 1
ATOM 2862 C CA . GLY A 1 351 ? 1.871 -21.090 31.575 1.00 44.91 351 GLY A CA 1
ATOM 2863 C C . GLY A 1 351 ? 2.970 -21.361 30.527 1.00 44.91 351 GLY A C 1
ATOM 2864 O O . GLY A 1 351 ? 3.650 -20.435 30.079 1.00 44.91 351 GLY A O 1
ATOM 2865 N N . THR A 1 352 ? 3.098 -22.605 30.058 1.00 50.62 352 THR A N 1
ATOM 2866 C CA . THR A 1 352 ? 4.062 -23.062 29.042 1.00 50.62 352 THR A CA 1
ATOM 2867 C C . THR A 1 352 ? 3.751 -22.531 27.638 1.00 50.62 352 THR A C 1
ATOM 2869 O O . THR A 1 352 ? 4.648 -22.422 26.803 1.00 50.62 352 THR A O 1
ATOM 2872 N N . GLY A 1 353 ? 2.509 -22.109 27.374 1.00 44.78 353 GLY A N 1
ATOM 2873 C CA . GLY A 1 353 ? 2.074 -21.598 26.068 1.00 44.78 353 GLY A CA 1
ATOM 2874 C C . GLY A 1 353 ? 2.751 -20.292 25.623 1.00 44.78 353 GLY A C 1
ATOM 2875 O O . GLY A 1 353 ? 3.067 -20.148 24.443 1.00 44.78 353 GLY A O 1
ATOM 2876 N N . ARG A 1 354 ? 3.043 -19.361 26.550 1.00 45.38 354 ARG A N 1
ATOM 2877 C CA . ARG A 1 354 ? 3.739 -18.091 26.227 1.00 45.38 354 ARG A CA 1
ATOM 2878 C C . ARG A 1 354 ? 5.200 -18.308 25.834 1.00 45.38 354 ARG A C 1
ATOM 2880 O O . ARG A 1 354 ? 5.745 -17.594 24.990 1.00 45.38 354 ARG A O 1
ATOM 2887 N N . LEU A 1 355 ? 5.824 -19.298 26.462 1.00 45.41 355 LEU A N 1
ATOM 2888 C CA . LEU A 1 355 ? 7.184 -19.712 26.167 1.00 45.41 355 LEU A CA 1
ATOM 2889 C C . LEU A 1 355 ? 7.219 -20.467 24.836 1.00 45.41 355 LEU A C 1
ATOM 2891 O O . LEU A 1 355 ? 7.986 -20.090 23.960 1.00 45.41 355 LEU A O 1
ATOM 2895 N N . ASN A 1 356 ? 6.318 -21.426 24.614 1.00 49.84 356 ASN A N 1
ATOM 2896 C CA . ASN A 1 356 ? 6.281 -22.210 23.377 1.00 49.84 356 ASN A CA 1
ATOM 2897 C C . ASN A 1 356 ? 6.000 -21.375 22.123 1.00 49.84 356 ASN A C 1
ATOM 2899 O O . ASN A 1 356 ? 6.612 -21.645 21.095 1.00 49.84 356 ASN A O 1
ATOM 2903 N N . SER A 1 357 ? 5.147 -20.344 22.170 1.00 49.16 357 SER A N 1
ATOM 2904 C CA . SER A 1 357 ? 4.942 -19.460 21.008 1.00 49.16 357 SER A CA 1
ATOM 2905 C C . SER A 1 357 ? 6.201 -18.660 20.662 1.00 49.16 357 SER A C 1
ATOM 2907 O O . SER A 1 357 ? 6.542 -18.525 19.492 1.00 49.16 357 SER A O 1
ATOM 2909 N N . SER A 1 358 ? 6.924 -18.190 21.683 1.00 48.88 358 SER A N 1
ATOM 2910 C CA . SER A 1 358 ? 8.172 -17.429 21.528 1.00 48.88 358 SER A CA 1
ATOM 2911 C C . SER A 1 358 ? 9.351 -18.336 21.136 1.00 48.88 358 SER A C 1
ATOM 2913 O O . SER A 1 358 ? 10.238 -17.922 20.391 1.00 48.88 358 SER A O 1
ATOM 2915 N N . PHE A 1 359 ? 9.344 -19.596 21.585 1.00 48.44 359 PHE A N 1
ATOM 2916 C CA . PHE A 1 359 ? 10.334 -20.617 21.238 1.00 48.44 359 PHE A CA 1
ATOM 2917 C C . PHE A 1 359 ? 10.053 -21.310 19.904 1.00 48.44 359 PHE A C 1
ATOM 2919 O O . PHE A 1 359 ? 10.995 -21.785 19.286 1.00 48.44 359 PHE A O 1
ATOM 2926 N N . SER A 1 360 ? 8.816 -21.316 19.402 1.00 51.31 360 SER A N 1
ATOM 2927 C CA . SER A 1 360 ? 8.508 -21.818 18.051 1.00 51.31 360 SER A CA 1
ATOM 2928 C C . SER A 1 360 ? 9.203 -20.971 16.981 1.00 51.31 360 SER A C 1
ATOM 2930 O O . SER A 1 360 ? 9.729 -21.515 16.019 1.00 51.31 360 SER A O 1
ATOM 2932 N N . SER A 1 361 ? 9.301 -19.655 17.197 1.00 49.41 361 SER A N 1
ATOM 2933 C CA . SER A 1 361 ? 10.073 -18.729 16.354 1.00 49.41 361 SER A CA 1
ATOM 2934 C C . SER A 1 361 ? 11.593 -18.771 16.577 1.00 49.41 361 SER A C 1
ATOM 2936 O O . SER A 1 361 ? 12.337 -18.252 15.753 1.00 49.41 361 SER A O 1
ATOM 2938 N N . LEU A 1 362 ? 12.067 -19.371 17.678 1.00 41.91 362 LEU A N 1
ATOM 2939 C CA . LEU A 1 362 ? 13.498 -19.564 17.978 1.00 41.91 362 LEU A CA 1
ATOM 2940 C C . LEU A 1 362 ? 13.971 -21.006 17.722 1.00 41.91 362 LEU A C 1
ATOM 2942 O O . LEU A 1 362 ? 15.166 -21.293 17.814 1.00 41.91 362 LEU A O 1
ATOM 2946 N N . SER A 1 363 ? 13.047 -21.917 17.415 1.00 43.06 363 SER A N 1
ATOM 2947 C CA . SER A 1 363 ? 13.329 -23.308 17.092 1.00 43.06 363 SER A CA 1
ATOM 2948 C C . SER A 1 363 ? 14.060 -23.367 15.757 1.00 43.06 363 SER A C 1
ATOM 2950 O O . SER A 1 363 ? 13.457 -23.313 14.690 1.00 43.06 363 SER A O 1
ATOM 2952 N N . LEU A 1 364 ? 15.379 -23.528 15.816 1.00 45.66 364 LEU A N 1
ATOM 2953 C CA . LEU A 1 364 ? 16.226 -23.824 14.660 1.00 45.66 364 LEU A CA 1
ATOM 2954 C C . LEU A 1 364 ? 16.068 -25.265 14.133 1.00 45.66 364 LEU A C 1
ATOM 2956 O O . LEU A 1 364 ? 16.951 -25.729 13.412 1.00 45.66 364 LEU A O 1
ATOM 2960 N N . ASN A 1 365 ? 14.983 -25.981 14.456 1.00 45.88 365 ASN A N 1
ATOM 2961 C CA . ASN A 1 365 ? 14.856 -27.397 14.112 1.00 45.88 365 ASN A CA 1
ATOM 2962 C C . ASN A 1 365 ? 13.714 -27.739 13.138 1.00 45.88 365 ASN A C 1
ATOM 2964 O O . ASN A 1 365 ? 12.568 -27.327 13.292 1.00 45.88 365 ASN A O 1
ATOM 2968 N N . ASP A 1 366 ? 14.119 -28.580 12.178 1.00 42.59 366 ASP A N 1
ATOM 2969 C CA . ASP A 1 366 ? 13.391 -29.487 11.277 1.00 42.59 366 ASP A CA 1
ATOM 2970 C C . ASP A 1 366 ? 12.846 -29.030 9.919 1.00 42.59 366 ASP A C 1
ATOM 2972 O O . ASP A 1 366 ? 12.750 -29.870 9.020 1.00 42.59 366 ASP A O 1
ATOM 2976 N N . SER A 1 367 ? 12.622 -27.746 9.635 1.00 42.50 367 SER A N 1
ATOM 2977 C CA . SER A 1 367 ? 12.140 -27.356 8.288 1.00 42.50 367 SER A CA 1
ATOM 2978 C C . SER A 1 367 ? 13.199 -27.490 7.178 1.00 42.50 367 SER A C 1
ATOM 2980 O O . SER A 1 367 ? 12.859 -27.684 6.011 1.00 42.50 367 SER A O 1
ATOM 2982 N N . ARG A 1 368 ? 14.499 -27.521 7.515 1.00 41.38 368 ARG A N 1
ATOM 2983 C CA . ARG A 1 368 ? 15.554 -27.923 6.557 1.00 41.38 368 ARG A CA 1
ATOM 2984 C C . ARG A 1 368 ? 15.500 -29.416 6.200 1.00 41.38 368 ARG A C 1
ATOM 2986 O O . ARG A 1 368 ? 16.066 -29.804 5.178 1.00 41.38 368 ARG A O 1
ATOM 2993 N N . ILE A 1 369 ? 14.839 -30.246 7.011 1.00 45.44 369 ILE A N 1
ATOM 2994 C CA . ILE A 1 369 ? 14.729 -31.699 6.804 1.00 45.44 369 ILE A CA 1
ATOM 2995 C C . ILE A 1 369 ? 13.548 -32.029 5.877 1.00 45.44 369 ILE A C 1
ATOM 2997 O O . ILE A 1 369 ? 13.688 -32.857 4.980 1.00 45.44 369 ILE A O 1
ATOM 3001 N N . ALA A 1 370 ? 12.422 -31.317 5.981 1.00 35.50 370 ALA A N 1
ATOM 3002 C CA . ALA A 1 370 ? 11.278 -31.542 5.087 1.00 35.50 370 ALA A CA 1
ATOM 3003 C C . ALA A 1 370 ? 11.556 -31.088 3.638 1.00 35.50 370 ALA A C 1
ATOM 3005 O O . ALA A 1 370 ? 11.232 -31.802 2.689 1.00 35.50 370 ALA A O 1
ATOM 3006 N N . SER A 1 371 ? 12.259 -29.966 3.452 1.00 39.34 371 SER A N 1
ATOM 3007 C CA . SER A 1 371 ? 12.663 -29.476 2.121 1.00 39.34 371 SER A CA 1
ATOM 3008 C C . SER A 1 371 ? 13.798 -30.291 1.482 1.00 39.34 371 SER A C 1
ATOM 3010 O O . SER A 1 371 ? 14.092 -30.117 0.301 1.00 39.34 371 SER A O 1
ATOM 3012 N N . SER A 1 372 ? 14.447 -31.184 2.241 1.00 36.50 372 SER A N 1
ATOM 3013 C CA . SER A 1 372 ? 15.492 -32.093 1.745 1.00 36.50 372 SER A CA 1
ATOM 3014 C C . SER A 1 372 ? 15.017 -33.537 1.551 1.00 36.50 372 SER A C 1
ATOM 3016 O O . SER A 1 372 ? 15.702 -34.301 0.871 1.00 36.50 372 SER A O 1
ATOM 3018 N N . ALA A 1 373 ? 13.814 -33.898 2.009 1.00 35.06 373 ALA A N 1
ATOM 3019 C CA . ALA A 1 373 ? 13.206 -35.200 1.715 1.00 35.06 373 ALA A CA 1
ATOM 3020 C C . ALA A 1 373 ? 12.875 -35.387 0.216 1.00 35.06 373 ALA A C 1
ATOM 3022 O O . ALA A 1 373 ? 12.790 -36.514 -0.263 1.00 35.06 373 ALA A O 1
ATOM 3023 N N . LEU A 1 374 ? 12.776 -34.292 -0.551 1.00 38.53 374 LEU A N 1
ATOM 3024 C CA . LEU A 1 374 ? 12.654 -34.300 -2.019 1.00 38.53 374 LEU A CA 1
ATOM 3025 C C . LEU A 1 374 ? 14.004 -34.165 -2.753 1.00 38.53 374 LEU A C 1
ATOM 3027 O O . LEU A 1 374 ? 14.045 -34.125 -3.979 1.00 38.53 374 LEU A O 1
ATOM 3031 N N . SER A 1 375 ? 15.121 -34.134 -2.019 1.00 37.78 375 SER A N 1
ATOM 3032 C CA . SER A 1 375 ? 16.484 -34.026 -2.549 1.00 37.78 375 SER A CA 1
ATOM 3033 C C . SER A 1 375 ? 17.374 -35.133 -1.972 1.00 37.78 375 SER A C 1
ATOM 3035 O O . SER A 1 375 ? 18.432 -34.889 -1.384 1.00 37.78 375 SER A O 1
ATOM 3037 N N . MET A 1 376 ? 16.975 -36.384 -2.186 1.00 36.88 376 MET A N 1
ATOM 3038 C CA . MET A 1 376 ? 17.884 -37.524 -2.072 1.00 36.88 376 MET A CA 1
ATOM 3039 C C . MET A 1 376 ? 18.883 -37.525 -3.236 1.00 36.88 376 MET A C 1
ATOM 3041 O O . MET A 1 376 ? 18.736 -38.298 -4.173 1.00 36.88 376 MET A O 1
ATOM 3045 N N . SER A 1 377 ? 19.885 -36.636 -3.177 1.00 38.59 377 SER A N 1
ATOM 3046 C CA . SER A 1 377 ? 21.273 -36.910 -3.587 1.00 38.59 377 SER A CA 1
ATOM 3047 C C . SER A 1 377 ? 22.196 -35.703 -3.326 1.00 38.59 377 SER A C 1
ATOM 3049 O O . SER A 1 377 ? 22.154 -34.695 -4.026 1.00 38.59 377 SER A O 1
ATOM 3051 N N . GLY A 1 378 ? 23.107 -35.831 -2.354 1.00 47.53 378 GLY A N 1
ATOM 3052 C CA . GLY A 1 378 ? 24.493 -35.393 -2.570 1.00 47.53 378 GLY A CA 1
ATOM 3053 C C . GLY A 1 378 ? 24.956 -33.977 -2.195 1.00 47.53 378 GLY A C 1
ATOM 3054 O O . GLY A 1 378 ? 26.047 -33.607 -2.630 1.00 47.53 378 GLY A O 1
ATOM 3055 N N . THR A 1 379 ? 24.260 -33.180 -1.378 1.00 43.41 379 THR A N 1
ATOM 3056 C CA . THR A 1 379 ? 24.835 -31.891 -0.931 1.00 43.41 379 THR A CA 1
ATOM 3057 C C . THR A 1 379 ? 25.774 -32.079 0.266 1.00 43.41 379 THR A C 1
ATOM 3059 O O . THR A 1 379 ? 25.343 -32.131 1.418 1.00 43.41 379 THR A O 1
ATOM 3062 N N . LYS A 1 380 ? 27.082 -32.188 -0.003 1.00 46.47 380 LYS A N 1
ATOM 3063 C CA . LYS A 1 380 ? 28.135 -32.104 1.025 1.00 46.47 380 LYS A CA 1
ATOM 3064 C C . LYS A 1 380 ? 28.162 -30.688 1.609 1.00 46.47 380 LYS A C 1
ATOM 3066 O O . LYS A 1 380 ? 28.050 -29.717 0.864 1.00 46.47 380 LYS A O 1
ATOM 3071 N N . SER A 1 381 ? 28.316 -30.570 2.929 1.00 47.59 381 SER A N 1
ATOM 3072 C CA . SER A 1 381 ? 28.475 -29.266 3.580 1.00 47.59 381 SER A CA 1
ATOM 3073 C C . SER A 1 381 ? 29.741 -28.553 3.076 1.00 47.59 381 SER A C 1
ATOM 3075 O O . SER A 1 381 ? 30.657 -29.193 2.556 1.00 47.59 381 SER A O 1
ATOM 3077 N N . MET A 1 382 ? 29.841 -27.242 3.314 1.00 51.44 382 MET A N 1
ATOM 3078 C CA . MET A 1 382 ? 31.059 -26.445 3.080 1.00 51.44 382 MET A CA 1
ATOM 3079 C C . MET A 1 382 ? 32.325 -27.033 3.738 1.00 51.44 382 MET A C 1
ATOM 3081 O O . MET A 1 382 ? 33.432 -26.739 3.304 1.00 51.44 382 MET A O 1
ATOM 3085 N N . THR A 1 383 ? 32.183 -27.883 4.765 1.00 61.00 383 THR A N 1
ATOM 3086 C CA . THR A 1 383 ? 33.302 -28.560 5.443 1.00 61.00 383 THR A CA 1
ATOM 3087 C C . THR A 1 383 ? 33.611 -29.947 4.867 1.00 61.00 383 THR A C 1
ATOM 3089 O O . THR A 1 383 ? 34.450 -30.657 5.410 1.00 61.00 383 THR A O 1
ATOM 3092 N N . GLY A 1 384 ? 32.923 -30.372 3.800 1.00 59.50 384 GLY A N 1
ATOM 3093 C CA . GLY A 1 384 ? 33.093 -31.681 3.158 1.00 59.50 384 GLY A CA 1
ATOM 3094 C C . GLY A 1 384 ? 32.517 -32.865 3.945 1.00 59.50 384 GLY A C 1
ATOM 3095 O O . GLY A 1 384 ? 32.655 -34.009 3.515 1.00 59.50 384 GLY A O 1
ATOM 3096 N N . VAL A 1 385 ? 31.858 -32.605 5.077 1.00 62.19 385 VAL A N 1
ATOM 3097 C CA . VAL A 1 385 ? 31.336 -33.630 5.991 1.00 62.19 385 VAL A CA 1
ATOM 3098 C C . VAL A 1 385 ? 29.855 -33.881 5.696 1.00 62.19 385 VAL A C 1
ATOM 3100 O O . VAL A 1 385 ? 29.083 -32.932 5.546 1.00 62.19 385 VAL A O 1
ATOM 3103 N N . SER A 1 386 ? 29.451 -35.153 5.603 1.00 72.44 386 SER A N 1
ATOM 3104 C CA . SER A 1 386 ? 28.045 -35.524 5.399 1.00 72.44 386 SER A CA 1
ATOM 3105 C C . SER A 1 386 ? 27.198 -35.226 6.638 1.00 72.44 386 SER A C 1
ATOM 3107 O O . SER A 1 386 ? 27.689 -35.234 7.771 1.00 72.44 386 SER A O 1
ATOM 3109 N N . ASN A 1 387 ? 25.908 -34.967 6.425 1.00 64.38 387 ASN A N 1
ATOM 3110 C CA . ASN A 1 387 ? 24.983 -34.681 7.518 1.00 64.38 387 ASN A CA 1
ATOM 3111 C C . ASN A 1 387 ? 24.817 -35.897 8.450 1.00 64.38 387 ASN A C 1
ATOM 3113 O O . ASN A 1 387 ? 24.866 -35.749 9.667 1.00 64.38 387 ASN A O 1
ATOM 3117 N N . ASP A 1 388 ? 24.782 -37.104 7.880 1.00 72.38 388 ASP A N 1
ATOM 3118 C CA . ASP A 1 388 ? 24.709 -38.370 8.625 1.00 72.38 388 ASP A CA 1
ATOM 3119 C C . ASP A 1 388 ? 25.896 -38.553 9.578 1.00 72.38 388 ASP A C 1
ATOM 3121 O O . ASP A 1 388 ? 25.747 -39.035 10.700 1.00 72.38 388 ASP A O 1
ATOM 3125 N N . TYR A 1 389 ? 27.093 -38.119 9.165 1.00 72.81 389 TYR A N 1
ATOM 3126 C CA . TYR A 1 389 ? 28.269 -38.167 10.028 1.00 72.81 389 TYR A CA 1
ATOM 3127 C C . TYR A 1 389 ? 28.144 -37.195 11.207 1.00 72.8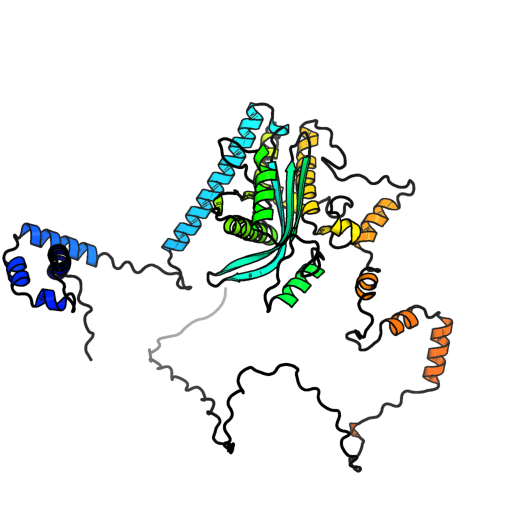1 389 TYR A C 1
ATOM 3129 O O . TYR A 1 389 ? 28.567 -37.527 12.311 1.00 72.81 389 TYR A O 1
ATOM 3137 N N . ARG A 1 390 ? 27.545 -36.012 11.010 1.00 72.69 390 ARG A N 1
ATOM 3138 C CA . ARG A 1 390 ? 27.328 -35.039 12.095 1.00 72.69 390 ARG A CA 1
ATOM 3139 C C . ARG A 1 390 ? 26.354 -35.576 13.137 1.00 72.69 390 ARG A C 1
ATOM 3141 O O . ARG A 1 390 ? 26.676 -35.511 14.318 1.00 72.69 390 ARG A O 1
ATOM 3148 N N . ILE A 1 391 ? 25.235 -36.150 12.693 1.00 72.94 391 ILE A N 1
ATOM 3149 C CA . ILE A 1 391 ? 24.222 -36.764 13.567 1.00 72.94 391 ILE A CA 1
ATOM 3150 C C . ILE A 1 391 ? 24.855 -37.905 14.374 1.00 72.94 391 ILE A C 1
ATOM 3152 O O . ILE A 1 391 ? 24.822 -37.907 15.603 1.00 72.94 391 ILE A O 1
ATOM 3156 N N . LYS A 1 392 ? 25.589 -38.793 13.693 1.00 79.06 392 LYS A N 1
ATOM 3157 C CA . LYS A 1 392 ? 26.317 -39.894 14.334 1.00 79.06 392 LYS A CA 1
ATOM 3158 C C . LYS A 1 392 ? 27.392 -39.432 15.327 1.00 79.06 392 LYS A C 1
ATOM 3160 O O . LYS A 1 392 ? 27.772 -40.193 16.212 1.00 79.06 392 LYS A O 1
ATOM 3165 N N . VAL A 1 393 ? 27.953 -38.231 15.168 1.00 74.94 393 VAL A N 1
ATOM 3166 C CA . VAL A 1 393 ? 28.904 -37.651 16.132 1.00 74.94 393 VAL A CA 1
ATOM 3167 C C . VAL A 1 393 ? 28.171 -37.032 17.321 1.00 74.94 393 VAL A C 1
ATOM 3169 O O . VAL A 1 393 ? 28.626 -37.214 18.447 1.00 74.94 393 VAL A O 1
ATOM 3172 N N . SER A 1 394 ? 27.047 -36.344 17.100 1.00 73.38 394 SER A N 1
ATOM 3173 C CA . SER A 1 394 ? 26.264 -35.727 18.180 1.00 73.38 394 SER A CA 1
ATOM 3174 C C . SER A 1 394 ? 25.565 -36.740 19.085 1.00 73.38 394 SER A C 1
ATOM 3176 O O . SER A 1 394 ? 25.346 -36.449 20.254 1.00 73.38 394 SER A O 1
ATOM 3178 N N . GLU A 1 395 ? 25.253 -37.932 18.578 1.00 79.81 395 GLU A N 1
ATOM 3179 C CA . GLU A 1 395 ? 24.586 -39.000 19.339 1.00 79.81 395 GLU A CA 1
ATOM 3180 C C . GLU A 1 395 ? 25.544 -39.841 20.204 1.00 79.81 395 GLU A C 1
ATOM 3182 O O . GLU A 1 395 ? 25.117 -40.763 20.902 1.00 79.81 395 GLU A O 1
ATOM 3187 N N . ARG A 1 396 ? 26.855 -39.558 20.187 1.00 82.50 396 ARG A N 1
ATOM 3188 C CA . ARG A 1 396 ? 27.833 -40.350 20.949 1.00 82.50 396 ARG A CA 1
ATOM 3189 C C . ARG A 1 396 ? 27.715 -40.081 22.443 1.00 82.50 396 ARG A C 1
ATOM 3191 O O . ARG A 1 396 ? 27.804 -38.946 22.903 1.00 82.50 396 ARG A O 1
ATOM 3198 N N . THR A 1 397 ? 27.620 -41.152 23.221 1.00 82.12 397 THR A N 1
ATOM 3199 C CA . THR A 1 397 ? 27.719 -41.085 24.681 1.00 82.12 397 THR A CA 1
ATOM 3200 C C . THR A 1 397 ? 29.165 -40.861 25.128 1.00 82.12 397 THR A C 1
ATOM 3202 O O . THR A 1 397 ? 30.120 -41.250 24.455 1.00 82.12 397 THR A O 1
ATOM 3205 N N . ALA A 1 398 ? 29.345 -40.279 26.317 1.00 77.38 398 ALA A N 1
ATOM 3206 C CA . ALA A 1 398 ? 30.667 -39.957 26.866 1.00 77.38 398 ALA A CA 1
ATOM 3207 C C . ALA A 1 398 ? 31.623 -41.168 26.934 1.00 77.38 398 ALA A C 1
ATOM 3209 O O . ALA A 1 398 ? 32.826 -41.024 26.730 1.00 77.38 398 ALA A O 1
ATOM 3210 N N . LYS A 1 399 ? 31.084 -42.375 27.165 1.00 84.00 399 LYS A N 1
ATOM 3211 C CA . LYS A 1 399 ? 31.845 -43.635 27.193 1.00 84.00 399 LYS A CA 1
ATOM 3212 C C . LYS A 1 399 ? 32.386 -44.031 25.811 1.00 84.00 399 LYS A C 1
ATOM 3214 O O . LYS A 1 399 ? 33.502 -44.539 25.719 1.00 84.00 399 LYS A O 1
ATOM 3219 N N . GLU A 1 400 ? 31.613 -43.777 24.757 1.00 81.94 400 GLU A N 1
ATOM 3220 C CA . GLU A 1 400 ? 31.978 -44.032 23.357 1.00 81.94 400 GLU A CA 1
ATOM 3221 C C . GLU A 1 400 ? 33.113 -43.091 22.916 1.00 81.94 400 GLU A C 1
ATOM 3223 O O . GLU A 1 400 ? 34.104 -43.518 22.323 1.00 81.94 400 GLU A O 1
ATOM 3228 N N . GLU A 1 401 ? 33.020 -41.807 23.280 1.00 82.31 401 GLU A N 1
ATOM 3229 C CA . GLU A 1 401 ? 34.037 -40.806 22.938 1.00 82.31 401 GLU A CA 1
ATOM 3230 C C . GLU A 1 401 ? 35.362 -41.043 23.686 1.00 82.31 401 GLU A C 1
ATOM 3232 O O . GLU A 1 401 ? 36.435 -40.839 23.116 1.00 82.31 401 GLU A O 1
ATOM 3237 N N . LEU A 1 402 ? 35.310 -41.548 24.925 1.00 81.12 402 LEU A N 1
ATOM 3238 C CA . LEU A 1 402 ? 36.494 -41.964 25.690 1.00 81.12 402 LEU A CA 1
ATOM 3239 C C . LEU A 1 402 ? 37.233 -43.139 25.034 1.00 81.12 402 LEU A C 1
ATOM 3241 O O . LEU A 1 402 ? 38.457 -43.095 24.916 1.00 81.12 402 LEU A O 1
ATOM 3245 N N . ARG A 1 403 ? 36.505 -44.156 24.549 1.00 84.69 403 ARG A N 1
ATOM 3246 C CA . ARG A 1 403 ? 37.105 -45.283 23.809 1.00 84.69 403 ARG A CA 1
ATOM 3247 C C . ARG A 1 403 ? 37.763 -44.823 22.514 1.00 84.69 403 ARG A C 1
ATOM 3249 O O . ARG A 1 403 ? 38.907 -45.179 22.258 1.00 84.69 403 ARG A O 1
ATOM 3256 N N . ARG A 1 404 ? 37.093 -43.960 21.744 1.00 82.38 404 ARG A N 1
ATOM 3257 C CA . ARG A 1 404 ? 37.661 -43.396 20.511 1.00 82.38 404 ARG A CA 1
ATOM 3258 C C . ARG A 1 404 ? 38.940 -42.600 20.777 1.00 82.38 404 ARG A C 1
ATOM 3260 O O . ARG A 1 404 ? 39.871 -42.668 19.981 1.00 82.38 404 ARG A O 1
ATOM 3267 N N . ARG A 1 405 ? 38.993 -41.827 21.869 1.00 80.69 405 ARG A N 1
ATOM 3268 C CA . ARG A 1 405 ? 40.204 -41.083 22.253 1.00 80.69 405 ARG A CA 1
ATOM 3269 C C . ARG A 1 405 ? 41.355 -42.026 22.602 1.00 80.69 405 ARG A C 1
ATOM 3271 O O . ARG A 1 405 ? 42.445 -41.811 22.089 1.00 80.69 405 ARG A O 1
ATOM 3278 N N . ALA A 1 406 ? 41.091 -43.095 23.354 1.00 83.06 406 ALA A N 1
ATOM 3279 C CA . ALA A 1 406 ? 42.092 -44.119 23.655 1.00 83.06 406 ALA A CA 1
ATOM 3280 C C . ALA A 1 406 ? 42.585 -44.855 22.388 1.00 83.06 406 ALA A C 1
ATOM 3282 O O . ALA A 1 406 ? 43.777 -45.097 22.228 1.00 83.06 406 ALA A O 1
ATOM 3283 N N . GLU A 1 407 ? 41.691 -45.160 21.441 1.00 82.44 407 GLU A N 1
ATOM 3284 C CA . GLU A 1 407 ? 42.059 -45.773 20.154 1.00 82.44 407 GLU A CA 1
ATOM 3285 C C . GLU A 1 407 ? 42.841 -44.823 19.232 1.00 82.44 407 GLU A C 1
ATOM 3287 O O . GLU A 1 407 ? 43.730 -45.264 18.503 1.00 82.44 407 GLU A O 1
ATOM 3292 N N . ALA A 1 408 ? 42.528 -43.524 19.259 1.00 76.62 408 ALA A N 1
ATOM 3293 C CA . ALA A 1 408 ? 43.265 -42.501 18.519 1.00 76.62 408 ALA A CA 1
ATOM 3294 C C . ALA A 1 408 ? 44.659 -42.255 19.116 1.00 76.62 408 ALA A C 1
ATOM 3296 O O . ALA A 1 408 ? 45.605 -42.004 18.377 1.00 76.62 408 ALA A O 1
ATOM 3297 N N . GLU A 1 409 ? 44.803 -42.375 20.434 1.00 76.06 409 GLU A N 1
ATOM 3298 C CA . GLU A 1 409 ? 46.096 -42.310 21.121 1.00 76.06 409 GLU A CA 1
ATOM 3299 C C . GLU A 1 409 ? 46.971 -43.534 20.798 1.00 76.06 409 GLU A C 1
ATOM 3301 O O . GLU A 1 409 ? 48.178 -43.404 20.608 1.00 76.06 409 GLU A O 1
ATOM 3306 N N . ALA A 1 410 ? 46.354 -44.706 20.602 1.00 77.06 410 ALA A N 1
ATOM 3307 C CA . ALA A 1 410 ? 47.039 -45.919 20.148 1.00 77.06 410 ALA A CA 1
ATOM 3308 C C . ALA A 1 410 ? 47.476 -45.883 18.665 1.00 77.06 410 ALA A C 1
ATOM 3310 O O . ALA A 1 410 ? 48.307 -46.693 18.251 1.00 77.06 410 ALA A O 1
ATOM 3311 N N . LYS A 1 411 ? 46.927 -44.972 17.848 1.00 76.69 411 LYS A N 1
ATOM 3312 C CA . LYS A 1 411 ? 47.257 -44.807 16.421 1.00 76.69 411 LYS A CA 1
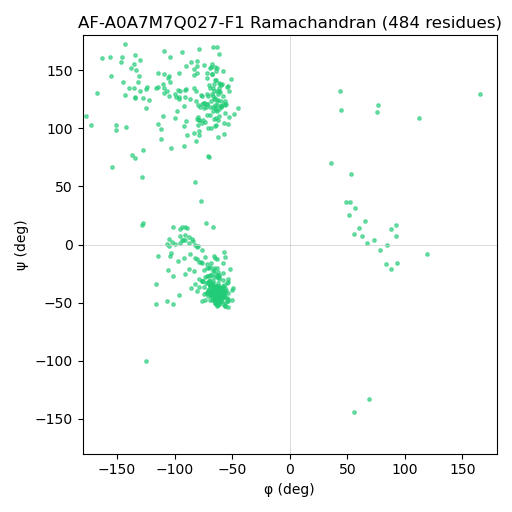ATOM 3313 C C . LYS A 1 411 ? 47.621 -43.347 16.125 1.00 76.69 411 LYS A C 1
ATOM 3315 O O . LYS A 1 411 ? 46.772 -42.598 15.634 1.00 76.69 411 LYS A O 1
ATOM 3320 N N . PRO A 1 412 ? 48.869 -42.929 16.398 1.00 76.38 412 PRO A N 1
ATOM 3321 C CA . PRO A 1 412 ? 49.289 -41.555 16.165 1.00 76.38 412 PRO A CA 1
ATOM 3322 C C . PRO A 1 412 ? 49.171 -41.190 14.681 1.00 76.38 412 PRO A C 1
ATOM 3324 O O . PRO A 1 412 ? 49.492 -41.982 13.792 1.00 76.38 412 PRO A O 1
ATOM 3327 N N . LEU A 1 413 ? 48.701 -39.971 14.414 1.00 64.06 413 LEU A N 1
ATOM 3328 C CA . LEU A 1 413 ? 48.599 -39.431 13.061 1.00 64.06 413 LEU A CA 1
ATOM 3329 C C . LEU A 1 413 ? 49.998 -39.322 12.446 1.00 64.06 413 LEU A C 1
ATOM 3331 O O . LEU A 1 413 ? 50.854 -38.596 12.949 1.00 64.06 413 LEU A O 1
ATOM 3335 N N . VAL A 1 414 ? 50.222 -40.015 11.331 1.00 70.75 414 VAL A N 1
ATOM 3336 C CA . VAL A 1 414 ? 51.439 -39.855 10.532 1.00 70.75 414 VAL A CA 1
ATOM 3337 C C . VAL A 1 414 ? 51.274 -38.601 9.679 1.00 70.75 414 VAL A C 1
ATOM 3339 O O . VAL A 1 414 ? 50.550 -38.606 8.684 1.00 70.75 414 VAL A O 1
ATOM 3342 N N . ILE A 1 415 ? 51.921 -37.506 10.078 1.00 71.56 415 ILE A N 1
ATOM 3343 C CA . ILE A 1 415 ? 51.986 -36.287 9.266 1.00 71.56 415 ILE A CA 1
ATOM 3344 C C . ILE A 1 415 ? 53.005 -36.536 8.152 1.00 71.56 415 ILE A C 1
ATOM 3346 O O . ILE A 1 415 ? 54.211 -36.554 8.392 1.00 71.56 415 ILE A O 1
ATOM 3350 N N . ILE A 1 416 ? 52.516 -36.763 6.933 1.00 69.94 416 ILE A N 1
ATOM 3351 C CA . ILE A 1 416 ? 53.370 -36.897 5.752 1.00 69.94 416 ILE A CA 1
ATOM 3352 C C . ILE A 1 416 ? 53.750 -35.491 5.285 1.00 69.94 416 ILE A C 1
ATOM 3354 O O . ILE A 1 416 ? 52.926 -34.743 4.762 1.00 69.94 416 ILE A O 1
ATOM 3358 N N . ASP A 1 417 ? 55.012 -35.129 5.490 1.00 69.12 417 ASP A N 1
ATOM 3359 C CA . ASP A 1 417 ? 55.585 -33.884 4.991 1.00 69.12 417 ASP A CA 1
ATOM 3360 C C . ASP A 1 417 ? 55.925 -34.027 3.499 1.00 69.12 417 ASP A C 1
ATOM 3362 O O . ASP A 1 417 ? 56.966 -34.568 3.116 1.00 69.12 417 ASP A O 1
ATOM 3366 N N . HIS A 1 418 ? 55.025 -33.544 2.642 1.00 60.56 418 HIS A N 1
ATOM 3367 C CA . HIS A 1 418 ? 55.179 -33.601 1.188 1.00 60.56 418 HIS A CA 1
ATOM 3368 C C . HIS A 1 418 ? 56.344 -32.748 0.650 1.00 60.56 418 HIS A C 1
ATOM 3370 O O . HIS A 1 418 ? 56.701 -32.901 -0.515 1.00 60.56 418 HIS A O 1
ATOM 3376 N N . SER A 1 419 ? 56.973 -31.898 1.474 1.00 65.38 419 SER A N 1
ATOM 3377 C CA . SER A 1 419 ? 58.173 -31.138 1.087 1.00 65.38 419 SER A CA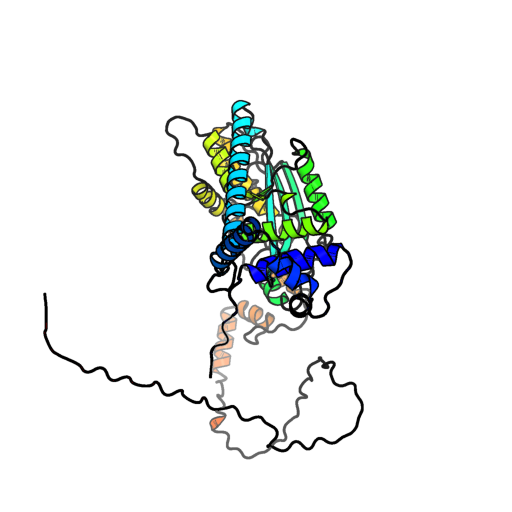 1
ATOM 3378 C C . SER A 1 419 ? 59.467 -31.964 1.138 1.00 65.38 419 SER A C 1
ATOM 3380 O O . SER A 1 419 ? 60.471 -31.569 0.549 1.00 65.38 419 SER A O 1
ATOM 3382 N N . LYS A 1 420 ? 59.446 -33.131 1.800 1.00 58.34 420 LYS A N 1
ATOM 3383 C CA . LYS A 1 420 ? 60.597 -34.046 1.945 1.00 58.34 420 LYS A CA 1
ATOM 3384 C C . LYS A 1 420 ? 60.539 -35.262 1.022 1.00 58.34 420 LYS A C 1
ATOM 3386 O O . LYS A 1 420 ? 61.412 -36.128 1.082 1.00 58.34 420 LYS A O 1
ATOM 3391 N N . ILE A 1 421 ? 59.518 -35.349 0.171 1.00 59.78 421 ILE A N 1
ATOM 3392 C CA . ILE A 1 421 ? 59.411 -36.411 -0.827 1.00 59.78 421 ILE A CA 1
ATOM 3393 C C . ILE A 1 421 ? 60.335 -36.040 -1.989 1.00 59.78 421 ILE A C 1
ATOM 3395 O O . ILE A 1 421 ? 59.959 -35.282 -2.880 1.00 59.78 421 ILE A O 1
ATOM 3399 N N . ASN A 1 422 ? 61.564 -36.563 -1.956 1.00 51.22 422 ASN A N 1
ATOM 3400 C CA . ASN A 1 422 ? 62.488 -36.474 -3.081 1.00 51.22 422 ASN A CA 1
ATOM 3401 C C . ASN A 1 422 ? 61.841 -37.103 -4.323 1.00 51.22 422 ASN A C 1
ATOM 3403 O O . ASN A 1 422 ? 61.455 -38.274 -4.344 1.00 51.22 422 ASN A O 1
ATOM 3407 N N . SER A 1 423 ? 61.720 -36.279 -5.356 1.00 56.53 423 SER A N 1
ATOM 3408 C CA . SER A 1 423 ? 61.216 -36.583 -6.685 1.00 56.53 423 SER A CA 1
ATOM 3409 C C . SER A 1 423 ? 62.091 -37.626 -7.378 1.00 56.53 423 SER A C 1
ATOM 3411 O O . SER A 1 423 ? 63.077 -37.308 -8.038 1.00 56.53 423 SER A O 1
ATOM 3413 N N . SER A 1 424 ? 61.745 -38.906 -7.257 1.00 51.00 424 SER A N 1
ATOM 3414 C CA . SER A 1 424 ? 62.302 -39.949 -8.132 1.00 51.00 424 SER A CA 1
ATOM 3415 C C . SER A 1 424 ? 61.354 -41.139 -8.248 1.00 51.00 424 SER A C 1
ATOM 3417 O O . SER A 1 424 ? 61.643 -42.228 -7.765 1.00 51.00 424 SER A O 1
ATOM 3419 N N . LYS A 1 425 ? 60.191 -40.918 -8.866 1.00 44.28 425 LYS A N 1
ATOM 3420 C CA . LYS A 1 425 ? 59.425 -41.927 -9.616 1.00 44.28 425 LYS A CA 1
ATOM 3421 C C . LYS A 1 425 ? 58.268 -41.223 -10.316 1.00 44.28 425 LYS A C 1
ATOM 3423 O O . LYS A 1 425 ? 57.280 -40.851 -9.693 1.00 44.28 425 LYS A O 1
ATOM 3428 N N . VAL A 1 426 ? 58.440 -41.015 -11.617 1.00 46.84 426 VAL A N 1
ATOM 3429 C CA . VAL A 1 426 ? 57.354 -40.697 -12.541 1.00 46.84 426 VAL A CA 1
ATOM 3430 C C . VAL A 1 426 ? 56.406 -41.896 -12.517 1.00 46.84 426 VAL A C 1
ATOM 3432 O O . VAL A 1 426 ? 56.757 -42.972 -12.993 1.00 46.84 426 VAL A O 1
ATOM 3435 N N . GLN A 1 427 ? 55.246 -41.736 -11.889 1.00 43.97 427 GLN A N 1
ATOM 3436 C CA . GLN A 1 427 ? 54.068 -42.536 -12.203 1.00 43.97 427 GLN A CA 1
ATOM 3437 C C . GLN A 1 427 ? 53.196 -41.676 -13.108 1.00 43.97 427 GLN A C 1
ATOM 3439 O O . GLN A 1 427 ? 52.981 -40.496 -12.825 1.00 43.97 427 GLN A O 1
ATOM 3444 N N . GLU A 1 428 ? 52.790 -42.262 -14.230 1.00 43.56 428 GLU A N 1
ATOM 3445 C CA . GLU A 1 428 ? 52.003 -41.618 -15.275 1.00 43.56 428 GLU A CA 1
ATOM 3446 C C . GLU A 1 428 ? 50.758 -40.926 -14.696 1.00 43.56 428 GLU A C 1
ATOM 3448 O O . GLU A 1 428 ? 50.143 -41.446 -13.755 1.00 43.56 428 GLU A O 1
ATOM 3453 N N . PRO A 1 429 ? 50.364 -39.754 -15.229 1.00 37.03 429 PRO A N 1
ATOM 3454 C CA . PRO A 1 429 ? 49.161 -39.087 -14.772 1.00 37.03 429 PRO A CA 1
ATOM 3455 C C . PRO A 1 429 ? 47.962 -39.971 -15.111 1.00 37.03 429 PRO A C 1
ATOM 3457 O O . PRO A 1 429 ? 47.646 -40.188 -16.276 1.00 37.03 429 PRO A O 1
ATOM 3460 N N . ILE A 1 430 ? 47.263 -40.457 -14.088 1.00 43.34 430 ILE A N 1
ATOM 3461 C CA . ILE A 1 430 ? 45.912 -40.987 -14.259 1.00 43.34 430 ILE A CA 1
ATOM 3462 C C . ILE A 1 430 ? 45.047 -39.806 -14.707 1.00 43.34 430 ILE A C 1
ATOM 3464 O O . ILE A 1 430 ? 44.690 -38.943 -13.898 1.00 43.34 430 ILE A O 1
ATOM 3468 N N . GLU A 1 431 ? 44.742 -39.752 -16.001 1.00 41.19 431 GLU A N 1
ATOM 3469 C CA . GLU A 1 431 ? 43.791 -38.811 -16.579 1.00 41.19 431 GLU A CA 1
ATOM 3470 C C . GLU A 1 431 ? 42.434 -38.983 -15.890 1.00 41.19 431 GLU A C 1
ATOM 3472 O O . GLU A 1 431 ? 41.683 -39.929 -16.125 1.00 41.19 431 GLU A O 1
ATOM 3477 N N . ARG A 1 432 ? 42.090 -38.044 -15.007 1.00 41.62 432 ARG A N 1
ATOM 3478 C CA . ARG A 1 432 ? 40.687 -37.813 -14.673 1.00 41.62 432 ARG A CA 1
ATOM 3479 C C . ARG A 1 432 ? 40.089 -37.045 -15.847 1.00 41.62 432 ARG A C 1
ATOM 3481 O O . ARG A 1 432 ? 40.573 -35.943 -16.109 1.00 41.62 432 ARG A O 1
ATOM 3488 N N . PRO A 1 433 ? 39.047 -37.547 -16.529 1.00 41.25 433 PRO A N 1
ATOM 3489 C CA . PRO A 1 433 ? 38.428 -36.782 -17.596 1.00 41.25 433 PRO A CA 1
ATOM 3490 C C . PRO A 1 433 ? 37.831 -35.506 -16.997 1.00 41.25 433 PRO A C 1
ATOM 3492 O O . PRO A 1 433 ? 36.918 -35.547 -16.166 1.00 41.25 433 PRO A O 1
ATOM 3495 N N . LEU A 1 434 ? 38.377 -34.358 -17.397 1.00 45.53 434 LEU A N 1
ATOM 3496 C CA . LEU A 1 434 ? 37.770 -33.059 -17.144 1.00 45.53 434 LEU A CA 1
ATOM 3497 C C . LEU A 1 434 ? 36.392 -33.067 -17.819 1.00 45.53 434 LEU A C 1
ATOM 3499 O O . LEU A 1 434 ? 36.287 -33.253 -19.031 1.00 45.53 434 LEU A O 1
ATOM 3503 N N . ARG A 1 435 ? 35.316 -32.896 -17.041 1.00 48.56 435 ARG A N 1
ATOM 3504 C CA . ARG A 1 435 ? 33.978 -32.688 -17.609 1.00 48.56 435 ARG A CA 1
ATOM 3505 C C . ARG A 1 435 ? 34.008 -31.425 -18.465 1.00 48.56 435 ARG A C 1
ATOM 3507 O O . ARG A 1 435 ? 34.247 -30.338 -17.945 1.00 48.56 435 ARG A O 1
ATOM 3514 N N . LEU A 1 436 ? 33.715 -31.577 -19.752 1.00 44.53 436 LEU A N 1
ATOM 3515 C CA . LEU A 1 436 ? 33.437 -30.458 -20.646 1.00 44.53 436 LEU A CA 1
ATOM 3516 C C . LEU A 1 436 ? 32.222 -29.664 -20.121 1.00 44.53 436 LEU A C 1
ATOM 3518 O O . LEU A 1 436 ? 31.234 -30.275 -19.700 1.00 44.53 436 LEU A O 1
ATOM 3522 N N . PRO A 1 437 ? 32.265 -28.319 -20.129 1.00 40.25 437 PRO A N 1
ATOM 3523 C CA . PRO A 1 437 ? 31.113 -27.501 -19.780 1.00 40.25 437 PRO A CA 1
ATOM 3524 C C . PRO A 1 437 ? 29.986 -27.738 -20.790 1.00 40.25 437 PRO A C 1
ATOM 3526 O O . PRO A 1 437 ? 30.192 -27.708 -22.003 1.00 40.25 437 PRO A O 1
ATOM 3529 N N . HIS A 1 438 ? 28.774 -27.966 -20.290 1.00 45.56 438 HIS A N 1
ATOM 3530 C CA . HIS A 1 438 ? 27.604 -28.269 -21.111 1.00 45.56 438 HIS A CA 1
ATOM 3531 C C . HIS A 1 438 ? 26.962 -26.992 -21.677 1.00 45.56 438 HIS A C 1
ATOM 3533 O O . HIS A 1 438 ? 25.774 -26.749 -21.500 1.00 45.56 438 HIS A O 1
ATOM 3539 N N . THR A 1 439 ? 27.742 -26.158 -22.361 1.00 39.78 439 THR A N 1
ATOM 3540 C CA . THR A 1 439 ? 27.231 -24.994 -23.098 1.00 39.78 439 THR A CA 1
ATOM 3541 C C . THR A 1 439 ? 28.018 -24.846 -24.394 1.00 39.78 439 THR A C 1
ATOM 3543 O O . THR A 1 439 ? 29.142 -24.350 -24.390 1.00 39.78 439 THR A O 1
ATOM 3546 N N . ARG A 1 440 ? 27.433 -25.290 -25.513 1.00 37.56 440 ARG A N 1
ATOM 3547 C CA . ARG A 1 440 ? 27.907 -24.925 -26.854 1.00 37.56 440 ARG A CA 1
ATOM 3548 C C . ARG A 1 440 ? 27.544 -23.458 -27.099 1.00 37.56 440 ARG A C 1
ATOM 3550 O O . ARG A 1 440 ? 26.370 -23.104 -27.035 1.00 37.56 440 ARG A O 1
ATOM 3557 N N . SER A 1 441 ? 28.537 -22.611 -27.349 1.00 37.47 441 SER A N 1
ATOM 3558 C CA . SER A 1 441 ? 28.328 -21.255 -27.856 1.00 37.47 441 SER A CA 1
ATOM 3559 C C . SER A 1 441 ? 27.817 -21.323 -29.298 1.00 37.47 441 SER A C 1
ATOM 3561 O O . SER A 1 441 ? 28.326 -22.081 -30.120 1.00 37.47 441 SER A O 1
ATOM 3563 N N . ALA A 1 442 ? 26.796 -20.527 -29.611 1.00 41.50 442 ALA A N 1
ATOM 3564 C CA . ALA A 1 442 ? 26.109 -20.495 -30.904 1.00 41.50 442 ALA A CA 1
ATOM 3565 C C . ALA A 1 442 ? 26.893 -19.750 -32.008 1.00 41.50 442 ALA A C 1
ATOM 3567 O O . ALA A 1 442 ? 26.300 -19.018 -32.792 1.00 41.50 442 ALA A O 1
ATOM 3568 N N . TYR A 1 443 ? 28.223 -19.879 -32.044 1.00 39.28 443 TYR A N 1
ATOM 3569 C CA . TYR A 1 443 ? 29.079 -19.128 -32.976 1.00 39.28 443 TYR A CA 1
ATOM 3570 C C . TYR A 1 443 ? 30.043 -19.997 -33.789 1.00 39.28 443 TYR A C 1
ATOM 3572 O O . TYR A 1 443 ? 31.007 -19.490 -34.353 1.00 39.28 443 TYR A O 1
ATOM 3580 N N . ILE A 1 444 ? 29.799 -21.305 -33.850 1.00 39.97 444 ILE A N 1
ATOM 3581 C CA . ILE A 1 444 ? 30.535 -22.210 -34.735 1.00 39.97 444 ILE A CA 1
ATOM 3582 C C . ILE A 1 444 ? 29.508 -23.102 -35.426 1.00 39.97 444 ILE A C 1
ATOM 3584 O O . ILE A 1 444 ? 29.318 -24.258 -35.062 1.00 39.97 444 ILE A O 1
ATOM 3588 N N . ASP A 1 445 ? 28.795 -22.513 -36.379 1.00 35.56 445 ASP A N 1
ATOM 3589 C CA . ASP A 1 445 ? 28.180 -23.266 -37.466 1.00 35.56 445 ASP A CA 1
ATOM 3590 C C . ASP A 1 445 ? 28.408 -22.489 -38.766 1.00 35.56 445 ASP A C 1
ATOM 3592 O O . ASP A 1 445 ? 27.574 -21.735 -39.257 1.00 35.56 445 ASP A O 1
ATOM 3596 N N . SER A 1 446 ? 29.636 -22.599 -39.252 1.00 36.12 446 SER A N 1
ATOM 3597 C CA . SER A 1 446 ? 29.981 -22.383 -40.649 1.00 36.12 446 SER A CA 1
ATOM 3598 C C . SER A 1 446 ? 31.185 -23.266 -40.915 1.00 36.12 446 SER A C 1
ATOM 3600 O O . SER A 1 446 ? 32.297 -22.996 -40.462 1.00 36.12 446 SER A O 1
ATOM 3602 N N . THR A 1 447 ? 30.913 -24.383 -41.576 1.00 39.66 447 THR A N 1
ATOM 3603 C CA . THR A 1 447 ? 31.888 -25.134 -42.353 1.00 39.66 447 THR A CA 1
ATOM 3604 C C . THR A 1 447 ? 32.705 -24.160 -43.189 1.00 39.66 447 THR A C 1
ATOM 3606 O O . THR A 1 447 ? 32.115 -23.462 -44.002 1.00 39.66 447 THR A O 1
ATOM 3609 N N . ASP A 1 448 ? 34.009 -24.086 -42.947 1.00 33.66 448 ASP A N 1
ATOM 3610 C CA . ASP A 1 448 ? 35.025 -24.039 -43.995 1.00 33.66 448 ASP A CA 1
ATOM 3611 C C . ASP A 1 448 ? 36.406 -24.275 -43.373 1.00 33.66 448 ASP A C 1
ATOM 3613 O O . ASP A 1 448 ? 36.783 -23.742 -42.329 1.00 33.66 448 ASP A O 1
ATOM 3617 N N . THR A 1 449 ? 37.119 -25.198 -43.998 1.00 43.62 449 THR A N 1
ATOM 3618 C CA . THR A 1 449 ? 38.454 -25.670 -43.663 1.00 43.62 449 THR A CA 1
ATOM 3619 C C . THR A 1 449 ? 39.503 -24.630 -44.036 1.00 43.62 449 THR A C 1
ATOM 3621 O O . THR A 1 449 ? 39.857 -24.561 -45.206 1.00 43.62 449 THR A O 1
ATOM 3624 N N . GLU A 1 450 ? 40.075 -23.914 -43.068 1.00 33.69 450 GLU A N 1
ATOM 3625 C CA . GLU A 1 450 ? 41.416 -23.327 -43.202 1.00 33.69 450 GLU A CA 1
ATOM 3626 C C . GLU A 1 450 ? 42.166 -23.382 -41.861 1.00 33.69 450 GLU A C 1
ATOM 3628 O O . GLU A 1 450 ? 41.660 -23.007 -40.803 1.00 33.69 450 GLU A O 1
ATOM 3633 N N . SER A 1 451 ? 43.387 -23.913 -41.903 1.00 39.56 451 SER A N 1
ATOM 3634 C CA . SER A 1 451 ? 44.316 -24.016 -40.780 1.00 39.56 451 SER A CA 1
ATOM 3635 C C . SER A 1 451 ? 44.825 -22.631 -40.372 1.00 39.56 451 SER A C 1
ATOM 3637 O O . SER A 1 451 ? 45.596 -22.019 -41.111 1.00 39.56 451 SER A O 1
ATOM 3639 N N . ILE A 1 452 ? 44.433 -22.147 -39.192 1.00 37.91 452 ILE A N 1
ATOM 3640 C CA . ILE A 1 452 ? 44.947 -20.892 -38.627 1.00 37.91 452 ILE A CA 1
ATOM 3641 C C . ILE A 1 452 ? 46.181 -21.207 -37.776 1.00 37.91 452 ILE A C 1
ATOM 3643 O O . ILE A 1 452 ? 46.072 -21.756 -36.680 1.00 37.91 452 ILE A O 1
ATOM 3647 N N . ASP A 1 453 ? 47.353 -20.853 -38.299 1.00 40.19 453 ASP A N 1
ATOM 3648 C CA . ASP A 1 453 ? 48.641 -20.918 -37.609 1.00 40.19 453 ASP A CA 1
ATOM 3649 C C . ASP A 1 453 ? 48.776 -19.703 -36.667 1.00 40.19 453 ASP A C 1
ATOM 3651 O O . ASP A 1 453 ? 48.889 -18.553 -37.103 1.00 40.19 453 ASP A O 1
ATOM 3655 N N . LEU A 1 454 ? 48.671 -19.930 -35.355 1.00 38.44 454 LEU A N 1
ATOM 3656 C CA . LEU A 1 454 ? 48.699 -18.868 -34.345 1.00 38.44 454 LEU A CA 1
ATOM 3657 C C . LEU A 1 454 ? 50.143 -18.592 -33.903 1.00 38.44 454 LEU A C 1
ATOM 3659 O O . LEU A 1 454 ? 50.655 -19.226 -32.984 1.00 38.44 454 LEU A O 1
ATOM 3663 N N . SER A 1 455 ? 50.785 -17.604 -34.531 1.00 49.72 455 SER A N 1
ATOM 3664 C CA . SER A 1 455 ? 52.071 -17.057 -34.071 1.00 49.72 455 SER A CA 1
ATOM 3665 C C . SER A 1 455 ? 51.898 -15.997 -32.967 1.00 49.72 455 SER A C 1
ATOM 3667 O O . SER A 1 455 ? 50.900 -15.269 -32.929 1.00 49.72 455 SER A O 1
ATOM 3669 N N . GLU A 1 456 ? 52.904 -15.873 -32.086 1.00 45.19 456 GLU A N 1
ATOM 3670 C CA . GLU A 1 456 ? 52.948 -14.984 -30.900 1.00 45.19 456 GLU A CA 1
ATOM 3671 C C . GLU A 1 456 ? 52.745 -13.479 -31.183 1.00 45.19 456 GLU A C 1
ATOM 3673 O O . GLU A 1 456 ? 52.580 -12.690 -30.254 1.00 45.19 456 GLU A O 1
ATOM 3678 N N . ASN A 1 457 ? 52.681 -13.055 -32.447 1.00 47.44 457 ASN A N 1
ATOM 3679 C CA . ASN A 1 457 ? 52.552 -11.645 -32.827 1.00 47.44 457 ASN A CA 1
ATOM 3680 C C . ASN A 1 457 ? 51.103 -11.146 -32.983 1.00 47.44 457 ASN A C 1
ATOM 3682 O O . ASN A 1 457 ? 50.894 -10.013 -33.414 1.00 47.44 457 ASN A O 1
ATOM 3686 N N . SER A 1 458 ? 50.097 -11.946 -32.614 1.00 45.62 458 SER A N 1
ATOM 3687 C CA . SER A 1 458 ? 48.675 -11.588 -32.792 1.00 45.62 458 SER A CA 1
ATOM 3688 C C . SER A 1 458 ? 48.004 -10.953 -31.563 1.00 45.62 458 SER A C 1
ATOM 3690 O O . SER A 1 458 ? 46.796 -10.717 -31.574 1.00 45.62 458 SER A O 1
ATOM 3692 N N . PHE A 1 459 ? 48.753 -10.634 -30.503 1.00 37.31 459 PHE A N 1
ATOM 3693 C CA . PHE A 1 459 ? 48.213 -9.930 -29.334 1.00 37.31 459 PHE A CA 1
ATOM 3694 C C . PHE A 1 459 ? 48.459 -8.411 -29.427 1.00 37.31 459 PHE A C 1
ATOM 3696 O O . PHE A 1 459 ? 49.609 -7.986 -29.553 1.00 37.31 459 PHE A O 1
ATOM 3703 N N . PRO A 1 460 ? 47.426 -7.552 -29.318 1.00 45.97 460 PRO A N 1
ATOM 3704 C CA . PRO A 1 460 ? 47.628 -6.109 -29.267 1.00 45.97 460 PRO A CA 1
ATOM 3705 C C . PRO A 1 460 ? 48.335 -5.713 -27.960 1.00 45.97 460 PRO A C 1
ATOM 3707 O O . PRO A 1 460 ? 47.920 -6.083 -26.862 1.00 45.97 460 PRO A O 1
ATOM 3710 N N . CYS A 1 461 ? 49.413 -4.936 -28.078 1.00 45.47 461 CYS A N 1
ATOM 3711 C CA . CYS A 1 461 ? 50.202 -4.457 -26.945 1.00 45.47 461 CYS A CA 1
ATOM 3712 C C . CYS A 1 461 ? 49.377 -3.516 -26.047 1.00 45.47 461 CYS A C 1
ATOM 3714 O O . CYS A 1 461 ? 48.838 -2.508 -26.511 1.00 45.47 461 CYS A O 1
ATOM 3716 N N . MET A 1 462 ? 49.309 -3.814 -24.744 1.00 39.06 462 MET A N 1
ATOM 3717 C CA . MET A 1 462 ? 48.734 -2.911 -23.745 1.00 39.06 462 MET A CA 1
ATOM 3718 C C . MET A 1 462 ? 49.587 -1.640 -23.630 1.00 39.06 462 MET A C 1
ATOM 3720 O O . MET A 1 462 ? 50.699 -1.651 -23.097 1.00 39.06 462 MET A O 1
ATOM 3724 N N . GLY A 1 463 ? 49.055 -0.528 -24.141 1.00 35.97 463 GLY A N 1
ATOM 3725 C CA . GLY A 1 463 ? 49.704 0.779 -24.125 1.00 35.97 463 GLY A CA 1
ATOM 3726 C C . GLY A 1 463 ? 50.012 1.267 -22.708 1.00 35.97 463 GLY A C 1
ATOM 3727 O O . GLY A 1 463 ? 49.115 1.493 -21.896 1.00 35.97 463 GLY A O 1
ATOM 3728 N N . ARG A 1 464 ? 51.301 1.485 -22.425 1.00 36.50 464 ARG A N 1
ATOM 3729 C CA . ARG A 1 464 ? 51.774 2.204 -21.235 1.00 36.50 464 ARG A CA 1
ATOM 3730 C C . ARG A 1 464 ? 51.350 3.674 -21.320 1.00 36.50 464 ARG A C 1
ATOM 3732 O O . ARG A 1 464 ? 51.619 4.350 -22.311 1.00 36.50 464 ARG A O 1
ATOM 3739 N N . GLY A 1 465 ? 50.703 4.166 -20.264 1.00 33.22 465 GLY A N 1
ATOM 3740 C CA . GLY A 1 465 ? 50.183 5.527 -20.168 1.00 33.22 465 GLY A CA 1
ATOM 3741 C C . GLY A 1 465 ? 51.249 6.606 -20.379 1.00 33.22 465 GLY A C 1
ATOM 3742 O O . GLY A 1 465 ? 52.246 6.682 -19.664 1.00 33.22 465 GLY A O 1
ATOM 3743 N N . THR A 1 466 ? 51.007 7.489 -21.345 1.00 36.75 466 THR A N 1
ATOM 3744 C CA . THR A 1 466 ? 51.802 8.698 -21.560 1.00 36.75 466 THR A CA 1
ATOM 3745 C C . THR A 1 466 ? 51.399 9.772 -20.550 1.00 36.75 466 THR A C 1
ATOM 3747 O O . THR A 1 466 ? 50.331 10.380 -20.658 1.00 36.75 466 THR A O 1
ATOM 3750 N N . GLY A 1 467 ? 52.267 10.023 -19.569 1.00 34.38 467 GLY A N 1
ATOM 3751 C CA . GLY A 1 467 ? 52.140 11.129 -18.624 1.00 34.38 467 GLY A CA 1
ATOM 3752 C C . GLY A 1 467 ? 52.180 12.487 -19.330 1.00 34.38 467 GLY A C 1
ATOM 3753 O O . GLY A 1 467 ? 53.187 12.879 -19.922 1.00 34.38 467 GLY A O 1
ATOM 3754 N N . ARG A 1 468 ? 51.081 13.241 -19.245 1.00 34.53 468 ARG A N 1
ATOM 3755 C CA . ARG A 1 468 ? 51.036 14.651 -19.649 1.00 34.53 468 ARG A CA 1
ATOM 3756 C C . ARG A 1 468 ? 51.812 15.495 -18.633 1.00 34.53 468 ARG A C 1
ATOM 3758 O O . ARG A 1 468 ? 51.382 15.671 -17.496 1.00 34.53 468 ARG A O 1
ATOM 3765 N N . LYS A 1 469 ? 52.948 16.045 -19.073 1.00 31.97 469 LYS A N 1
ATOM 3766 C CA . LYS A 1 469 ? 53.746 17.051 -18.357 1.00 31.97 469 LYS A CA 1
ATOM 3767 C C . LYS A 1 469 ? 52.889 18.279 -18.021 1.00 31.97 469 LYS A C 1
ATOM 3769 O O . LYS A 1 469 ? 52.372 18.952 -18.914 1.00 31.97 469 LYS A O 1
ATOM 3774 N N . LYS A 1 470 ? 52.772 18.583 -16.728 1.00 32.25 470 LYS A N 1
ATOM 3775 C CA . LYS A 1 470 ? 52.164 19.807 -16.191 1.00 32.25 470 LYS A CA 1
ATOM 3776 C C . LYS A 1 470 ? 53.146 20.965 -16.426 1.00 32.25 470 LYS A C 1
ATOM 3778 O O . LYS A 1 470 ? 54.268 20.928 -15.928 1.00 32.25 470 LYS A O 1
ATOM 3783 N N . LYS A 1 471 ? 52.753 21.969 -17.217 1.00 32.41 471 LYS A N 1
ATOM 3784 C CA . LYS A 1 471 ? 53.511 23.222 -17.376 1.00 32.41 471 LYS A CA 1
ATOM 3785 C C . LYS A 1 471 ? 53.532 23.960 -16.034 1.00 32.41 471 LYS A C 1
ATOM 3787 O O . LYS A 1 471 ? 52.482 24.347 -15.531 1.00 32.41 471 LYS A O 1
ATOM 3792 N N . GLN A 1 472 ? 54.727 24.136 -15.476 1.00 31.47 472 GLN A N 1
ATOM 3793 C CA . GLN A 1 472 ? 54.998 25.063 -14.381 1.00 31.47 472 GLN A CA 1
ATOM 3794 C C . GLN A 1 472 ? 54.958 26.492 -14.932 1.00 31.47 472 GLN A C 1
ATOM 3796 O O . GLN A 1 472 ? 55.773 26.841 -15.784 1.00 31.47 472 GLN A O 1
ATOM 3801 N N . ASN A 1 473 ? 54.037 27.316 -14.434 1.00 32.50 473 ASN A N 1
ATOM 3802 C CA . ASN A 1 473 ? 54.187 28.764 -14.501 1.00 32.50 473 ASN A CA 1
ATOM 3803 C C . ASN A 1 473 ? 54.869 29.223 -13.212 1.00 32.50 473 ASN A C 1
ATOM 3805 O O . ASN A 1 473 ? 54.361 29.007 -12.114 1.00 32.50 473 ASN A O 1
ATOM 3809 N N . LYS A 1 474 ? 56.045 29.827 -13.390 1.00 30.17 474 LYS A N 1
ATOM 3810 C CA . LYS A 1 474 ? 56.750 30.623 -12.390 1.00 30.17 474 LYS A CA 1
ATOM 3811 C C . LYS A 1 474 ? 55.892 31.841 -12.043 1.00 30.17 474 LYS A C 1
ATOM 3813 O O . LYS A 1 474 ? 55.629 32.658 -12.920 1.00 30.17 474 LYS A O 1
ATOM 3818 N N . THR A 1 475 ? 55.566 32.002 -10.769 1.00 32.91 475 THR A N 1
ATOM 3819 C CA . THR A 1 475 ? 55.331 33.323 -10.181 1.00 32.91 475 THR A CA 1
ATOM 3820 C C . THR A 1 475 ? 56.207 33.428 -8.946 1.00 32.91 475 THR A C 1
ATOM 3822 O O . THR A 1 475 ? 56.258 32.524 -8.116 1.00 32.91 475 THR A O 1
ATOM 3825 N N . VAL A 1 476 ? 56.986 34.500 -8.950 1.00 32.31 476 VAL A N 1
ATOM 3826 C CA . VAL A 1 476 ? 58.034 34.880 -8.010 1.00 32.31 476 VAL A CA 1
ATOM 3827 C C . VAL A 1 476 ? 57.430 35.154 -6.632 1.00 32.31 476 VAL A C 1
ATOM 3829 O O . VAL A 1 476 ? 56.337 35.705 -6.535 1.00 32.31 476 VAL A O 1
ATOM 3832 N N . GLY A 1 477 ? 58.143 34.742 -5.583 1.00 28.56 477 GLY A N 1
ATOM 3833 C CA . GLY A 1 477 ? 57.791 35.008 -4.194 1.00 28.56 477 GLY A CA 1
ATOM 3834 C C . GLY A 1 477 ? 58.303 36.355 -3.678 1.00 28.56 477 GLY A C 1
ATOM 3835 O O . GLY A 1 477 ? 59.298 36.889 -4.161 1.00 28.56 477 GLY A O 1
ATOM 3836 N N . GLN A 1 478 ? 57.629 36.838 -2.638 1.00 30.55 478 GLN A N 1
ATOM 3837 C CA . GLN A 1 478 ? 58.085 37.806 -1.634 1.00 30.55 478 GLN A CA 1
ATOM 3838 C C . GLN A 1 478 ? 57.291 37.441 -0.366 1.00 30.55 478 GLN A C 1
ATOM 3840 O O . GLN A 1 478 ? 56.069 37.508 -0.393 1.00 30.55 478 GLN A O 1
ATOM 3845 N N . GLY A 1 479 ? 57.874 36.694 0.580 1.00 28.59 479 GLY A N 1
ATOM 3846 C CA . GLY A 1 479 ? 58.490 37.188 1.830 1.00 28.59 479 GLY A CA 1
ATOM 3847 C C . GLY A 1 479 ? 57.625 36.700 3.015 1.00 28.59 479 GLY A C 1
ATOM 3848 O O . GLY A 1 479 ? 56.430 36.957 2.998 1.00 28.59 479 GLY A O 1
ATOM 3849 N N . TYR A 1 480 ? 58.075 35.735 3.839 1.00 30.23 480 TYR A N 1
ATOM 3850 C CA . TYR A 1 480 ? 58.611 35.911 5.218 1.00 30.23 480 TYR A CA 1
ATOM 3851 C C . TYR A 1 480 ? 57.785 36.891 6.075 1.00 30.23 480 TYR A C 1
ATOM 3853 O O . TYR A 1 480 ? 57.528 37.993 5.614 1.00 30.23 480 TYR A O 1
ATOM 3861 N N . ALA A 1 481 ? 57.374 36.663 7.324 1.00 31.48 481 ALA A N 1
ATOM 3862 C CA . ALA A 1 481 ? 57.534 35.663 8.393 1.00 31.48 481 ALA A CA 1
ATOM 3863 C C . ALA A 1 481 ? 56.357 35.961 9.384 1.00 31.48 481 ALA A C 1
ATOM 3865 O O . ALA A 1 481 ? 55.713 36.994 9.232 1.00 31.48 481 ALA A O 1
ATOM 3866 N N . ASP A 1 482 ? 55.855 35.136 10.304 1.00 31.36 482 ASP A N 1
ATOM 3867 C CA . ASP A 1 482 ? 56.412 34.656 11.580 1.00 31.36 482 ASP A CA 1
ATOM 3868 C C . ASP A 1 482 ? 55.202 34.044 12.345 1.00 31.36 482 ASP A C 1
ATOM 3870 O O . ASP A 1 482 ? 54.090 34.555 12.256 1.00 31.36 482 ASP A O 1
ATOM 3874 N N . CYS A 1 483 ? 55.287 32.816 12.861 1.00 30.97 483 CYS A N 1
ATOM 3875 C CA . CYS A 1 483 ? 55.561 32.463 14.264 1.00 30.97 483 CYS A CA 1
ATOM 3876 C C . CYS A 1 483 ? 54.393 32.635 15.275 1.00 30.97 483 CYS A C 1
ATOM 3878 O O . CYS A 1 483 ? 54.032 33.733 15.662 1.00 30.97 483 CYS A O 1
ATOM 3880 N N . VAL A 1 484 ? 53.954 31.477 15.800 1.00 32.59 484 VAL A N 1
ATOM 3881 C CA . VAL A 1 484 ? 53.882 31.147 17.243 1.00 32.59 484 VAL A CA 1
ATOM 3882 C C . VAL A 1 484 ? 52.745 31.734 18.106 1.00 32.59 484 VAL A C 1
ATOM 3884 O O . VAL A 1 484 ? 52.674 32.923 18.366 1.00 32.59 484 VAL A O 1
ATOM 3887 N N . LYS A 1 485 ? 51.970 30.786 18.667 1.00 33.84 485 LYS A N 1
ATOM 3888 C CA . LYS A 1 485 ? 51.298 30.750 19.987 1.00 33.84 485 LYS A CA 1
ATOM 3889 C C . LYS A 1 485 ? 50.560 32.012 20.461 1.00 33.84 485 LYS A C 1
ATOM 3891 O O . LYS A 1 485 ? 51.185 32.957 20.931 1.00 33.84 485 LYS A O 1
ATOM 3896 N N . SER A 1 486 ? 49.242 31.892 20.604 1.00 37.31 486 SER A N 1
ATOM 3897 C CA . SER A 1 486 ? 48.527 31.791 21.895 1.00 37.31 486 SER A CA 1
ATOM 3898 C C . SER A 1 486 ? 47.085 31.377 21.639 1.00 37.31 486 SER A C 1
ATOM 3900 O O . SER A 1 486 ? 46.527 31.869 20.633 1.00 37.31 486 SER A O 1
#

pLDDT: mean 75.35, std 21.13, range [28.56, 98.31]

Organism: Nasonia vitripennis (NCBI:txid7425)

Nearest PDB structures (foldseek):
  4ybg-assembly1_A  TM=9.126E-01  e=3.998E-17  Drosophila melanogaster
  5af0-assembly3_C  TM=9.133E-01  e=8.830E-17  Bombyx mori
  5af0-assembly1_A  TM=8.959E-01  e=5.207E-17  Bombyx mori
  5af0-assembly2_B  TM=8.963E-01  e=5.207E-17  Bombyx mori
  5af0-assembly4_D  TM=8.931E-01  e=1.035E-16  Bombyx mori

Radius of gyration: 37.35 Å; Cα contacts (8 Å, |Δi|>4): 502; chains: 1; bounding box: 84×96×89 Å

InterPro domains:
  IPR009071 High mobility group box domain [PF09011] (4-69)
  IPR024970 Maelstrom domain [PF13017] (136-344)
  IPR036910 High mobility group box domain superfamily [G3DSA:1.10.30.10] (8-68)
  IPR036910 High mobility group box domain superfamily [SSF47095] (6-68)
  IPR039259 Protein maelstrom [PTHR21358] (4-381)

Mean predicted aligned error: 19.13 Å

Secondary structure (DSSP, 8-state):
----------HHHHHHHHHHHHHHHTT---TTTHHHHHH-HHHHHHHHSS-HHHHHHHHHHHHHHHH------B-TTS-BHHHHHHHHHHHHHHHHHHHHHHHHHHHHHHHTT-GGG--EEEEEEEEEEEEE-TTS-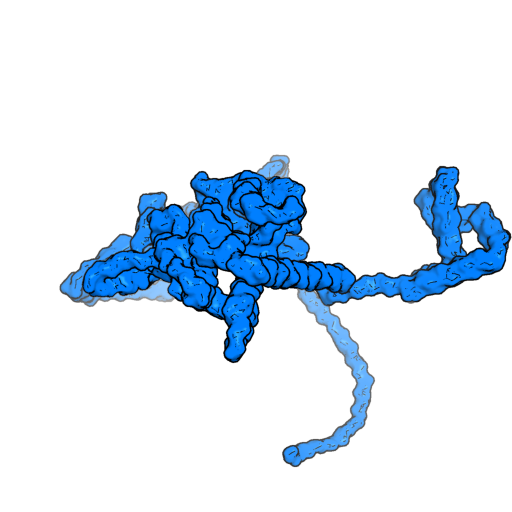EEEEEEEEEEEEEETTTEEEEEEEEEB---PPTT-HHHHHHHHHHTT-PPSS-TTSB--HHHHHHHHHHHHGGG-BTTBPPPEEE-TT-HHHHHHHHHHHHHHHHHTT--GGGS-EEEHHHHHHHHHHHH--STTPPPPPHHHHHHHHHH-TTTT-SS-S-HHHHHH-SSGGG-HHHHHHHHHHHHHHHHTTTTTPPPPBTTTB-------TTSHHHHHHHHHTT---SHHHHTTTT--S----TTS--HHHHHHHHT--HHHHHHHHHHHHSS------TTS-------------PPPPS---TT------------GGGSPP-PPP---PPPPPP------------

Solvent-accessible surface area (backbone atoms only — not comparable to full-atom values): 29452 Å² total; per-residue (Å²): 133,82,82,81,73,77,80,71,70,40,32,67,56,54,47,51,57,53,50,49,56,52,41,43,73,74,69,50,83,62,91,76,41,75,60,53,55,71,70,33,67,70,49,56,50,52,61,68,72,48,54,70,71,59,57,47,52,28,42,50,53,22,48,56,57,64,72,52,75,78,70,72,55,52,47,101,84,67,49,49,46,72,57,51,54,50,52,50,51,53,51,51,54,49,52,49,54,46,53,53,49,50,52,50,54,50,48,55,21,51,80,64,77,36,51,45,72,46,74,49,35,31,47,33,50,40,54,33,45,76,43,77,44,98,84,74,45,68,45,37,40,52,37,29,41,15,39,32,34,30,25,66,68,63,18,56,70,51,72,52,73,49,48,36,27,49,84,79,55,91,92,43,60,64,56,25,50,55,43,18,72,75,43,48,53,62,63,84,63,38,88,87,28,55,65,57,46,42,57,55,38,50,51,51,49,61,70,47,46,86,60,47,52,95,92,38,66,52,55,35,24,29,55,58,92,40,61,92,50,29,48,43,38,52,34,38,51,38,52,24,28,50,60,64,76,40,59,61,76,67,64,42,80,38,46,37,29,52,46,50,16,50,54,49,39,74,72,45,73,56,95,86,59,78,77,55,46,42,70,55,38,44,52,58,60,69,64,42,92,55,58,81,55,75,93,48,42,44,71,69,32,59,74,66,73,43,27,44,76,49,25,27,46,22,51,37,51,46,55,50,26,54,52,33,65,71,46,24,70,78,71,71,45,80,77,44,67,69,34,29,38,76,55,77,74,80,66,53,93,80,62,54,49,69,53,49,55,60,41,60,78,64,53,90,72,60,70,77,54,65,74,38,71,84,54,91,74,85,85,60,42,98,82,71,50,50,68,69,58,51,53,63,58,72,70,54,49,76,70,57,55,51,52,53,50,56,54,47,67,75,52,71,84,82,82,79,62,76,90,73,62,76,90,80,74,93,70,80,82,80,80,72,83,77,79,76,77,95,66,85,73,96,80,80,88,70,95,74,93,74,90,80,82,85,59,93,84,77,68,84,77,85,78,78,82,80,82,80,83,79,82,83,79,89,76,86,86,82,79,89,88,82,85,83,88,134

Sequence (486 aa):
MSSKNKNKPNAFSCFMWEWKRQEERKGRTFPNGLKDVQTDPQFNDAWKNLPDNEKARYKTMAKQTKEQPVLVKRTGLGEKLCDIERAEQKRLEFLEKMTEHITSEVRAGKERNAIQKLTFYVVHINYFYGRVMDNNELEYYPAEIAVAEFSLEKGVTRIYHEIINEKIKLGFTSMAKDHSSNTHEIPLNPPFGKNNYQEIFKDICKFIEPGKKNGLLPPVYTMHTVEDVYLPVKSVLSRLAAADQKPDEYLRLYSFEDLFATICNAMFEQVGDVKIEPLVAKIELKRDPFAYKLGLECQFHSDLKAGVLYCSQSYTKRWIFVLCHHCCKRLGITMIPGIHMPIENPISPDGTGRLNSSFSSLSLNDSRIASSALSMSGTKSMTGVSNDYRIKVSERTAKEELRRRAEAEAKPLVIIDHSKINSSKVQEPIERPLRLPHTRSAYIDSTDTESIDLSENSFPCMGRGTGRKKKQNKTVGQGYADCVKS